Protein AF-A0A8H6YSU6-F1 (afdb_monomer)

Secondary structure (DSSP, 8-state):
-HHHHHHHT-------TTS-TTTHHHHHHT-------------------PPPPPPPPPPS------------------------TT----TT-EEEEES--HHHHHHHHHHHHTTT-SS-SEEEEE-TTSSS-------TT--EEEE-TT--TTTHHHHHHHHHHHH--SS-------TTHHHHHHHHHHHHHT-----SS---EEETTTEE-TTTT-SHHHHHHTTTTS--SEEEEES-HHHHHHHHHHHHHHSS--SEEEE--SSSS-SS-HHHHHHHHHH-TT--EEEEE-BTTBSSS-GGGGGSSS----SSTT-S-SSGGGSHHHHHHHHHHTT----SSTTTHHHHHHHHHHHHHHTTSS-PPPP-PPPPPPPPHHHHHHTTS-----TT----S-B-SSSS-EETTEEHHHHHHTT--TTGGG---HHHHHHHHHHHHHTS---TTSHHHHHHHHHHHHHHHHHS----S-----

pLDDT: mean 74.39, std 20.7, range [24.02, 95.62]

Sequence (482 aa):
MRLLGESLGILIKVYNPDTHITDIVPIALGIGLFEQGSCCARSRPEHDRAAASPIEMICSSGKRTQPNDQIVHFDTSRSGSSHPAYRPFDSTMRSFVYRLEPRVIQGMLEFEYSYGLRMPSMMAMIYPFGDTPSRISTGERRRFCLCTPASTSRSVYSSTLEIFVTNLQHRDHRKFGVPKRHARKLPWLAKEVGMLVIGPATVGGIKPGCFSIGNSGSMMDNIIASKLYHASSVGYVSKSGGMSNELNNILSLMMNGMYEGIAIGGDRYPGSTFIDHLLRYEADPQCKMLVLLGEVGASAIGTCAKMFDMEVQFGHTRSMADSEMETADAKNKVMHAAGFVVPETFKELLHVLEETYENLVKKGVVVPKAEMDPPVIPMYYKWAQELGLICKPTVAFIFTIGDECGQELVCPGMRISDVFKEDIGLSGVASLPTWATKFIEMVLMLTTDHSPTVSGYVQVLYPARTLLRSITPSSRRAQGKI

Solvent-accessible surface area (backbone atoms only — not comparable to full-atom values): 29496 Å² total; per-residue (Å²): 106,55,68,54,16,65,74,70,75,42,95,54,90,82,84,57,91,91,49,63,91,69,58,60,55,42,58,74,70,69,77,58,84,84,72,87,72,86,78,72,84,67,74,76,76,80,78,73,84,75,80,81,75,84,78,81,80,81,79,93,68,98,69,87,77,77,81,70,87,76,79,78,81,75,83,84,72,85,76,85,71,85,71,57,86,58,57,86,74,42,71,83,42,38,28,36,35,48,46,90,51,69,68,38,53,48,44,36,51,51,52,40,49,31,54,65,54,90,62,75,43,70,74,52,70,46,49,94,90,55,93,69,84,80,77,81,77,82,66,84,93,66,83,65,48,75,38,67,61,85,55,59,87,82,50,45,61,62,55,54,48,54,54,54,51,71,73,44,81,85,72,84,93,76,91,83,88,60,83,74,55,50,49,55,45,49,32,53,52,27,61,76,73,71,49,91,40,77,9,56,72,44,48,34,26,37,28,28,61,40,45,53,32,43,61,36,59,59,56,69,72,48,28,59,73,21,42,41,40,43,58,34,38,32,28,38,40,23,31,46,41,70,57,44,50,50,46,40,42,52,36,30,72,59,41,82,20,39,30,35,39,38,15,28,13,36,41,78,49,34,34,38,52,70,64,65,52,50,55,21,40,71,68,32,88,66,40,73,44,80,46,82,46,38,32,26,46,50,35,67,33,56,63,64,59,78,77,45,97,56,94,62,78,48,95,38,82,34,28,40,56,96,45,73,76,30,30,9,58,51,35,42,53,52,40,41,74,72,69,46,92,68,61,96,44,81,78,47,39,59,59,54,51,29,54,54,50,50,53,34,40,76,70,62,74,45,76,88,74,84,88,74,86,62,64,88,74,85,79,54,68,68,58,35,43,75,73,63,77,48,85,79,83,68,80,88,67,88,78,80,70,50,44,72,87,58,98,56,48,28,38,61,96,40,44,53,69,54,48,63,72,67,65,44,62,93,52,22,63,75,78,52,58,73,69,55,22,51,48,52,51,50,50,52,64,67,66,68,71,76,66,78,83,37,69,70,48,45,65,52,48,55,57,52,54,51,53,57,54,68,73,52,77,78,77,87,82,78,80,78,92,131

Organism: NCBI:txid230812

Foldseek 3Di:
DCVVCVVVVHDDDDDDLVDPPCPVPCVVVVNDDDDPPDPDPPPDPDPDPDDDDDDDDDDDDPDDDDDDPPPDDDPPDDPPDPDDLLDLWFQPAAEEEEADDVVQQVQFVVLLQQQPRPDRSYDYYHHPPDPDDPDDPPDPDDRHHYQHPDDPPVCVLVVLVVVLVVLPPDDDDDDDDDPPVSLVVLLVSCVVSVHQAADDAACWKAAACTGDRGCQQHHPVSCVQLVSNHAFQAEEEEQDRVVQSVVSNLCVSLHVGHGMYGHSYLAPRGSDDPVNNVVSLVVDLSHQHYYYYYAQQTEDHDLCCVVDPDFDDDDRPRRTHPDPCSGRVVRLVVCVVVVDQHDPDPVCVSVSSNVVNVVCVVVVSGDDDDRDRTDDDDDDPVVCVVVVVDDDPPPPDDDQQWDPPDPATDGRNRGPVVCVVVVCPPQNSVVDPSVVSVVVVVVCVVVVDDDCPDPVNVVVVVVVVVVVVVVDPDPPPDDDDD

Radius of gyration: 31.28 Å; Cα contacts (8 Å, |Δi|>4): 545; chains: 1; bounding box: 71×84×93 Å

Mean predicted aligned error: 13.74 Å

Nearest PDB structures (foldseek):
  6qfb-assembly2_D-3  TM=7.611E-01  e=5.315E-38  Homo sapiens
  6qfb-assembly1_A-2  TM=7.585E-01  e=9.240E-38  Homo sapiens
  5tdm-assembly1_B  TM=8.981E-01  e=1.890E-30  Homo sapiens
  5teq-assembly2_B  TM=7.872E-01  e=2.495E-29  Homo sapiens
  3mwe-assembly1_B  TM=8.169E-01  e=4.212E-28  Homo sapiens

Structure (mmCIF, N/CA/C/O backbone):
data_AF-A0A8H6YSU6-F1
#
_entry.id   AF-A0A8H6YSU6-F1
#
loop_
_atom_site.group_PDB
_atom_site.id
_atom_site.type_symbol
_atom_site.label_atom_id
_atom_site.label_alt_id
_atom_site.label_comp_id
_atom_site.label_asym_id
_atom_site.label_entity_id
_atom_site.label_seq_id
_atom_site.pdbx_PDB_ins_code
_atom_site.Cartn_x
_atom_site.Cartn_y
_atom_site.Cartn_z
_atom_site.occupancy
_atom_site.B_iso_or_equiv
_atom_site.auth_seq_id
_atom_site.auth_comp_id
_atom_site.auth_asym_id
_atom_site.auth_atom_id
_atom_site.pdbx_PDB_model_num
ATOM 1 N N . MET A 1 1 ? 8.506 17.849 -7.786 1.00 85.38 1 MET A N 1
ATOM 2 C CA . MET A 1 1 ? 7.347 18.759 -7.618 1.00 85.38 1 MET A CA 1
ATOM 3 C C . MET A 1 1 ? 7.759 20.210 -7.429 1.00 85.38 1 MET A C 1
ATOM 5 O O . MET A 1 1 ? 7.381 21.013 -8.264 1.00 85.38 1 MET A O 1
ATOM 9 N N . ARG A 1 2 ? 8.574 20.565 -6.426 1.00 88.38 2 ARG A N 1
ATOM 10 C CA . ARG A 1 2 ? 9.037 21.957 -6.252 1.00 88.38 2 ARG A CA 1
ATOM 11 C C . ARG A 1 2 ? 9.742 22.532 -7.492 1.00 88.38 2 ARG A C 1
ATOM 13 O O . ARG A 1 2 ? 9.307 23.554 -8.002 1.00 88.38 2 ARG A O 1
ATOM 20 N N . LEU A 1 3 ? 10.740 21.816 -8.024 1.00 90.69 3 LEU A N 1
ATOM 21 C CA . LEU A 1 3 ? 11.457 22.208 -9.251 1.00 90.69 3 LEU A CA 1
ATOM 22 C C . LEU A 1 3 ? 10.521 22.405 -10.455 1.00 90.69 3 LEU A C 1
ATOM 24 O O . LEU A 1 3 ? 10.744 23.281 -11.281 1.00 90.69 3 LEU A O 1
ATOM 28 N N . LEU A 1 4 ? 9.446 21.612 -10.536 1.00 92.00 4 LEU A N 1
ATOM 29 C CA . LEU A 1 4 ? 8.441 21.749 -11.590 1.00 92.00 4 LEU A CA 1
ATOM 30 C C . LEU A 1 4 ? 7.689 23.082 -11.452 1.00 92.00 4 LEU A C 1
ATOM 32 O O . LEU A 1 4 ? 7.516 23.785 -12.441 1.00 92.00 4 LEU A O 1
ATOM 36 N N . GLY A 1 5 ? 7.297 23.452 -10.230 1.00 91.19 5 GLY A N 1
ATOM 37 C CA . GLY A 1 5 ? 6.654 24.739 -9.952 1.00 91.19 5 GLY A CA 1
ATOM 38 C C . GLY A 1 5 ? 7.550 25.923 -10.306 1.00 91.19 5 GLY A C 1
ATOM 39 O O . GLY A 1 5 ? 7.113 26.830 -11.006 1.00 91.19 5 GLY A O 1
ATOM 40 N N . GLU A 1 6 ? 8.825 25.861 -9.917 1.00 93.56 6 GLU A N 1
ATOM 41 C CA . GLU A 1 6 ? 9.828 26.875 -10.266 1.00 93.56 6 GLU A CA 1
ATOM 42 C C . GLU A 1 6 ? 9.999 26.998 -11.791 1.00 93.56 6 GLU A C 1
ATOM 44 O O . GLU A 1 6 ? 9.977 28.107 -12.317 1.00 93.56 6 GLU A O 1
ATOM 49 N N . SER A 1 7 ? 10.069 25.874 -12.516 1.00 95.56 7 SER A N 1
ATOM 50 C CA . SER A 1 7 ? 10.206 25.878 -13.981 1.00 95.56 7 SER A CA 1
ATOM 51 C C . SER A 1 7 ? 8.986 26.436 -14.723 1.00 95.56 7 SER A C 1
ATOM 53 O O . SER A 1 7 ? 9.135 27.033 -15.785 1.00 95.56 7 SER A O 1
ATOM 55 N N . LEU A 1 8 ? 7.782 26.254 -14.171 1.00 95.62 8 LEU A N 1
ATOM 56 C CA . LEU A 1 8 ? 6.525 26.693 -14.783 1.00 95.62 8 LEU A CA 1
ATOM 57 C C . LEU A 1 8 ? 6.062 28.071 -14.282 1.00 95.62 8 LEU A C 1
ATOM 59 O O . LEU A 1 8 ? 5.055 28.581 -14.767 1.00 95.62 8 LEU A O 1
ATOM 63 N N . GLY A 1 9 ? 6.745 28.661 -13.294 1.00 93.38 9 GLY A N 1
ATOM 64 C CA . GLY A 1 9 ? 6.290 29.879 -12.615 1.00 93.38 9 GLY A CA 1
ATOM 65 C C . GLY A 1 9 ? 5.021 29.681 -11.773 1.00 93.38 9 GLY A C 1
ATOM 66 O O . GLY A 1 9 ? 4.316 30.644 -11.481 1.00 93.38 9 GLY A O 1
ATOM 67 N N . ILE A 1 10 ? 4.708 28.439 -11.390 1.00 95.19 10 ILE A N 1
ATOM 68 C CA . ILE A 1 10 ? 3.528 28.081 -10.595 1.00 95.19 10 ILE A CA 1
ATOM 69 C C . ILE A 1 10 ? 3.954 27.878 -9.140 1.00 95.19 10 ILE A C 1
ATOM 71 O O . ILE A 1 10 ? 4.860 27.096 -8.846 1.00 95.19 10 ILE A O 1
ATOM 75 N N . LEU A 1 11 ? 3.266 28.537 -8.204 1.00 90.38 11 LEU A N 1
ATOM 76 C CA . LEU A 1 11 ? 3.507 28.345 -6.775 1.00 90.38 11 LEU A CA 1
ATOM 77 C C . LEU A 1 11 ? 3.054 26.943 -6.338 1.00 90.38 11 LEU A C 1
ATOM 79 O O . LEU A 1 11 ? 1.869 26.700 -6.123 1.00 90.38 11 LEU A O 1
ATOM 83 N N . ILE A 1 12 ? 4.011 26.031 -6.163 1.00 92.88 12 ILE A N 1
ATOM 84 C CA . ILE A 1 12 ? 3.776 24.682 -5.634 1.00 92.88 12 ILE A CA 1
ATOM 85 C C . ILE A 1 12 ? 4.437 24.570 -4.258 1.00 92.88 12 ILE A C 1
ATOM 87 O O . ILE A 1 12 ? 5.663 24.518 -4.150 1.00 92.88 12 ILE A O 1
ATOM 91 N N . LYS A 1 13 ? 3.625 24.500 -3.197 1.00 89.75 13 LYS A N 1
ATOM 92 C CA . LYS A 1 13 ? 4.093 24.191 -1.836 1.00 89.75 13 LYS A CA 1
ATOM 93 C C . LYS A 1 13 ? 4.117 22.674 -1.644 1.00 89.75 13 LYS A C 1
ATOM 95 O O . LYS A 1 13 ? 3.117 22.008 -1.896 1.00 89.75 13 LYS A O 1
ATOM 100 N N . VAL A 1 14 ? 5.261 22.132 -1.229 1.00 90.94 14 VAL A N 1
ATOM 101 C CA . VAL A 1 14 ? 5.469 20.689 -1.028 1.00 90.94 14 VAL A CA 1
ATOM 102 C C . VAL A 1 14 ? 5.630 20.415 0.462 1.00 90.94 14 VAL A C 1
ATOM 104 O O . VAL A 1 14 ? 6.395 21.110 1.125 1.00 90.94 14 VAL A O 1
ATOM 107 N N . TYR A 1 15 ? 4.924 19.399 0.953 1.00 90.75 15 TYR A N 1
ATOM 108 C CA . TYR A 1 15 ? 4.936 18.959 2.347 1.00 90.75 15 TYR A CA 1
ATOM 109 C C . TYR A 1 15 ? 5.374 17.493 2.426 1.00 90.75 15 TYR A C 1
ATOM 111 O O . TYR A 1 15 ? 5.191 16.736 1.471 1.00 90.75 15 TYR A O 1
ATOM 119 N N . ASN A 1 16 ? 5.974 17.123 3.555 1.00 87.56 16 ASN A N 1
ATOM 120 C CA . ASN A 1 16 ? 6.543 15.800 3.821 1.00 87.56 16 ASN A CA 1
ATOM 121 C C . ASN A 1 16 ? 5.641 15.002 4.781 1.00 87.56 16 ASN A C 1
ATOM 123 O O . ASN A 1 16 ? 4.719 15.588 5.348 1.00 87.56 16 ASN A O 1
ATOM 127 N N . PRO A 1 17 ? 5.925 13.706 5.021 1.00 82.75 17 PRO A N 1
ATOM 128 C CA . PRO A 1 17 ? 5.202 12.890 6.006 1.00 82.75 17 PRO A CA 1
ATOM 129 C C . PRO A 1 17 ? 5.192 13.450 7.440 1.00 82.75 17 PRO A C 1
ATOM 131 O O . PRO A 1 17 ? 4.354 13.050 8.238 1.00 82.75 17 PRO A O 1
ATOM 134 N N . ASP A 1 18 ? 6.087 14.391 7.759 1.00 84.38 18 ASP A N 1
ATOM 135 C CA . ASP A 1 18 ? 6.102 15.108 9.043 1.00 84.38 18 ASP A CA 1
ATOM 136 C C . ASP A 1 18 ? 4.917 16.083 9.198 1.00 84.38 18 ASP A C 1
ATOM 138 O O . ASP A 1 18 ? 4.614 16.543 10.295 1.00 84.38 18 ASP A O 1
ATOM 142 N N . THR A 1 19 ? 4.262 16.454 8.094 1.00 88.12 19 THR A N 1
ATOM 143 C CA . THR A 1 19 ? 3.065 17.303 8.097 1.00 88.12 19 THR A CA 1
ATOM 144 C C . THR A 1 19 ? 1.825 16.423 8.158 1.00 88.12 19 THR A C 1
ATOM 146 O O . THR A 1 19 ? 1.668 15.526 7.331 1.00 88.12 19 THR A O 1
ATOM 149 N N . HIS A 1 20 ? 0.908 16.709 9.084 1.00 86.19 20 HIS A N 1
ATOM 150 C CA . HIS A 1 20 ? -0.333 15.948 9.182 1.00 86.19 20 HIS A CA 1
ATOM 151 C C . HIS A 1 20 ? -1.152 16.048 7.884 1.00 86.19 20 HIS A C 1
ATOM 153 O O . HIS A 1 20 ? -1.289 17.120 7.286 1.00 86.19 20 HIS A O 1
ATOM 159 N N . ILE A 1 21 ? -1.738 14.923 7.466 1.00 87.56 21 ILE A N 1
ATOM 160 C CA . ILE A 1 21 ? -2.355 14.743 6.143 1.00 87.56 21 ILE A CA 1
ATOM 161 C C . ILE A 1 21 ? -3.410 15.805 5.784 1.00 87.56 21 ILE A C 1
ATOM 163 O O . ILE A 1 21 ? -3.536 16.181 4.618 1.00 87.56 21 ILE A O 1
ATOM 167 N N . THR A 1 22 ? -4.154 16.333 6.764 1.00 87.94 22 THR A N 1
ATOM 168 C CA . THR A 1 22 ? -5.209 17.337 6.526 1.00 87.94 22 THR A CA 1
ATOM 169 C C . THR A 1 22 ? -4.760 18.787 6.706 1.00 87.94 22 THR A C 1
ATOM 171 O O . THR A 1 22 ? -5.555 19.688 6.444 1.00 87.94 22 THR A O 1
ATOM 174 N N . ASP A 1 23 ? -3.527 19.055 7.145 1.00 89.00 23 ASP A N 1
ATOM 175 C CA . ASP A 1 23 ? -3.088 20.423 7.472 1.00 89.00 23 ASP A CA 1
ATOM 176 C C . ASP A 1 23 ? -2.900 21.308 6.239 1.00 89.00 23 ASP A C 1
ATOM 178 O O . ASP A 1 23 ? -3.022 22.529 6.319 1.00 89.00 23 ASP A O 1
ATOM 182 N N . ILE A 1 24 ? -2.707 20.708 5.066 1.00 90.81 24 ILE A N 1
ATOM 183 C CA . ILE A 1 24 ? -2.609 21.448 3.805 1.00 90.81 24 ILE A CA 1
ATOM 184 C C . ILE A 1 24 ? -3.932 22.115 3.394 1.00 90.81 24 ILE A C 1
ATOM 186 O O . ILE A 1 24 ? -3.912 23.108 2.670 1.00 90.81 24 ILE A O 1
ATOM 190 N N . VAL A 1 25 ? -5.081 21.608 3.860 1.00 90.12 25 VAL A N 1
ATOM 191 C CA . VAL A 1 25 ? -6.416 22.112 3.492 1.00 90.12 25 VAL A CA 1
ATOM 192 C C . VAL A 1 25 ? -6.674 23.522 4.041 1.00 90.12 25 VAL A C 1
ATOM 194 O O . VAL A 1 25 ? -6.933 24.417 3.236 1.00 90.12 25 VAL A O 1
ATOM 197 N N . PRO A 1 26 ? -6.572 23.794 5.360 1.00 88.69 26 PRO A N 1
ATOM 198 C CA . PRO A 1 26 ? -6.750 25.150 5.878 1.00 88.69 26 PRO A CA 1
ATOM 199 C C . PRO A 1 26 ? -5.691 26.125 5.347 1.00 88.69 26 PRO A C 1
ATOM 201 O O . PRO A 1 26 ? -6.006 27.297 5.146 1.00 88.69 26 PRO A O 1
ATOM 204 N N . ILE A 1 27 ? -4.470 25.648 5.060 1.00 87.06 27 ILE A N 1
ATOM 205 C CA . ILE A 1 27 ? -3.410 26.456 4.437 1.00 87.06 27 ILE A CA 1
ATOM 206 C C . ILE A 1 27 ? -3.819 26.891 3.027 1.00 87.06 27 ILE A C 1
ATOM 208 O O . ILE A 1 27 ? -3.635 28.052 2.664 1.00 87.06 27 ILE A O 1
ATOM 212 N N . ALA A 1 28 ? -4.375 25.975 2.232 1.00 89.75 28 ALA A N 1
ATOM 213 C CA . ALA A 1 28 ? -4.847 26.274 0.885 1.00 89.75 28 ALA A CA 1
ATOM 214 C C . ALA A 1 28 ? -6.066 27.211 0.887 1.00 89.75 28 ALA A C 1
ATOM 216 O O . ALA A 1 28 ? -6.192 28.045 -0.005 1.00 89.75 28 ALA A O 1
ATOM 217 N N . LEU A 1 29 ? -6.937 27.100 1.896 1.00 90.88 29 LEU A N 1
ATOM 218 C CA . LEU A 1 29 ? -8.127 27.943 2.052 1.00 90.88 29 LEU A CA 1
ATOM 219 C C . LEU A 1 29 ? -7.845 29.305 2.714 1.00 90.88 29 LEU A C 1
ATOM 221 O O . LEU A 1 29 ? -8.716 30.169 2.708 1.00 90.88 29 LEU A O 1
ATOM 225 N N . GLY A 1 30 ? -6.658 29.506 3.298 1.00 86.50 30 GLY A N 1
ATOM 226 C CA . GLY A 1 30 ? -6.292 30.741 4.004 1.00 86.50 30 GLY A CA 1
ATOM 227 C C . GLY A 1 30 ? -6.964 30.921 5.373 1.00 86.50 30 GLY A C 1
ATOM 228 O O . GLY A 1 30 ? -7.071 32.047 5.848 1.00 86.50 30 GLY A O 1
ATOM 229 N N . ILE A 1 31 ? -7.429 29.835 6.004 1.00 83.19 31 ILE A N 1
ATOM 230 C CA . ILE A 1 31 ? -8.282 29.870 7.212 1.00 83.19 31 ILE A CA 1
ATOM 231 C C . ILE A 1 31 ? -7.469 29.769 8.527 1.00 83.19 31 ILE A C 1
ATOM 233 O O . ILE A 1 31 ? -8.023 29.965 9.603 1.00 83.19 31 ILE A O 1
ATOM 237 N N . GLY A 1 32 ? -6.151 29.523 8.492 1.00 62.56 32 GLY A N 1
ATOM 238 C CA . GLY A 1 32 ? -5.351 29.366 9.719 1.00 62.56 32 GLY A CA 1
ATOM 239 C C . GLY A 1 32 ? -3.900 29.844 9.632 1.00 62.56 32 GLY A C 1
ATOM 240 O O . GLY A 1 32 ? -3.186 29.516 8.684 1.00 62.56 32 GLY A O 1
ATOM 241 N N . LEU A 1 33 ? -3.489 30.593 10.666 1.00 50.19 33 LEU A N 1
ATOM 242 C CA . LEU A 1 33 ? -2.109 30.944 11.015 1.00 50.19 33 LEU A CA 1
ATOM 243 C C . LEU A 1 33 ? -1.329 29.684 11.405 1.00 50.19 33 LEU A C 1
ATOM 245 O O . LEU A 1 33 ? -1.816 28.828 12.139 1.00 50.19 33 LEU A O 1
ATOM 249 N N . PHE A 1 34 ? -0.100 29.597 10.915 1.00 43.75 34 PHE A N 1
ATOM 250 C CA . PHE A 1 34 ? 0.853 28.562 11.282 1.00 43.75 34 PHE A CA 1
ATOM 251 C C . PHE A 1 34 ? 1.350 28.852 12.708 1.00 43.75 34 PHE A C 1
ATOM 253 O O . PHE A 1 34 ? 2.254 29.667 12.882 1.00 43.75 34 PHE A O 1
ATOM 260 N N . GLU A 1 35 ? 0.787 28.215 13.736 1.00 42.66 35 GLU A N 1
ATOM 261 C CA . GLU A 1 35 ? 1.597 27.971 14.928 1.00 42.66 35 GLU A CA 1
ATOM 262 C C . GLU A 1 35 ? 2.580 26.863 14.551 1.00 42.66 35 GLU A C 1
ATOM 264 O O . GLU A 1 35 ? 2.180 25.736 14.260 1.00 42.66 35 GLU A O 1
ATOM 269 N N . GLN A 1 36 ? 3.878 27.181 14.529 1.00 39.69 36 GLN A N 1
ATOM 270 C CA . GLN A 1 36 ? 4.929 26.172 14.663 1.00 39.69 36 GLN A CA 1
ATOM 271 C C . GLN A 1 36 ? 4.814 25.555 16.065 1.00 39.69 36 GLN A C 1
ATOM 273 O O . GLN A 1 36 ? 5.620 25.816 16.953 1.00 39.69 36 GLN A O 1
ATOM 278 N N . GLY A 1 37 ? 3.759 24.775 16.281 1.00 33.22 37 GLY A N 1
ATOM 279 C CA . GLY A 1 37 ? 3.545 23.972 17.466 1.00 33.22 37 GLY A CA 1
ATOM 280 C C . GLY A 1 37 ? 4.477 22.777 17.405 1.00 33.22 37 GLY A C 1
ATOM 281 O O . GLY A 1 37 ? 4.251 21.826 16.665 1.00 33.22 37 GLY A O 1
ATOM 282 N N . SER A 1 38 ? 5.559 22.878 18.166 1.00 38.06 38 SER A N 1
ATOM 283 C CA . SER A 1 38 ? 6.461 21.804 18.556 1.00 38.06 38 SER A CA 1
ATOM 284 C C . SER A 1 38 ? 5.711 20.509 18.914 1.00 38.06 38 SER A C 1
ATOM 286 O O . SER A 1 38 ? 5.319 20.312 20.061 1.00 38.06 38 SER A O 1
ATOM 288 N N . CYS A 1 39 ? 5.638 19.572 17.973 1.00 28.66 39 CYS A N 1
ATOM 289 C CA . CYS A 1 39 ? 5.568 18.144 18.270 1.00 28.66 39 CYS A CA 1
ATOM 290 C C . CYS A 1 39 ? 6.927 17.539 17.906 1.00 28.66 39 CYS A C 1
ATOM 292 O O . CYS A 1 39 ? 7.155 17.065 16.800 1.00 28.66 39 CYS A O 1
ATOM 294 N N . CYS A 1 40 ? 7.862 17.679 18.848 1.00 29.27 40 CYS A N 1
ATOM 295 C CA . CYS A 1 40 ? 9.122 16.952 18.967 1.00 29.27 40 CYS A CA 1
ATOM 296 C C . CYS A 1 40 ? 9.849 16.576 17.662 1.00 29.27 40 CYS A C 1
ATOM 298 O O . CYS A 1 40 ? 10.011 15.400 17.343 1.00 29.27 40 CYS A O 1
ATOM 300 N N . ALA A 1 41 ? 10.527 17.554 17.060 1.00 27.22 41 ALA A N 1
ATOM 301 C CA . ALA A 1 41 ? 11.890 17.288 16.616 1.00 27.22 41 ALA A CA 1
ATOM 302 C C . ALA A 1 41 ? 12.737 17.005 17.872 1.00 27.22 41 ALA A C 1
ATOM 304 O O . ALA A 1 41 ? 13.408 17.890 18.401 1.00 27.22 41 ALA A O 1
ATOM 305 N N . ARG A 1 42 ? 12.676 15.776 18.409 1.00 28.17 42 ARG A N 1
ATOM 306 C CA . ARG A 1 42 ? 13.787 15.293 19.232 1.00 28.17 42 ARG A CA 1
ATOM 307 C C . ARG A 1 42 ? 14.981 15.287 18.293 1.00 28.17 42 ARG A C 1
ATOM 309 O O . ARG A 1 42 ? 14.985 14.565 17.298 1.00 28.17 42 ARG A O 1
ATOM 316 N N . SER A 1 43 ? 15.937 16.164 18.578 1.00 25.98 43 SER A N 1
ATOM 317 C CA . SER A 1 43 ? 17.253 16.181 17.958 1.00 25.98 43 SER A CA 1
ATOM 318 C C . SER A 1 43 ? 17.725 14.743 17.769 1.00 25.98 43 SER A C 1
ATOM 320 O O . SER A 1 43 ? 17.845 14.008 18.754 1.00 25.98 43 SER A O 1
ATOM 322 N N . ARG A 1 44 ? 17.964 14.335 16.517 1.00 24.75 44 ARG A N 1
ATOM 323 C CA . ARG A 1 44 ? 18.758 13.133 16.254 1.00 24.75 44 ARG A CA 1
ATOM 324 C C . ARG A 1 44 ? 20.041 13.271 17.080 1.00 24.75 44 ARG A C 1
ATOM 326 O O . ARG A 1 44 ? 20.688 14.312 16.946 1.00 24.75 44 ARG A O 1
ATOM 333 N N . PRO A 1 45 ? 20.406 12.298 17.929 1.00 27.88 45 PRO A N 1
ATOM 334 C CA . PRO A 1 45 ? 21.748 12.293 18.474 1.00 27.88 45 PRO A CA 1
ATOM 335 C C . PRO A 1 45 ? 22.709 12.239 17.285 1.00 27.88 45 PRO A C 1
ATOM 337 O O . PRO A 1 45 ? 22.528 11.436 16.365 1.00 27.88 45 PRO A O 1
ATOM 340 N N . GLU A 1 46 ? 23.679 13.150 17.267 1.00 25.55 46 GLU A N 1
ATOM 341 C CA . GLU A 1 46 ? 24.832 13.034 16.387 1.00 25.55 46 GLU A CA 1
ATOM 342 C C . GLU A 1 46 ? 25.436 11.649 16.631 1.00 25.55 46 GLU A C 1
ATOM 344 O O . GLU A 1 46 ? 25.866 11.329 17.739 1.00 25.55 46 GLU A O 1
ATOM 349 N N . HIS A 1 47 ? 25.393 10.783 15.617 1.00 30.17 47 HIS A N 1
ATOM 350 C CA . HIS A 1 47 ? 26.123 9.528 15.670 1.00 30.17 47 HIS A CA 1
ATOM 351 C C . HIS A 1 47 ? 27.610 9.868 15.617 1.00 30.17 47 HIS A C 1
ATOM 353 O O . HIS A 1 47 ? 28.167 10.120 14.544 1.00 30.17 47 HIS A O 1
ATOM 359 N N . ASP A 1 48 ? 28.244 9.849 16.786 1.00 26.41 48 ASP A N 1
ATOM 360 C CA . ASP A 1 48 ? 29.683 9.682 16.894 1.00 26.41 48 ASP A CA 1
ATOM 361 C C . ASP A 1 48 ? 30.101 8.496 16.020 1.00 26.41 48 ASP A C 1
ATOM 363 O O . ASP A 1 48 ? 29.517 7.407 16.066 1.00 26.41 48 ASP A O 1
ATOM 367 N N . ARG A 1 49 ? 31.105 8.733 15.172 1.00 29.06 49 ARG A N 1
ATOM 368 C CA . ARG A 1 49 ? 31.701 7.723 14.297 1.00 29.06 49 ARG A CA 1
ATOM 369 C C . ARG A 1 49 ? 32.328 6.627 15.158 1.00 29.06 49 ARG A C 1
ATOM 371 O O . ARG A 1 49 ? 33.501 6.705 15.513 1.00 29.06 49 ARG A O 1
ATOM 378 N N . ALA A 1 50 ? 31.554 5.592 15.466 1.00 26.47 50 ALA A N 1
ATOM 379 C CA . ALA A 1 50 ? 32.077 4.363 16.032 1.00 26.47 50 ALA A CA 1
ATOM 380 C C . ALA A 1 50 ? 33.016 3.709 15.009 1.00 26.47 50 ALA A C 1
ATOM 382 O O . ALA A 1 50 ? 32.643 3.450 13.862 1.00 26.47 50 ALA A O 1
ATOM 383 N N . ALA A 1 51 ? 34.262 3.494 15.425 1.00 26.67 51 ALA A N 1
ATOM 384 C CA . ALA A 1 51 ? 35.287 2.839 14.634 1.00 26.67 51 ALA A CA 1
ATOM 385 C C . ALA A 1 51 ? 34.830 1.428 14.232 1.00 26.67 51 ALA A C 1
ATOM 387 O O . ALA A 1 51 ? 34.498 0.602 15.082 1.00 26.67 51 ALA A O 1
ATOM 388 N N . ALA A 1 52 ? 34.821 1.164 12.925 1.00 27.67 52 ALA A N 1
ATOM 389 C CA . ALA A 1 52 ? 34.547 -0.152 12.371 1.00 27.67 52 ALA A CA 1
ATOM 390 C C . ALA A 1 52 ? 35.627 -1.150 12.820 1.00 27.67 52 ALA A C 1
ATOM 392 O O . ALA A 1 52 ? 36.822 -0.907 12.641 1.00 27.67 52 ALA A O 1
ATOM 393 N N . SER A 1 53 ? 35.207 -2.283 13.380 1.00 29.67 53 SER A N 1
ATOM 394 C CA . SER A 1 53 ? 36.066 -3.454 13.538 1.00 29.67 53 SER A CA 1
ATOM 395 C C . SER A 1 53 ? 36.363 -4.083 12.165 1.00 29.67 53 SER A C 1
ATOM 397 O O . SER A 1 53 ? 35.558 -3.949 11.237 1.00 29.67 53 SER A O 1
ATOM 399 N N . PRO A 1 54 ? 37.522 -4.745 11.984 1.00 26.86 54 PRO A N 1
ATOM 400 C CA . PRO A 1 54 ? 37.961 -5.194 10.670 1.00 26.86 54 PRO A CA 1
ATOM 401 C C . PRO A 1 54 ? 37.064 -6.321 10.155 1.00 26.86 54 PRO A C 1
ATOM 403 O O . PRO A 1 54 ? 36.897 -7.347 10.812 1.00 26.86 54 PRO A O 1
ATOM 406 N N . ILE A 1 55 ? 36.514 -6.117 8.961 1.00 29.91 55 ILE A N 1
ATOM 407 C CA . ILE A 1 55 ? 35.788 -7.125 8.188 1.00 29.91 55 ILE A CA 1
ATOM 408 C C . ILE A 1 55 ? 36.776 -8.236 7.809 1.00 29.91 55 ILE A C 1
ATOM 410 O O . ILE A 1 55 ? 37.843 -7.964 7.254 1.00 29.91 55 ILE A O 1
ATOM 414 N N . GLU A 1 56 ? 36.421 -9.479 8.133 1.00 26.27 56 GLU A N 1
ATOM 415 C CA . GLU A 1 56 ? 37.197 -10.675 7.808 1.00 26.27 56 GLU A CA 1
ATOM 416 C C . GLU A 1 56 ? 37.505 -10.772 6.305 1.00 26.27 56 GLU A C 1
ATOM 418 O O . GLU A 1 56 ? 36.680 -10.480 5.437 1.00 26.27 56 GLU A O 1
ATOM 423 N N . MET A 1 57 ? 38.743 -11.175 6.015 1.00 27.27 57 MET A N 1
ATOM 424 C CA . MET A 1 57 ? 39.322 -11.246 4.678 1.00 27.27 57 MET A CA 1
ATOM 425 C C . MET A 1 57 ? 38.589 -12.224 3.753 1.00 27.27 57 MET A C 1
ATOM 427 O O . MET A 1 57 ? 38.311 -13.374 4.088 1.00 27.27 57 MET A O 1
ATOM 431 N N . ILE A 1 58 ? 38.390 -11.761 2.522 1.00 31.08 58 ILE A N 1
ATOM 432 C CA . ILE A 1 58 ? 37.884 -12.513 1.375 1.00 31.08 58 ILE A CA 1
ATOM 433 C C . ILE A 1 58 ? 38.869 -13.643 1.020 1.00 31.08 58 ILE A C 1
ATOM 435 O O . ILE A 1 58 ? 40.038 -13.390 0.728 1.00 31.08 58 ILE A O 1
ATOM 439 N N . CYS A 1 59 ? 38.392 -14.892 1.000 1.00 32.94 59 CYS A N 1
ATOM 440 C CA . 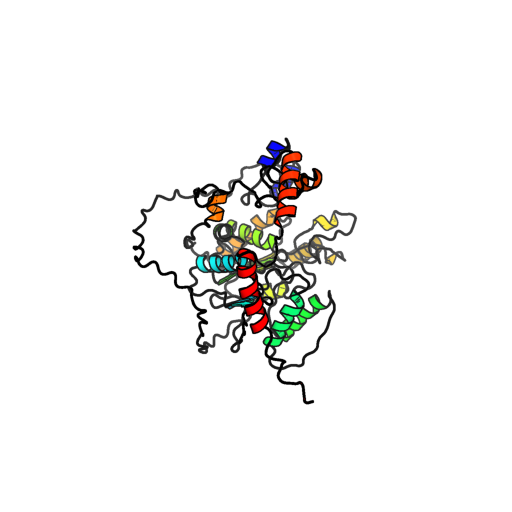CYS A 1 59 ? 39.152 -16.040 0.496 1.00 32.94 59 CYS A CA 1
ATOM 441 C C . CYS A 1 59 ? 39.452 -15.910 -1.011 1.00 32.94 59 CYS A C 1
ATOM 443 O O . CYS A 1 59 ? 38.582 -15.605 -1.826 1.00 32.94 59 CYS A O 1
ATOM 445 N N . SER A 1 60 ? 40.699 -16.205 -1.379 1.00 32.97 60 SER A N 1
ATOM 446 C CA . SER A 1 60 ? 41.354 -15.967 -2.674 1.00 32.97 60 SER A CA 1
ATOM 447 C C . SER A 1 60 ? 41.044 -16.980 -3.791 1.00 32.97 60 SER A C 1
ATOM 449 O O . SER A 1 60 ? 41.852 -17.171 -4.700 1.00 32.97 60 SER A O 1
ATOM 451 N N . SER A 1 61 ? 39.882 -17.633 -3.785 1.00 39.31 61 SER A N 1
ATOM 452 C CA . SER A 1 61 ? 39.531 -18.619 -4.816 1.00 39.31 61 SER A CA 1
ATOM 453 C C . SER A 1 61 ? 38.283 -18.196 -5.583 1.00 39.31 61 SER A C 1
ATOM 455 O O . SER A 1 61 ? 37.163 -18.559 -5.225 1.00 39.31 61 SER A O 1
ATOM 457 N N . GLY A 1 62 ? 38.484 -17.439 -6.664 1.00 38.62 62 GLY A N 1
ATOM 458 C CA . GLY A 1 62 ? 37.455 -16.983 -7.600 1.00 38.62 62 GLY A CA 1
ATOM 459 C C . GLY A 1 62 ? 36.759 -18.116 -8.364 1.00 38.62 62 GLY A C 1
ATOM 460 O O . GLY A 1 62 ? 36.901 -18.231 -9.578 1.00 38.62 62 GLY A O 1
ATOM 461 N N . LYS A 1 63 ? 35.976 -18.942 -7.666 1.00 24.88 63 LYS A N 1
ATOM 462 C CA . LYS A 1 63 ? 35.022 -19.883 -8.256 1.00 24.88 63 LYS A CA 1
ATOM 463 C C . LYS A 1 63 ? 33.608 -19.454 -7.887 1.00 24.88 63 LYS A C 1
ATOM 465 O O . LYS A 1 63 ? 33.206 -19.507 -6.731 1.00 24.88 63 LYS A O 1
ATOM 470 N N . ARG A 1 64 ? 32.854 -19.029 -8.900 1.00 28.47 64 ARG A N 1
ATOM 471 C CA . ARG A 1 64 ? 31.426 -18.722 -8.804 1.00 28.47 64 ARG A CA 1
ATOM 472 C C . ARG A 1 64 ? 30.649 -20.030 -8.942 1.00 28.47 64 ARG A C 1
ATOM 474 O O . ARG A 1 64 ? 30.412 -20.495 -10.052 1.00 28.47 64 ARG A O 1
ATOM 481 N N . THR A 1 65 ? 30.299 -20.649 -7.823 1.00 29.81 65 THR A N 1
ATOM 482 C CA . THR A 1 65 ? 29.374 -21.786 -7.787 1.00 29.81 65 THR A CA 1
ATOM 483 C C . THR A 1 65 ? 27.959 -21.256 -7.995 1.00 29.81 65 THR A C 1
ATOM 485 O O . THR A 1 65 ? 27.462 -20.478 -7.183 1.00 29.81 65 THR A O 1
ATOM 488 N N . GLN A 1 66 ? 27.307 -21.638 -9.094 1.00 32.12 66 GLN A N 1
ATOM 489 C CA . GLN A 1 66 ? 25.852 -21.516 -9.168 1.00 32.12 66 GLN A CA 1
ATOM 490 C C . GLN A 1 66 ? 25.249 -22.507 -8.160 1.00 32.12 66 GLN A C 1
ATOM 492 O O . GLN A 1 66 ? 25.699 -23.657 -8.130 1.00 32.12 66 GLN A O 1
ATOM 497 N N . PRO A 1 67 ? 24.291 -22.103 -7.311 1.00 36.50 67 PRO A N 1
ATOM 498 C CA . PRO A 1 67 ? 23.611 -23.055 -6.455 1.00 36.50 67 PRO A CA 1
ATOM 499 C C . PRO A 1 67 ? 22.716 -23.921 -7.347 1.00 36.50 67 PRO A C 1
ATOM 501 O O . PRO A 1 67 ? 21.728 -23.438 -7.889 1.00 36.50 67 PRO A O 1
ATOM 504 N N . ASN A 1 68 ? 23.081 -25.197 -7.515 1.00 39.09 68 ASN A N 1
ATOM 505 C CA . ASN A 1 68 ? 22.111 -26.233 -7.870 1.00 39.09 68 ASN A CA 1
ATOM 506 C C . ASN A 1 68 ? 20.906 -26.072 -6.940 1.00 39.09 68 ASN A C 1
ATOM 508 O O . ASN A 1 68 ? 21.124 -25.882 -5.742 1.00 39.09 68 ASN A O 1
ATOM 512 N N . ASP A 1 69 ? 19.690 -26.153 -7.483 1.00 35.97 69 ASP A N 1
ATOM 513 C CA . ASP A 1 69 ? 18.426 -26.090 -6.746 1.00 35.97 69 ASP A CA 1
ATOM 514 C C . ASP A 1 69 ? 18.467 -27.011 -5.515 1.00 35.97 69 ASP A C 1
ATOM 516 O O . ASP A 1 69 ? 18.170 -28.205 -5.576 1.00 35.97 69 ASP A O 1
ATOM 520 N N . GLN A 1 70 ? 18.878 -26.461 -4.371 1.00 34.78 70 GLN A N 1
ATOM 521 C CA . GLN A 1 70 ? 18.815 -27.140 -3.090 1.00 34.78 70 GLN A CA 1
ATOM 522 C C . GLN A 1 70 ? 17.363 -27.072 -2.645 1.00 34.78 70 GLN A C 1
ATOM 524 O O . GLN A 1 70 ? 16.948 -26.156 -1.936 1.00 34.78 70 GLN A O 1
ATOM 529 N N . ILE A 1 71 ? 16.570 -28.045 -3.085 1.00 41.09 71 ILE A N 1
ATOM 530 C CA . ILE A 1 71 ? 15.270 -28.308 -2.479 1.00 41.09 71 ILE A CA 1
ATOM 531 C C . ILE A 1 71 ? 15.558 -28.776 -1.050 1.00 41.09 71 ILE A C 1
ATOM 533 O O . ILE A 1 71 ? 15.925 -29.925 -0.809 1.00 41.09 71 ILE A O 1
ATOM 537 N N . VAL A 1 72 ? 15.451 -27.853 -0.095 1.00 34.81 72 VAL A N 1
ATOM 538 C CA . VAL A 1 72 ? 15.564 -28.165 1.328 1.00 34.81 72 VAL A CA 1
ATOM 539 C C . VAL A 1 72 ? 14.303 -28.926 1.726 1.00 34.81 72 VAL A C 1
ATOM 541 O O . VAL A 1 72 ? 13.215 -28.359 1.826 1.00 34.81 72 VAL A O 1
ATOM 544 N N . HIS A 1 73 ? 14.437 -30.234 1.926 1.00 29.81 73 HIS A N 1
ATOM 545 C CA . HIS A 1 73 ? 13.382 -31.043 2.518 1.00 29.81 73 HIS A CA 1
ATOM 546 C C . HIS A 1 73 ? 13.346 -30.776 4.025 1.00 29.81 73 HIS A C 1
ATOM 548 O O . HIS A 1 73 ? 14.317 -31.021 4.735 1.00 29.81 73 HIS A O 1
ATOM 554 N N . PHE A 1 74 ? 12.228 -30.237 4.508 1.00 39.22 74 PHE A N 1
ATOM 555 C CA . PHE A 1 74 ? 12.015 -30.008 5.932 1.00 39.22 74 PHE A CA 1
ATOM 556 C C . PHE A 1 74 ? 11.451 -31.269 6.582 1.00 39.22 74 PHE A C 1
ATOM 558 O O . PHE A 1 74 ? 10.402 -31.758 6.161 1.00 39.22 74 PHE A O 1
ATOM 565 N N . ASP A 1 75 ? 12.092 -31.741 7.652 1.00 33.88 75 ASP A N 1
ATOM 566 C CA . ASP A 1 75 ? 11.509 -32.761 8.517 1.00 33.88 75 ASP A CA 1
ATOM 567 C C . ASP A 1 75 ? 10.200 -32.235 9.126 1.00 33.88 75 ASP A C 1
ATOM 569 O O . ASP A 1 75 ? 10.167 -31.291 9.922 1.00 33.88 75 ASP A O 1
ATOM 573 N N . THR A 1 76 ? 9.084 -32.858 8.752 1.00 38.84 76 THR A N 1
ATOM 574 C CA . THR A 1 76 ? 7.756 -32.664 9.350 1.00 38.84 76 THR A CA 1
ATOM 575 C C . THR A 1 76 ? 7.675 -33.340 10.719 1.00 38.84 76 THR A C 1
ATOM 577 O O . THR A 1 76 ? 6.802 -34.171 10.972 1.00 38.84 76 THR A O 1
ATOM 580 N N . SER A 1 77 ? 8.586 -33.003 11.632 1.00 34.22 77 SER A N 1
ATOM 581 C CA . SER A 1 77 ? 8.437 -33.402 13.027 1.00 34.22 77 SER A CA 1
ATOM 582 C C . SER A 1 77 ? 7.228 -32.668 13.627 1.00 34.22 77 SER A C 1
ATOM 584 O O . SER A 1 77 ? 7.040 -31.455 13.485 1.00 34.22 77 SER A O 1
ATOM 586 N N . ARG A 1 78 ? 6.324 -33.457 14.217 1.00 40.16 78 ARG A N 1
ATOM 587 C CA . ARG A 1 78 ? 5.053 -33.029 14.811 1.00 40.16 78 ARG A CA 1
ATOM 588 C C . ARG A 1 78 ? 5.309 -32.121 16.022 1.00 40.16 78 ARG A C 1
ATOM 590 O O . ARG A 1 78 ? 5.407 -32.622 17.137 1.00 40.16 78 ARG A O 1
ATOM 597 N N . SER A 1 79 ? 5.350 -30.799 15.848 1.00 36.69 79 SER A N 1
ATOM 598 C CA . SER A 1 79 ? 5.100 -29.876 16.965 1.00 36.69 79 SER A CA 1
ATOM 599 C C . SER A 1 79 ? 3.602 -29.576 17.021 1.00 36.69 79 SER A C 1
ATOM 601 O O . SER A 1 79 ? 3.086 -28.746 16.273 1.00 36.69 79 SER A O 1
ATOM 603 N N . GLY A 1 80 ? 2.883 -30.296 17.877 1.00 38.50 80 GLY A N 1
ATOM 604 C CA . GLY A 1 80 ? 1.472 -30.051 18.166 1.00 38.50 80 GLY A CA 1
ATOM 605 C C . GLY A 1 80 ? 1.263 -28.798 19.018 1.00 38.50 80 GLY A C 1
ATOM 606 O O . GLY A 1 80 ? 0.834 -28.913 20.159 1.00 38.50 80 GLY A O 1
ATOM 607 N N . SER A 1 81 ? 1.555 -27.605 18.498 1.00 43.50 81 SER A N 1
ATOM 608 C CA . SER A 1 81 ? 1.077 -26.363 19.109 1.00 43.50 81 SER A CA 1
ATOM 609 C C . SER A 1 81 ? -0.341 -26.087 18.608 1.00 43.50 81 SER A C 1
ATOM 611 O O . SER A 1 81 ? -0.564 -25.762 17.441 1.00 43.50 81 SER A O 1
ATOM 613 N N . SER A 1 82 ? -1.338 -26.232 19.483 1.00 48.81 82 SER A N 1
ATOM 614 C CA . SER A 1 82 ? -2.696 -25.760 19.212 1.00 48.81 82 SER A CA 1
ATOM 615 C C . SER A 1 82 ? -2.684 -24.228 19.185 1.00 48.81 82 SER A C 1
ATOM 617 O O . SER A 1 82 ? -2.887 -23.575 20.207 1.00 48.81 82 SER A O 1
ATOM 619 N N . HIS A 1 83 ? -2.377 -23.636 18.030 1.00 59.84 83 HIS A N 1
ATOM 620 C CA . HIS A 1 83 ? -2.378 -22.181 17.893 1.00 59.84 83 HIS A CA 1
ATOM 621 C C . HIS A 1 83 ? -3.804 -21.640 18.085 1.00 59.84 83 HIS A C 1
ATOM 623 O O . HIS A 1 83 ? -4.734 -22.132 17.424 1.00 59.84 83 HIS A O 1
ATOM 629 N N . PRO A 1 84 ? -4.003 -20.622 18.941 1.00 71.62 84 PRO A N 1
ATOM 630 C CA . PRO A 1 84 ? -5.317 -20.033 19.144 1.00 71.62 84 PRO A CA 1
ATOM 631 C C . PRO A 1 84 ? -5.887 -19.502 17.825 1.00 71.62 84 PRO A C 1
ATOM 633 O O . PRO A 1 84 ? -5.162 -18.990 16.972 1.00 71.62 84 PRO A O 1
ATOM 636 N N . ALA A 1 85 ? -7.197 -19.648 17.619 1.00 73.31 85 ALA A N 1
ATOM 637 C CA . ALA A 1 85 ? -7.854 -19.185 16.393 1.00 73.31 85 ALA A CA 1
ATOM 638 C C . ALA A 1 85 ? -7.786 -17.654 16.233 1.00 73.31 85 ALA A C 1
ATOM 640 O O . ALA A 1 85 ? -7.757 -17.155 15.111 1.00 73.31 85 ALA A O 1
ATOM 641 N N . TYR A 1 86 ? -7.703 -16.915 17.346 1.00 79.50 86 TYR A N 1
ATOM 642 C CA . TYR A 1 86 ? -7.641 -15.454 17.345 1.00 79.50 86 TYR A CA 1
ATOM 643 C C . TYR A 1 86 ? -6.299 -14.884 16.861 1.00 79.50 86 TYR A C 1
ATOM 645 O O . TYR A 1 86 ? -6.243 -13.726 16.445 1.00 79.50 86 TYR A O 1
ATOM 653 N N . ARG A 1 87 ? -5.239 -15.704 16.836 1.00 82.94 87 ARG A N 1
ATOM 654 C CA . ARG A 1 87 ? -3.892 -15.300 16.430 1.00 82.94 87 ARG A CA 1
ATOM 655 C C . ARG A 1 87 ? -3.508 -15.946 15.090 1.00 82.94 87 ARG A C 1
ATOM 657 O O . ARG A 1 87 ? -2.983 -17.060 15.070 1.00 82.94 87 ARG A O 1
ATOM 664 N N . PRO A 1 88 ? -3.815 -15.293 13.954 1.00 79.25 88 PRO A N 1
ATOM 665 C CA . PRO A 1 88 ? -3.500 -15.825 12.637 1.00 79.25 88 PRO A CA 1
ATOM 666 C C . PRO A 1 88 ? -2.020 -15.672 12.294 1.00 79.25 88 PRO A C 1
ATOM 668 O O . PRO A 1 88 ? -1.519 -16.526 11.581 1.00 79.25 88 PRO A O 1
ATOM 671 N N . PHE A 1 89 ? -1.333 -14.639 12.800 1.00 85.25 89 PHE A N 1
ATOM 672 C CA . PHE A 1 89 ? 0.075 -14.359 12.504 1.00 85.25 89 PHE A CA 1
ATOM 673 C C . PHE A 1 89 ? 0.951 -14.536 13.743 1.00 85.25 89 PHE A C 1
ATOM 675 O O . PHE A 1 89 ? 0.697 -13.909 14.775 1.00 85.25 89 PHE A O 1
ATOM 682 N N . ASP A 1 90 ? 2.003 -15.336 13.593 1.00 82.12 90 ASP A N 1
ATOM 683 C CA . ASP A 1 90 ? 3.029 -15.624 14.598 1.00 82.12 90 ASP A CA 1
ATOM 684 C C . ASP A 1 90 ? 4.416 -15.649 13.931 1.00 82.12 90 ASP A C 1
ATOM 686 O O . ASP A 1 90 ? 4.526 -15.757 12.712 1.00 82.12 90 ASP A O 1
ATOM 690 N N . SER A 1 91 ? 5.498 -15.608 14.710 1.00 79.00 91 SER A N 1
ATOM 691 C CA . SER A 1 91 ? 6.877 -15.689 14.186 1.00 79.00 91 SER A CA 1
ATOM 692 C C . SER A 1 91 ? 7.207 -17.024 13.493 1.00 79.00 91 SER A C 1
ATOM 694 O O . SER A 1 91 ? 8.159 -17.130 12.718 1.00 79.00 91 SER A O 1
ATOM 696 N N . THR A 1 92 ? 6.413 -18.068 13.741 1.00 80.81 92 THR A N 1
ATOM 697 C CA . THR A 1 92 ? 6.520 -19.373 13.072 1.00 80.81 92 THR A CA 1
ATOM 698 C C . THR A 1 92 ? 5.695 -19.459 11.787 1.00 80.81 92 THR A C 1
ATOM 700 O O . THR A 1 92 ? 5.752 -20.484 11.104 1.00 80.81 92 THR A O 1
ATOM 703 N N . MET A 1 93 ? 4.946 -18.403 11.440 1.00 77.81 93 MET A N 1
ATOM 704 C CA . MET A 1 93 ? 4.122 -18.343 10.234 1.00 77.81 93 MET A CA 1
ATOM 705 C C . MET A 1 93 ? 4.977 -18.625 9.001 1.00 77.81 93 MET A C 1
ATOM 707 O O . MET A 1 93 ? 6.107 -18.143 8.873 1.00 77.81 93 MET A O 1
ATOM 711 N N . ARG A 1 94 ? 4.422 -19.412 8.081 1.00 79.81 94 ARG A N 1
ATOM 712 C CA . ARG A 1 94 ? 4.998 -19.616 6.754 1.00 79.81 94 ARG A CA 1
ATOM 713 C C . ARG A 1 94 ? 3.994 -19.209 5.694 1.00 79.81 94 ARG A C 1
ATOM 715 O O . ARG A 1 94 ? 2.785 -19.395 5.862 1.00 79.81 94 ARG A O 1
ATOM 722 N N . SER A 1 95 ? 4.507 -18.644 4.615 1.00 79.44 95 SER A N 1
ATOM 723 C CA . SER A 1 95 ? 3.715 -18.072 3.548 1.00 79.44 95 SER A CA 1
ATOM 724 C C . SER A 1 95 ? 4.181 -18.517 2.173 1.00 79.44 95 SER A C 1
ATOM 726 O O . SER A 1 95 ? 5.339 -18.876 1.951 1.00 79.44 95 SER A O 1
ATOM 728 N N . PHE A 1 96 ? 3.232 -18.502 1.251 1.00 81.69 96 PHE A N 1
ATOM 729 C CA . PHE A 1 96 ? 3.477 -18.628 -0.174 1.00 81.69 96 PHE A CA 1
ATOM 730 C C . PHE A 1 96 ? 3.109 -17.295 -0.827 1.00 81.69 96 PHE A C 1
ATOM 732 O O . PHE A 1 96 ? 2.145 -16.648 -0.406 1.00 81.69 96 PHE A O 1
ATOM 739 N N . VAL A 1 97 ? 3.842 -16.894 -1.864 1.00 77.94 97 VAL A N 1
ATOM 740 C CA . VAL A 1 97 ? 3.444 -15.759 -2.711 1.00 77.94 97 VAL A CA 1
ATOM 741 C C . VAL A 1 97 ? 3.030 -16.280 -4.066 1.00 77.94 97 VAL A C 1
ATOM 743 O O . VAL A 1 97 ? 3.787 -16.968 -4.752 1.00 77.94 97 VAL A O 1
ATOM 746 N N . TYR A 1 98 ? 1.803 -15.953 -4.449 1.00 74.94 98 TYR A N 1
ATOM 747 C CA . TYR A 1 98 ? 1.316 -16.230 -5.787 1.00 74.94 98 TYR A CA 1
ATOM 748 C C . TYR A 1 98 ? 1.768 -15.104 -6.719 1.00 74.94 98 TYR A C 1
ATOM 750 O O . TYR A 1 98 ? 1.440 -13.950 -6.455 1.00 74.94 98 TYR A O 1
ATOM 758 N N . ARG A 1 99 ? 2.443 -15.463 -7.822 1.00 73.69 99 ARG A N 1
ATOM 759 C CA . ARG A 1 99 ? 3.123 -14.616 -8.825 1.00 73.69 99 ARG A CA 1
ATOM 760 C C . ARG A 1 99 ? 4.582 -14.266 -8.492 1.00 73.69 99 ARG A C 1
ATOM 762 O O . ARG A 1 99 ? 5.028 -14.325 -7.354 1.00 73.69 99 ARG A O 1
ATOM 769 N N . LEU A 1 100 ? 5.328 -13.901 -9.535 1.00 79.50 100 LEU A N 1
ATOM 770 C CA . LEU A 1 100 ? 6.693 -13.394 -9.444 1.00 79.50 100 LEU A CA 1
ATOM 771 C C . LEU A 1 100 ? 6.680 -11.889 -9.129 1.00 79.50 100 LEU A C 1
ATOM 773 O O . LEU A 1 100 ? 6.569 -11.062 -10.033 1.00 79.50 100 LEU A O 1
ATOM 777 N N . GLU A 1 101 ? 6.792 -11.542 -7.848 1.00 78.81 101 GLU A N 1
ATOM 778 C CA . GLU A 1 101 ? 6.845 -10.151 -7.378 1.00 78.81 101 GLU A CA 1
ATOM 779 C C . GLU A 1 101 ? 8.061 -9.915 -6.461 1.00 78.81 101 GLU A C 1
ATOM 781 O O . GLU A 1 101 ? 7.932 -9.851 -5.237 1.00 78.81 101 GLU A O 1
ATOM 786 N N . PRO A 1 102 ? 9.274 -9.771 -7.030 1.00 81.50 102 PRO A N 1
ATOM 787 C CA . PRO A 1 102 ? 10.517 -9.784 -6.257 1.00 81.50 102 PRO A CA 1
ATOM 788 C C . PRO A 1 102 ? 10.632 -8.621 -5.265 1.00 81.50 102 PRO A C 1
ATOM 790 O O . PRO A 1 102 ? 11.184 -8.803 -4.189 1.00 81.50 102 PRO A O 1
ATOM 793 N N . ARG A 1 103 ? 10.082 -7.440 -5.584 1.00 81.81 103 ARG A N 1
ATOM 794 C CA . ARG A 1 103 ? 10.115 -6.277 -4.676 1.00 81.81 103 ARG A CA 1
ATOM 795 C C . ARG A 1 103 ? 9.290 -6.500 -3.409 1.00 81.81 103 ARG A C 1
ATOM 797 O O . ARG A 1 103 ? 9.716 -6.103 -2.335 1.00 81.81 103 ARG A O 1
ATOM 804 N N . VAL A 1 104 ? 8.133 -7.145 -3.549 1.00 82.38 104 VAL A N 1
ATOM 805 C CA . VAL A 1 104 ? 7.228 -7.451 -2.433 1.00 82.38 104 VAL A CA 1
ATOM 806 C C . VAL A 1 104 ? 7.877 -8.469 -1.505 1.00 82.38 104 VAL A C 1
ATOM 808 O O . VAL A 1 104 ? 7.916 -8.290 -0.294 1.00 82.38 104 VAL A O 1
ATOM 811 N N . ILE A 1 105 ? 8.448 -9.515 -2.100 1.00 82.81 105 ILE A N 1
ATOM 812 C CA . ILE A 1 105 ? 9.150 -10.573 -1.375 1.00 82.81 105 ILE A CA 1
ATOM 813 C C . ILE A 1 105 ? 10.360 -10.003 -0.646 1.00 82.81 105 ILE A C 1
ATOM 815 O O . ILE A 1 105 ? 10.554 -10.293 0.528 1.00 82.81 105 ILE A O 1
ATOM 819 N N . GLN A 1 106 ? 11.141 -9.160 -1.321 1.00 83.69 106 GLN A N 1
ATOM 820 C CA . GLN A 1 106 ? 12.272 -8.490 -0.702 1.00 83.69 106 GLN A CA 1
ATOM 821 C C . GLN A 1 106 ? 11.823 -7.638 0.493 1.00 83.69 106 GLN A C 1
ATOM 823 O O . GLN A 1 106 ? 12.400 -7.784 1.562 1.00 83.69 106 GLN A O 1
ATOM 828 N N . GLY A 1 107 ? 10.758 -6.840 0.361 1.00 84.62 107 GLY A N 1
ATOM 829 C CA . GLY A 1 107 ? 10.225 -6.047 1.474 1.00 84.62 107 GLY A CA 1
ATOM 830 C C . GLY A 1 107 ? 9.757 -6.895 2.665 1.00 84.62 107 GLY A C 1
ATOM 831 O O . GLY A 1 107 ? 10.032 -6.550 3.811 1.00 84.62 107 GLY A O 1
ATOM 832 N N . MET A 1 108 ? 9.118 -8.046 2.415 1.00 85.19 108 MET A N 1
ATOM 833 C CA . MET A 1 108 ? 8.758 -9.000 3.477 1.00 85.19 108 MET A CA 1
ATOM 834 C C . MET A 1 108 ? 10.001 -9.556 4.194 1.00 85.19 108 MET A C 1
ATOM 836 O O . MET A 1 108 ? 10.030 -9.609 5.421 1.00 85.19 108 MET A O 1
ATOM 840 N N . LEU A 1 109 ? 11.046 -9.922 3.445 1.00 85.62 109 LEU A N 1
ATOM 841 C CA . LEU A 1 109 ? 12.298 -10.440 4.006 1.00 85.62 109 LEU A CA 1
ATOM 842 C C . LEU A 1 109 ? 13.081 -9.372 4.785 1.00 85.62 109 LEU A C 1
ATOM 844 O O . LEU A 1 109 ? 13.666 -9.669 5.824 1.00 85.62 109 LEU A O 1
ATOM 848 N N . GLU A 1 110 ? 13.088 -8.126 4.314 1.00 85.56 110 GLU A N 1
ATOM 849 C CA . GLU A 1 110 ? 13.688 -6.999 5.038 1.00 85.56 110 GLU A CA 1
ATOM 850 C C . GLU A 1 110 ? 12.965 -6.711 6.345 1.00 85.56 110 GLU A C 1
ATOM 852 O O . GLU A 1 110 ? 13.603 -6.510 7.380 1.00 85.56 110 GLU A O 1
ATOM 857 N N . PHE A 1 111 ? 11.633 -6.742 6.307 1.00 87.31 111 PHE A N 1
ATOM 858 C CA . PHE A 1 111 ? 10.821 -6.624 7.503 1.00 87.31 111 PHE A CA 1
ATOM 859 C C . PHE A 1 111 ? 11.182 -7.720 8.510 1.00 87.31 111 PHE A C 1
ATOM 861 O O . PHE A 1 111 ? 11.415 -7.416 9.673 1.00 87.31 111 PHE A O 1
ATOM 868 N N . GLU A 1 112 ? 11.319 -8.972 8.079 1.00 86.12 112 GLU A N 1
ATOM 869 C CA . GLU A 1 112 ? 11.728 -10.090 8.942 1.00 86.12 112 GLU A CA 1
ATOM 870 C C . GLU A 1 112 ? 13.129 -9.928 9.532 1.00 86.12 112 GLU A C 1
ATOM 872 O O . GLU A 1 112 ? 13.366 -10.225 10.709 1.00 86.12 112 GLU A O 1
ATOM 877 N N . TYR A 1 113 ? 14.055 -9.417 8.724 1.00 84.19 113 TYR A N 1
ATOM 878 C CA . TYR A 1 113 ? 15.402 -9.102 9.172 1.00 84.19 113 TYR A CA 1
ATOM 879 C C . TYR A 1 113 ? 15.393 -8.003 10.245 1.00 84.19 113 TYR A C 1
ATOM 881 O O . TYR A 1 113 ? 16.158 -8.091 11.203 1.00 84.19 113 TYR A O 1
ATOM 889 N N . SER A 1 114 ? 14.478 -7.027 10.152 1.00 83.38 114 SER A N 1
ATOM 890 C CA . SER A 1 114 ? 14.362 -5.893 11.087 1.00 83.38 114 SER A CA 1
ATOM 891 C C . SER A 1 114 ? 14.103 -6.280 12.550 1.00 83.38 114 SER A C 1
ATOM 893 O O . SER A 1 114 ? 14.370 -5.490 13.449 1.00 83.38 114 SER A O 1
ATOM 895 N N . TYR A 1 115 ? 13.615 -7.492 12.820 1.00 80.88 115 TYR A N 1
ATOM 896 C CA . TYR A 1 115 ? 13.419 -8.003 14.184 1.00 80.88 115 TYR A CA 1
ATOM 897 C C . TYR A 1 115 ? 14.177 -9.308 14.448 1.00 80.88 115 TYR A C 1
ATOM 899 O O . TYR A 1 115 ? 13.894 -10.020 15.413 1.00 80.88 115 TYR A O 1
ATOM 907 N N . GLY A 1 116 ? 15.167 -9.620 13.605 1.00 76.06 116 GLY A N 1
ATOM 908 C CA . GLY A 1 116 ? 16.103 -10.721 13.824 1.00 76.06 116 GLY A CA 1
ATOM 909 C C . GLY A 1 116 ? 15.500 -12.112 13.628 1.00 76.06 116 GLY A C 1
ATOM 910 O O . GLY A 1 116 ? 15.924 -13.067 14.290 1.00 76.06 116 GLY A O 1
ATOM 911 N N . LEU A 1 117 ? 14.508 -12.260 12.744 1.00 74.75 117 LEU A N 1
ATOM 912 C CA . LEU A 1 117 ? 13.923 -13.569 12.476 1.00 74.75 117 LEU A CA 1
ATOM 913 C C . LEU A 1 117 ? 14.954 -14.488 11.801 1.00 74.75 117 LEU A C 1
ATOM 915 O O . LEU A 1 117 ? 15.497 -14.183 10.744 1.00 74.75 117 LEU A O 1
ATOM 919 N N . ARG A 1 118 ? 15.221 -15.651 12.409 1.00 67.56 118 ARG A N 1
ATOM 920 C CA . ARG A 1 118 ? 16.229 -16.607 11.904 1.00 67.56 118 ARG A CA 1
ATOM 921 C C . ARG A 1 118 ? 15.800 -17.360 10.648 1.00 67.56 118 ARG A C 1
ATOM 923 O O . ARG A 1 118 ? 16.648 -17.897 9.945 1.00 67.56 118 ARG A O 1
ATOM 930 N N . MET A 1 119 ? 14.496 -17.487 10.419 1.00 72.94 119 MET A N 1
ATOM 931 C CA . MET A 1 119 ? 13.941 -18.245 9.303 1.00 72.94 119 MET A CA 1
ATOM 932 C C . MET A 1 119 ? 12.952 -17.383 8.538 1.00 72.94 119 MET A C 1
ATOM 934 O O . MET A 1 119 ? 12.057 -16.834 9.183 1.00 72.94 119 MET A O 1
ATOM 938 N N . PRO A 1 120 ? 13.056 -17.325 7.202 1.00 77.56 120 PRO A N 1
ATOM 939 C CA . PRO A 1 120 ? 12.162 -16.500 6.422 1.00 77.56 120 PRO A CA 1
ATOM 940 C C . PRO A 1 120 ? 10.722 -17.006 6.538 1.00 77.56 120 PRO A C 1
ATOM 942 O O . PRO A 1 120 ? 10.472 -18.217 6.612 1.00 77.56 120 PRO A O 1
ATOM 945 N N . SER A 1 121 ? 9.758 -16.089 6.538 1.00 76.88 121 SER A N 1
ATOM 946 C CA . SER A 1 121 ? 8.344 -16.463 6.487 1.00 76.88 121 SER A CA 1
ATOM 947 C C . SER A 1 121 ? 7.977 -17.022 5.111 1.00 76.88 121 SER A C 1
ATOM 949 O O . SER A 1 121 ? 7.093 -17.867 5.000 1.00 76.88 121 SER A O 1
ATOM 951 N N . MET A 1 122 ? 8.669 -16.585 4.062 1.00 77.81 122 MET A N 1
ATOM 952 C CA . MET A 1 122 ? 8.471 -17.004 2.678 1.00 77.81 122 MET A CA 1
ATOM 953 C C . MET A 1 122 ? 9.013 -18.415 2.432 1.00 77.81 122 MET A C 1
ATOM 955 O O . MET A 1 122 ? 10.207 -18.658 2.586 1.00 77.81 122 MET A O 1
ATOM 959 N N . MET A 1 123 ? 8.143 -19.342 2.017 1.00 77.44 123 MET A N 1
ATOM 960 C CA . MET A 1 123 ? 8.512 -20.735 1.730 1.00 77.44 123 MET A CA 1
ATOM 961 C C . MET A 1 123 ? 8.717 -20.984 0.234 1.00 77.44 123 MET A C 1
ATOM 963 O O . MET A 1 123 ? 9.743 -21.530 -0.160 1.00 77.44 123 MET A O 1
ATOM 967 N N . ALA A 1 124 ? 7.768 -20.563 -0.608 1.00 77.06 124 ALA A N 1
ATOM 968 C CA . ALA A 1 124 ? 7.908 -20.665 -2.058 1.00 77.06 124 ALA A CA 1
ATOM 969 C C . ALA A 1 124 ? 7.080 -19.615 -2.812 1.00 77.06 124 ALA A C 1
ATOM 971 O O . ALA A 1 124 ? 6.117 -19.041 -2.291 1.00 77.06 124 ALA A O 1
ATOM 972 N N . MET A 1 125 ? 7.457 -19.405 -4.072 1.00 78.62 125 MET A N 1
ATOM 973 C CA . MET A 1 125 ? 6.710 -18.615 -5.047 1.00 78.62 125 MET A CA 1
ATOM 974 C C . MET A 1 125 ? 5.952 -19.539 -5.997 1.00 78.62 125 MET A C 1
ATOM 976 O O . MET A 1 125 ? 6.490 -20.549 -6.447 1.00 78.62 125 MET A O 1
ATOM 980 N N . ILE A 1 126 ? 4.721 -19.167 -6.338 1.00 77.81 126 ILE A N 1
ATOM 981 C CA . ILE A 1 126 ? 3.883 -19.905 -7.286 1.00 77.81 126 ILE A CA 1
ATOM 982 C C . ILE A 1 126 ? 3.744 -19.055 -8.544 1.00 77.81 126 ILE A C 1
ATOM 984 O O . ILE A 1 126 ? 3.032 -18.052 -8.535 1.00 77.81 126 ILE A O 1
ATOM 988 N N . TYR A 1 127 ? 4.417 -19.432 -9.630 1.00 81.94 127 TYR A N 1
ATOM 989 C CA . TYR A 1 127 ? 4.366 -18.702 -10.897 1.00 81.94 127 TYR A CA 1
ATOM 990 C C . TYR A 1 127 ? 3.866 -19.611 -12.031 1.00 81.94 127 TYR A C 1
ATOM 992 O O . TYR A 1 127 ? 4.599 -20.499 -12.457 1.00 81.94 127 TYR A O 1
ATOM 1000 N N . PRO A 1 128 ? 2.635 -19.408 -12.538 1.00 74.00 128 PRO A N 1
ATOM 1001 C CA . PRO A 1 128 ? 1.992 -20.355 -13.455 1.00 74.00 128 PRO A CA 1
ATOM 1002 C C . PRO A 1 128 ? 2.533 -20.322 -14.893 1.00 74.00 128 PRO A C 1
ATOM 1004 O O . PRO A 1 128 ? 2.143 -21.162 -15.694 1.00 74.00 128 PRO A O 1
ATOM 1007 N N . PHE A 1 129 ? 3.394 -19.358 -15.237 1.00 78.25 129 PHE A N 1
ATOM 1008 C CA . PHE A 1 129 ? 3.953 -19.214 -16.589 1.00 78.25 129 PHE A CA 1
ATOM 1009 C C . PHE A 1 129 ? 5.387 -19.757 -16.717 1.00 78.25 129 PHE A C 1
ATOM 1011 O O . PHE A 1 129 ? 6.003 -19.574 -17.761 1.00 78.25 129 PHE A O 1
ATOM 1018 N N . GLY A 1 130 ? 5.942 -20.361 -15.659 1.00 67.50 130 GLY A N 1
ATOM 1019 C CA . GLY A 1 130 ? 7.285 -20.947 -15.673 1.00 67.50 130 GLY A CA 1
ATOM 1020 C C . GLY A 1 130 ? 7.264 -22.460 -15.890 1.00 67.50 130 GLY A C 1
ATOM 1021 O O . GLY A 1 130 ? 6.377 -23.144 -15.385 1.00 67.50 130 GLY A O 1
ATOM 1022 N N . ASP A 1 131 ? 8.278 -22.980 -16.585 1.00 53.53 131 ASP A N 1
ATOM 1023 C CA . ASP A 1 131 ? 8.438 -24.416 -16.870 1.00 53.53 131 ASP A CA 1
ATOM 1024 C C . ASP A 1 131 ? 8.954 -25.235 -15.671 1.00 53.53 131 ASP A C 1
ATOM 1026 O O . ASP A 1 131 ? 9.065 -26.458 -15.754 1.00 53.53 131 ASP A O 1
ATOM 1030 N N . THR A 1 132 ? 9.276 -24.598 -14.539 1.00 54.38 132 THR A N 1
ATOM 1031 C CA . THR A 1 132 ? 9.713 -25.300 -13.327 1.00 54.38 132 THR A CA 1
ATOM 1032 C C . THR A 1 132 ? 8.501 -25.811 -12.533 1.00 54.38 132 THR A C 1
ATOM 1034 O O . THR A 1 132 ? 7.727 -25.013 -11.993 1.00 54.38 132 THR A O 1
ATOM 1037 N N . PRO A 1 133 ? 8.298 -27.140 -12.420 1.00 41.88 133 PRO A N 1
ATOM 1038 C CA . PRO A 1 133 ? 7.160 -27.690 -11.699 1.00 41.88 133 PRO A CA 1
ATOM 1039 C C . PRO A 1 133 ? 7.321 -27.444 -10.196 1.00 41.88 133 PRO A C 1
ATOM 1041 O O . PRO A 1 133 ? 8.018 -28.174 -9.493 1.00 41.88 133 PRO A O 1
ATOM 1044 N N . SER A 1 134 ? 6.627 -26.437 -9.671 1.00 41.88 134 SER A N 1
ATOM 1045 C CA . SER A 1 134 ? 6.458 -26.264 -8.228 1.00 41.88 134 SER A CA 1
ATOM 1046 C C . SER A 1 134 ? 5.361 -27.214 -7.739 1.00 41.88 134 SER A C 1
ATOM 1048 O O . SER A 1 134 ? 4.177 -26.889 -7.690 1.00 41.88 134 SER A O 1
ATOM 1050 N N . ARG A 1 135 ? 5.743 -28.449 -7.394 1.00 35.62 135 ARG A N 1
ATOM 1051 C CA . ARG A 1 135 ? 4.848 -29.386 -6.700 1.00 35.62 135 ARG A CA 1
ATOM 1052 C C . ARG A 1 135 ? 4.700 -28.928 -5.247 1.00 35.62 135 ARG A C 1
ATOM 1054 O O . ARG A 1 135 ? 5.600 -29.119 -4.436 1.00 35.62 135 ARG A O 1
ATOM 1061 N N . ILE A 1 136 ? 3.561 -28.327 -4.915 1.00 39.19 136 ILE A N 1
ATOM 1062 C CA . ILE A 1 136 ? 3.209 -27.990 -3.533 1.00 39.19 136 ILE A CA 1
ATOM 1063 C C . ILE A 1 136 ? 2.678 -29.266 -2.874 1.00 39.19 136 ILE A C 1
ATOM 1065 O O . ILE A 1 136 ? 1.521 -29.632 -3.063 1.00 39.19 136 ILE A O 1
ATOM 1069 N N . SER A 1 137 ? 3.519 -29.974 -2.119 1.00 31.12 137 SER A N 1
ATOM 1070 C CA . SER A 1 137 ? 3.029 -30.971 -1.167 1.00 31.12 137 SER A CA 1
ATOM 1071 C C . SER A 1 137 ? 2.697 -30.255 0.140 1.00 31.12 137 SER A C 1
ATOM 1073 O O . SER A 1 137 ? 3.579 -29.998 0.963 1.00 31.12 137 SER A O 1
ATOM 1075 N N . THR A 1 138 ? 1.433 -29.895 0.340 1.00 35.06 138 THR A N 1
ATOM 1076 C CA . THR A 1 138 ? 0.936 -29.450 1.644 1.00 35.06 138 THR A CA 1
ATOM 1077 C C . THR A 1 138 ? 0.935 -30.648 2.594 1.00 35.06 138 THR A C 1
ATOM 1079 O O . THR A 1 138 ? -0.017 -31.421 2.652 1.00 35.06 138 THR A O 1
ATOM 1082 N N . GLY A 1 139 ? 2.038 -30.836 3.321 1.00 28.69 139 GLY A N 1
ATOM 1083 C CA . GLY A 1 139 ? 2.062 -31.706 4.496 1.00 28.69 139 GLY A CA 1
ATOM 1084 C C . GLY A 1 139 ? 1.029 -31.230 5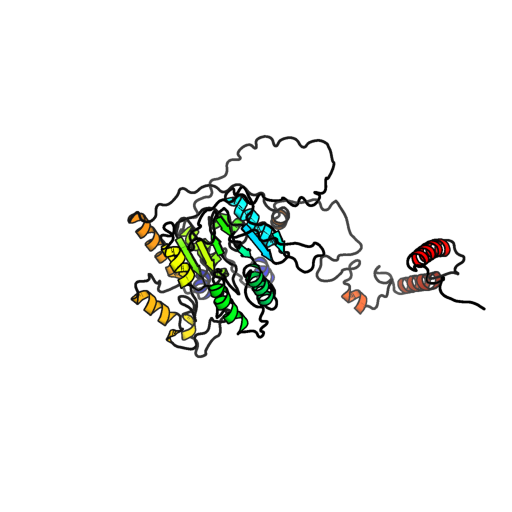.524 1.00 28.69 139 GLY A C 1
ATOM 1085 O O . GLY A 1 139 ? 0.804 -30.027 5.668 1.00 28.69 139 GLY A O 1
ATOM 1086 N N . GLU A 1 140 ? 0.372 -32.178 6.193 1.00 33.38 140 GLU A N 1
ATOM 1087 C CA . GLU A 1 140 ? -0.804 -31.973 7.048 1.00 33.38 140 GLU A CA 1
ATOM 1088 C C . GLU A 1 140 ? -0.734 -30.758 8.001 1.00 33.38 140 GLU A C 1
ATOM 1090 O O . GLU A 1 140 ? 0.249 -30.534 8.707 1.00 33.38 140 GLU A O 1
ATOM 1095 N N . ARG A 1 141 ? -1.863 -30.030 8.072 1.00 34.06 141 ARG A N 1
ATOM 1096 C CA . ARG A 1 141 ? -2.283 -29.103 9.146 1.00 34.06 141 ARG A CA 1
ATOM 1097 C C . ARG A 1 141 ? -1.243 -28.080 9.639 1.00 34.06 141 ARG A C 1
ATOM 1099 O O . ARG A 1 141 ? -1.181 -27.793 10.833 1.00 34.06 141 ARG A O 1
ATOM 1106 N N . ARG A 1 142 ? -0.497 -27.429 8.743 1.00 37.56 142 ARG A N 1
ATOM 1107 C CA . ARG A 1 142 ? 0.125 -26.124 9.050 1.00 37.56 142 ARG A CA 1
ATOM 1108 C C . ARG A 1 142 ? -0.736 -24.996 8.465 1.00 37.56 142 ARG A C 1
ATOM 1110 O O . ARG A 1 142 ? -1.173 -25.088 7.323 1.00 37.56 142 ARG A O 1
ATOM 1117 N N . ARG A 1 143 ? -1.037 -23.953 9.256 1.00 48.84 143 ARG A N 1
ATOM 1118 C CA . ARG A 1 143 ? -1.728 -22.744 8.765 1.00 48.84 143 ARG A CA 1
ATOM 1119 C C . ARG A 1 143 ? -0.742 -21.973 7.882 1.00 48.84 143 ARG A C 1
ATOM 1121 O O . ARG A 1 143 ? 0.215 -21.406 8.397 1.00 48.84 143 ARG A O 1
ATOM 1128 N N . PHE A 1 144 ? -0.950 -21.986 6.570 1.00 51.09 144 PHE A N 1
ATOM 1129 C CA . PHE A 1 144 ? -0.148 -21.212 5.621 1.00 51.09 144 PHE A CA 1
ATOM 1130 C C . PHE A 1 144 ? -0.862 -19.900 5.279 1.00 51.09 144 PHE A C 1
ATOM 1132 O O . PHE A 1 144 ? -2.061 -19.911 4.998 1.00 51.09 144 PHE A O 1
ATOM 1139 N N . CYS A 1 145 ? -0.135 -18.778 5.270 1.00 55.25 145 CYS A N 1
ATOM 1140 C CA . CYS A 1 145 ? -0.637 -17.543 4.662 1.00 55.25 145 CYS A CA 1
ATOM 1141 C C . CYS A 1 145 ? -0.362 -17.601 3.166 1.00 55.25 145 CYS A C 1
ATOM 1143 O O . CYS A 1 145 ? 0.801 -17.628 2.771 1.00 55.25 145 CYS A O 1
ATOM 1145 N N . LEU A 1 146 ? -1.382 -17.581 2.315 1.00 54.78 146 LEU A N 1
ATOM 1146 C CA . LEU A 1 146 ? -1.126 -17.252 0.919 1.00 54.78 146 LEU A CA 1
ATOM 1147 C C . LEU A 1 146 ? -1.291 -15.751 0.729 1.00 54.78 146 LEU A C 1
ATOM 1149 O O . LEU A 1 146 ? -2.393 -15.214 0.828 1.00 54.78 146 LEU A O 1
ATOM 1153 N N . CYS A 1 147 ? -0.188 -15.097 0.405 1.00 58.22 147 CYS A N 1
ATOM 1154 C CA . CYS A 1 147 ? -0.195 -13.726 -0.057 1.00 58.22 147 CYS A CA 1
ATOM 1155 C C . CYS A 1 147 ? -0.431 -13.759 -1.572 1.00 58.22 147 CYS A C 1
ATOM 1157 O O . CYS A 1 147 ? 0.395 -14.265 -2.331 1.00 58.22 147 CYS A O 1
ATOM 1159 N N . THR A 1 148 ? -1.564 -13.231 -2.030 1.00 54.03 148 THR A N 1
ATOM 1160 C CA . THR A 1 148 ? -1.809 -12.981 -3.457 1.00 54.03 148 THR A CA 1
ATOM 1161 C C . THR A 1 148 ? -1.659 -11.486 -3.721 1.00 54.03 148 THR A C 1
ATOM 1163 O O . THR A 1 148 ? -2.673 -10.784 -3.816 1.00 54.03 148 THR A O 1
ATOM 1166 N N . PRO A 1 149 ? -0.431 -10.947 -3.771 1.00 49.25 149 PRO A N 1
ATOM 1167 C CA . PRO A 1 149 ? -0.260 -9.544 -4.081 1.00 49.25 149 PRO A CA 1
ATOM 1168 C C . PRO A 1 149 ? -0.735 -9.304 -5.523 1.00 49.25 149 PRO A C 1
ATOM 1170 O O . PRO A 1 149 ? -0.426 -10.062 -6.440 1.00 49.25 149 PRO A O 1
ATOM 1173 N N . ALA A 1 150 ? -1.635 -8.329 -5.665 1.00 49.97 150 ALA A N 1
ATOM 1174 C CA . ALA A 1 150 ? -2.080 -7.721 -6.919 1.00 49.97 150 ALA A CA 1
ATOM 1175 C C . ALA A 1 150 ? -2.196 -8.653 -8.147 1.00 49.97 150 ALA A C 1
ATOM 1177 O O . ALA A 1 150 ? -1.768 -8.302 -9.252 1.00 49.97 150 ALA A O 1
ATOM 1178 N N . SER A 1 151 ? -2.818 -9.830 -8.007 1.00 49.16 151 SER A N 1
ATOM 1179 C CA . SER A 1 151 ? -3.233 -10.566 -9.204 1.00 49.16 151 SER A CA 1
ATOM 1180 C C . SER A 1 151 ? -4.278 -9.736 -9.953 1.00 49.16 151 SER A C 1
ATOM 1182 O O . SER A 1 151 ? -5.067 -9.006 -9.346 1.00 49.16 151 SER A O 1
ATOM 1184 N N . THR A 1 152 ? -4.269 -9.793 -11.290 1.00 55.03 152 THR A N 1
ATOM 1185 C CA . THR A 1 152 ? -5.313 -9.128 -12.079 1.00 55.03 152 THR A CA 1
ATOM 1186 C C . THR A 1 152 ? -6.670 -9.550 -11.528 1.00 55.03 152 THR A C 1
ATOM 1188 O O . THR A 1 152 ? -6.878 -10.741 -11.303 1.00 55.03 152 THR A O 1
ATOM 1191 N N . SER A 1 153 ? -7.600 -8.611 -11.331 1.00 62.25 153 SER A N 1
ATOM 1192 C CA . SER A 1 153 ? -8.934 -8.872 -10.752 1.00 62.25 153 SER A CA 1
ATOM 1193 C C . SER A 1 153 ? -9.675 -10.061 -11.389 1.00 62.25 153 SER A C 1
ATOM 1195 O O . SER A 1 153 ? -10.551 -10.664 -10.774 1.00 62.25 153 SER A O 1
ATOM 1197 N N . ARG A 1 154 ? -9.286 -10.428 -12.616 1.00 66.62 154 ARG A N 1
ATOM 1198 C CA . ARG A 1 154 ? -9.767 -11.577 -13.386 1.00 66.62 154 ARG A CA 1
ATOM 1199 C C . ARG A 1 154 ? -9.302 -12.942 -12.855 1.00 66.62 154 ARG A C 1
ATOM 1201 O O . ARG A 1 154 ? -10.088 -13.880 -12.909 1.00 66.62 154 ARG A O 1
ATOM 1208 N N . SER A 1 155 ? -8.071 -13.064 -12.355 1.00 70.38 155 SER A N 1
ATOM 1209 C CA . SER A 1 155 ? -7.461 -14.343 -11.951 1.00 70.38 155 SER A CA 1
ATOM 1210 C C . SER A 1 155 ? -7.528 -14.616 -10.447 1.00 70.38 155 SER A C 1
ATOM 1212 O O . SER A 1 155 ? -7.441 -15.775 -10.056 1.00 70.38 155 SER A O 1
ATOM 1214 N N . VAL A 1 156 ? -7.735 -13.584 -9.610 1.00 72.44 156 VAL A N 1
ATOM 1215 C CA . VAL A 1 156 ? -7.831 -13.717 -8.139 1.00 72.44 156 VAL A CA 1
ATOM 1216 C C . VAL A 1 156 ? -8.789 -14.849 -7.765 1.00 72.44 156 VAL A C 1
ATOM 1218 O O . VAL A 1 156 ? -8.432 -15.749 -7.019 1.00 72.44 156 VAL A O 1
ATOM 1221 N N . TYR A 1 157 ? -9.999 -14.840 -8.332 1.00 75.62 157 TYR A N 1
ATOM 1222 C CA . TYR A 1 157 ? -11.045 -15.788 -7.957 1.00 75.62 157 TYR A CA 1
ATOM 1223 C C . TYR A 1 157 ? -10.676 -17.245 -8.254 1.00 75.62 157 TYR A C 1
ATOM 1225 O O . TYR A 1 157 ? -10.851 -18.098 -7.388 1.00 75.62 157 TYR A O 1
ATOM 1233 N N . SER A 1 158 ? -10.177 -17.539 -9.460 1.00 76.12 158 SER A N 1
ATOM 1234 C CA . SER A 1 158 ? -9.797 -18.905 -9.839 1.00 76.12 158 SER A CA 1
ATOM 1235 C C . SER A 1 158 ? -8.630 -19.404 -8.998 1.00 76.12 158 SER A C 1
ATOM 1237 O O . SER A 1 158 ? -8.702 -20.515 -8.482 1.00 76.12 158 SER A O 1
ATOM 1239 N N . SER A 1 159 ? -7.616 -18.560 -8.783 1.00 73.94 159 SER A N 1
ATOM 1240 C CA . SER A 1 159 ? -6.470 -18.909 -7.948 1.00 73.94 159 SER A CA 1
ATOM 1241 C C . SER A 1 159 ? -6.910 -19.175 -6.506 1.00 73.94 159 SER A C 1
ATOM 1243 O O . SER A 1 159 ? -6.582 -20.230 -5.979 1.00 73.94 159 SER A O 1
ATOM 1245 N N . THR A 1 160 ? -7.730 -18.303 -5.891 1.00 75.38 160 THR A N 1
ATOM 1246 C CA . THR A 1 160 ? -8.272 -18.506 -4.528 1.00 75.38 160 THR A CA 1
ATOM 1247 C C . THR A 1 160 ? -9.074 -19.804 -4.400 1.00 75.38 160 THR A C 1
ATOM 1249 O O . THR A 1 160 ? -8.943 -20.513 -3.402 1.00 75.38 160 THR A O 1
ATOM 1252 N N . LEU A 1 161 ? -9.877 -20.153 -5.411 1.00 76.88 161 LEU A N 1
ATOM 1253 C CA . LEU A 1 161 ? -10.627 -21.411 -5.417 1.00 76.88 161 LEU A CA 1
ATOM 1254 C C . LEU A 1 161 ? -9.720 -22.645 -5.443 1.00 76.88 161 LEU A C 1
ATOM 1256 O O . LEU A 1 161 ? -10.000 -23.599 -4.723 1.00 76.88 161 LEU A O 1
ATOM 1260 N N . GLU A 1 162 ? -8.643 -22.640 -6.231 1.00 74.25 162 GLU A N 1
ATOM 1261 C CA . GLU A 1 162 ? -7.686 -23.758 -6.268 1.00 74.25 162 GLU A CA 1
ATOM 1262 C C . GLU A 1 162 ? -7.072 -24.030 -4.884 1.00 74.25 162 GLU A C 1
ATOM 1264 O O . GLU A 1 162 ? -6.864 -25.182 -4.499 1.00 74.25 162 GLU A O 1
ATOM 1269 N N . ILE A 1 163 ? -6.862 -22.988 -4.077 1.00 72.75 163 ILE A N 1
ATOM 1270 C CA . ILE A 1 163 ? -6.332 -23.124 -2.710 1.00 72.75 163 ILE A CA 1
ATOM 1271 C C . ILE A 1 163 ? -7.378 -23.676 -1.745 1.00 72.75 163 ILE A C 1
ATOM 1273 O O . ILE A 1 163 ? -7.060 -24.498 -0.886 1.00 72.75 163 ILE A O 1
ATOM 1277 N N . PHE A 1 164 ? -8.638 -23.258 -1.877 1.00 71.44 164 PHE A N 1
ATOM 1278 C CA . PHE A 1 164 ? -9.711 -23.859 -1.085 1.00 71.44 164 PHE A CA 1
ATOM 1279 C C . PHE A 1 164 ? -9.854 -25.349 -1.397 1.00 71.44 164 PHE A C 1
ATOM 1281 O O . PHE A 1 164 ? -9.985 -26.149 -0.476 1.00 71.44 164 PHE A O 1
ATOM 1288 N N . VAL A 1 165 ? -9.751 -25.735 -2.673 1.00 66.19 165 VAL A N 1
ATOM 1289 C CA . VAL A 1 165 ? -9.847 -27.138 -3.109 1.00 66.19 165 VAL A CA 1
ATOM 1290 C C . VAL A 1 165 ? -8.668 -27.978 -2.614 1.00 66.19 165 VAL A C 1
ATOM 1292 O O . VAL A 1 165 ? -8.874 -29.109 -2.190 1.00 66.19 165 VAL A O 1
ATOM 1295 N N . THR A 1 166 ? -7.442 -27.447 -2.609 1.00 59.16 166 THR A N 1
ATOM 1296 C CA . THR A 1 166 ? -6.272 -28.202 -2.114 1.00 59.16 166 THR A CA 1
ATOM 1297 C C . THR A 1 166 ? -6.295 -28.432 -0.599 1.00 59.16 166 THR A C 1
ATOM 1299 O O . THR A 1 166 ? -5.782 -29.453 -0.143 1.00 59.16 166 THR A O 1
ATOM 1302 N N . ASN A 1 167 ? -6.933 -27.549 0.179 1.00 51.91 167 ASN A N 1
ATOM 1303 C CA . ASN A 1 167 ? -7.179 -27.764 1.613 1.00 51.91 167 ASN A CA 1
ATOM 1304 C C . ASN A 1 167 ? -8.424 -28.628 1.893 1.00 51.91 167 ASN A C 1
ATOM 1306 O O . ASN A 1 167 ? -8.485 -29.308 2.918 1.00 51.91 167 ASN A O 1
ATOM 1310 N N . LEU A 1 168 ? -9.395 -28.651 0.976 1.00 41.12 168 LEU A N 1
ATOM 1311 C CA . LEU A 1 168 ? -10.534 -29.571 0.973 1.00 41.12 168 LEU A CA 1
ATOM 1312 C C . LEU A 1 168 ? -10.122 -30.933 0.391 1.00 41.12 168 LEU A C 1
ATOM 1314 O O . LEU A 1 168 ? -10.587 -31.352 -0.670 1.00 41.12 168 LEU A O 1
ATOM 1318 N N . GLN A 1 169 ? -9.284 -31.686 1.105 1.00 31.50 169 GLN A N 1
ATOM 1319 C CA . GLN A 1 169 ? -9.262 -33.128 0.866 1.00 31.50 169 GLN A CA 1
ATOM 1320 C C . GLN A 1 169 ? -10.627 -33.695 1.292 1.00 31.50 169 GLN A C 1
ATOM 1322 O O . GLN A 1 169 ? -10.921 -33.774 2.478 1.00 31.50 169 GLN A O 1
ATOM 1327 N N . HIS A 1 170 ? -11.443 -34.066 0.298 1.00 30.42 170 HIS A N 1
ATOM 1328 C CA . HIS A 1 170 ? -12.803 -34.631 0.389 1.00 30.42 170 HIS A CA 1
ATOM 1329 C C . HIS A 1 170 ? -13.957 -33.619 0.492 1.00 30.42 170 HIS A C 1
ATOM 1331 O O . HIS A 1 170 ? -14.528 -33.432 1.563 1.00 30.42 170 HIS A O 1
ATOM 1337 N N . ARG A 1 171 ? -14.395 -33.066 -0.649 1.00 26.72 171 ARG A N 1
ATOM 1338 C CA . ARG A 1 171 ? -15.821 -32.989 -1.048 1.00 26.72 171 ARG A CA 1
ATOM 1339 C C . ARG A 1 171 ? -15.973 -32.435 -2.472 1.00 26.72 171 ARG A C 1
ATOM 1341 O O . ARG A 1 171 ? -15.109 -31.722 -2.966 1.00 26.72 171 ARG A O 1
ATOM 1348 N N . ASP A 1 172 ? -17.048 -32.859 -3.129 1.00 25.52 172 ASP A N 1
ATOM 1349 C CA . ASP A 1 172 ? -17.296 -32.820 -4.574 1.00 25.52 172 ASP A CA 1
ATOM 1350 C C . ASP A 1 172 ? -17.007 -31.506 -5.320 1.00 25.52 172 ASP A C 1
ATOM 1352 O O . ASP A 1 172 ? -17.366 -30.402 -4.907 1.00 25.52 172 ASP A O 1
ATOM 1356 N N . HIS A 1 173 ? -16.448 -31.676 -6.521 1.00 25.45 173 HIS A N 1
ATOM 1357 C CA . HIS A 1 173 ? -16.178 -30.629 -7.500 1.00 25.45 173 HIS A CA 1
ATOM 1358 C C . HIS A 1 173 ? -17.481 -30.066 -8.092 1.00 25.45 173 HIS A C 1
ATOM 1360 O O . HIS A 1 173 ? -18.153 -30.727 -8.884 1.00 25.45 173 HIS A O 1
ATOM 1366 N N . ARG A 1 174 ? -17.798 -28.794 -7.823 1.00 25.05 174 ARG A N 1
ATOM 1367 C CA . ARG A 1 174 ? -18.769 -28.026 -8.623 1.00 25.05 174 ARG A CA 1
ATOM 1368 C C . ARG A 1 174 ? -18.156 -26.732 -9.150 1.00 25.05 174 ARG A C 1
ATOM 1370 O O . ARG A 1 174 ? -17.803 -25.836 -8.389 1.00 25.05 174 ARG A O 1
ATOM 1377 N N . LYS A 1 175 ? -18.082 -26.613 -10.479 1.00 24.02 175 LYS A N 1
ATOM 1378 C CA . LYS A 1 175 ? -17.688 -25.383 -11.185 1.00 24.02 175 LYS A CA 1
ATOM 1379 C C . LYS A 1 175 ? -18.860 -24.399 -11.228 1.00 24.02 175 LYS A C 1
ATOM 1381 O O . LYS A 1 175 ? -19.959 -24.784 -11.613 1.00 24.02 175 LYS A O 1
ATOM 1386 N N . PHE A 1 176 ? -18.629 -23.121 -10.911 1.00 27.97 176 PHE A N 1
ATOM 1387 C CA . PHE A 1 176 ? -19.660 -22.077 -11.018 1.00 27.97 176 PHE A CA 1
ATOM 1388 C C . PHE A 1 176 ? -19.093 -20.692 -11.349 1.00 27.97 176 PHE A C 1
ATOM 1390 O O . PHE A 1 176 ? -18.262 -20.178 -10.607 1.00 27.97 176 PHE A O 1
ATOM 1397 N N . GLY A 1 177 ? -19.649 -20.032 -12.370 1.00 25.42 177 GLY A N 1
ATOM 1398 C CA . GLY A 1 177 ? -19.223 -18.703 -12.827 1.00 25.42 177 GLY A CA 1
ATOM 1399 C C . GLY A 1 177 ? -20.001 -17.477 -12.304 1.00 25.42 177 GLY A C 1
ATOM 1400 O O . GLY A 1 177 ? -20.986 -17.590 -11.560 1.00 25.42 177 GLY A O 1
ATOM 1401 N N . VAL A 1 178 ? -19.523 -16.334 -12.824 1.00 27.36 178 VAL A N 1
ATOM 1402 C CA . VAL A 1 178 ? -19.994 -14.929 -12.920 1.00 27.36 178 VAL A CA 1
ATOM 1403 C C . VAL A 1 178 ? -19.579 -13.896 -11.817 1.00 27.36 178 VAL A C 1
ATOM 1405 O O . VAL A 1 178 ? -19.844 -14.117 -10.632 1.00 27.36 178 VAL A O 1
ATOM 1408 N N . PRO A 1 179 ? -18.969 -12.727 -12.171 1.00 52.78 179 PRO A N 1
ATOM 1409 C CA . PRO A 1 179 ? -18.478 -11.687 -11.236 1.00 52.78 179 PRO A CA 1
ATOM 1410 C C . PRO A 1 179 ? -19.595 -10.886 -10.522 1.00 52.78 179 PRO A C 1
ATOM 1412 O O . PRO A 1 179 ? -20.741 -10.910 -10.945 1.00 52.78 179 PRO A O 1
ATOM 1415 N N . LYS A 1 180 ? -19.281 -10.210 -9.400 1.00 49.84 180 LYS A N 1
ATOM 1416 C CA . LYS A 1 180 ? -20.142 -9.862 -8.226 1.00 49.84 180 LYS A CA 1
ATOM 1417 C C . LYS A 1 180 ? -20.572 -11.068 -7.385 1.00 49.84 180 LYS A C 1
ATOM 1419 O O . LYS A 1 180 ? -20.391 -11.050 -6.168 1.00 49.84 180 LYS A O 1
ATOM 1424 N N . ARG A 1 181 ? -21.047 -12.154 -8.003 1.00 61.53 181 ARG A N 1
ATOM 1425 C CA . ARG A 1 181 ? -21.331 -13.414 -7.286 1.00 61.53 181 ARG A CA 1
ATOM 1426 C C . ARG A 1 181 ? -20.049 -14.035 -6.718 1.00 61.53 181 ARG A C 1
ATOM 1428 O O . ARG A 1 181 ? -20.079 -14.583 -5.625 1.00 61.53 181 ARG A O 1
ATOM 1435 N N . HIS A 1 182 ? -18.924 -13.904 -7.423 1.00 65.50 182 HIS A N 1
ATOM 1436 C CA . HIS A 1 182 ? -17.604 -14.370 -6.974 1.00 65.50 182 HIS A CA 1
ATOM 1437 C C . HIS A 1 182 ? -17.174 -13.758 -5.632 1.00 65.50 182 HIS A C 1
ATOM 1439 O O . HIS A 1 182 ? -16.836 -14.500 -4.714 1.00 65.50 182 HIS A O 1
ATOM 1445 N N . ALA A 1 183 ? -17.284 -12.433 -5.486 1.00 62.25 183 ALA A N 1
ATOM 1446 C CA . ALA A 1 183 ? -16.928 -11.733 -4.251 1.00 62.25 183 ALA A CA 1
ATOM 1447 C C . ALA A 1 183 ? -17.820 -12.133 -3.061 1.00 62.25 183 ALA A C 1
ATOM 1449 O O . ALA A 1 183 ? -17.355 -12.128 -1.936 1.00 62.25 183 ALA A O 1
ATOM 1450 N N . ARG A 1 184 ? -19.078 -12.542 -3.294 1.00 73.62 184 ARG A N 1
ATOM 1451 C CA . ARG A 1 184 ? -19.955 -13.095 -2.240 1.00 73.62 184 ARG A CA 1
ATOM 1452 C C . ARG A 1 184 ? -19.663 -14.562 -1.918 1.00 73.62 184 ARG A C 1
ATOM 1454 O O . ARG A 1 184 ? -19.818 -14.981 -0.777 1.00 73.62 184 ARG A O 1
ATOM 1461 N N . LYS A 1 185 ? -19.268 -15.351 -2.923 1.00 76.69 185 LYS A N 1
ATOM 1462 C CA . LYS A 1 185 ? -18.929 -16.772 -2.756 1.00 76.69 185 LYS A CA 1
ATOM 1463 C C . LYS A 1 185 ? -17.656 -16.958 -1.935 1.00 76.69 185 LYS A C 1
ATOM 1465 O O . LYS A 1 185 ? -17.591 -17.915 -1.179 1.00 76.69 185 LYS A O 1
ATOM 1470 N N . LEU A 1 186 ? -16.668 -16.072 -2.084 1.00 75.75 186 LEU A N 1
ATOM 1471 C CA . LEU A 1 186 ? -15.383 -16.187 -1.388 1.00 75.75 186 LEU A CA 1
ATOM 1472 C C . LEU A 1 186 ? -15.526 -16.178 0.149 1.00 75.75 186 LEU A C 1
ATOM 1474 O O . LEU A 1 186 ? -15.085 -17.152 0.747 1.00 75.75 186 LEU A O 1
ATOM 1478 N N . PRO A 1 187 ? -16.183 -15.190 0.794 1.00 76.81 187 PRO A N 1
ATOM 1479 C CA . PRO A 1 187 ? -16.407 -15.210 2.241 1.00 76.81 187 PRO A CA 1
ATOM 1480 C C . PRO A 1 187 ? -17.214 -16.427 2.705 1.00 76.81 187 PRO A C 1
ATOM 1482 O O . PRO A 1 187 ? -16.953 -16.979 3.769 1.00 76.81 187 PRO A O 1
ATOM 1485 N N . TRP A 1 188 ? -18.202 -16.859 1.913 1.00 81.69 188 TRP A N 1
ATOM 1486 C CA . TRP A 1 188 ? -19.019 -18.027 2.245 1.00 81.69 188 TRP A CA 1
ATOM 1487 C C . TRP A 1 188 ? -18.191 -19.321 2.232 1.00 81.69 188 TRP A C 1
ATOM 1489 O O . TRP A 1 188 ? -18.183 -20.044 3.223 1.00 81.69 188 TRP A O 1
ATOM 1499 N N . LEU A 1 189 ? -17.417 -19.555 1.167 1.00 79.50 189 LEU A N 1
ATOM 1500 C CA . LEU A 1 189 ? -16.493 -20.691 1.066 1.00 79.50 189 LEU A CA 1
ATOM 1501 C C . LEU A 1 189 ? -15.408 -20.637 2.144 1.00 79.50 189 LEU A C 1
ATOM 1503 O O . LEU A 1 189 ? -15.093 -21.652 2.751 1.00 79.50 189 LEU A O 1
ATOM 1507 N N . ALA A 1 190 ? -14.863 -19.452 2.418 1.00 78.44 190 ALA A N 1
ATOM 1508 C CA . ALA A 1 190 ? -13.870 -19.256 3.467 1.00 78.44 190 ALA A CA 1
ATOM 1509 C C . ALA A 1 190 ? -14.402 -19.706 4.837 1.00 78.44 190 ALA A C 1
ATOM 1511 O O . ALA A 1 190 ? -13.702 -20.407 5.565 1.00 78.44 190 ALA A O 1
ATOM 1512 N N . LYS A 1 191 ? -15.664 -19.383 5.155 1.00 81.12 191 LYS A N 1
ATOM 1513 C CA . LYS A 1 191 ? -16.335 -19.849 6.377 1.00 81.12 191 LYS A CA 1
ATOM 1514 C C . LYS A 1 191 ? -16.569 -21.358 6.390 1.00 81.12 191 LYS A C 1
ATOM 1516 O O . LYS A 1 191 ? -16.359 -21.967 7.432 1.00 81.12 191 LYS A O 1
ATOM 1521 N N . GLU A 1 192 ? -16.956 -21.964 5.265 1.00 81.12 192 GLU A N 1
ATOM 1522 C CA . GLU A 1 192 ? -17.128 -23.424 5.179 1.00 81.12 192 GLU A CA 1
ATOM 1523 C C . GLU A 1 192 ? -15.812 -24.188 5.381 1.00 81.12 192 GLU A C 1
ATOM 1525 O O . GLU A 1 192 ? -15.793 -25.214 6.056 1.00 81.12 192 GLU A O 1
ATOM 1530 N N . VAL A 1 193 ? -14.708 -23.681 4.824 1.00 76.75 193 VAL A N 1
ATOM 1531 C CA . VAL A 1 193 ? -13.374 -24.297 4.950 1.00 76.75 193 VAL A CA 1
ATOM 1532 C C . VAL A 1 193 ? -12.700 -23.927 6.281 1.00 76.75 193 VAL A C 1
ATOM 1534 O O . VAL A 1 193 ? -11.742 -24.575 6.697 1.00 76.75 193 VAL A O 1
ATOM 1537 N N . GLY A 1 194 ? -13.191 -22.899 6.979 1.00 77.94 194 GLY A N 1
ATOM 1538 C CA . GLY A 1 194 ? -12.579 -22.386 8.206 1.00 77.94 194 GLY A CA 1
ATOM 1539 C C . GLY A 1 194 ? -11.277 -21.616 7.956 1.00 77.94 194 GLY A C 1
ATOM 1540 O O . GLY A 1 194 ? -10.367 -21.651 8.783 1.00 77.94 194 GLY A O 1
ATOM 1541 N N . MET A 1 195 ? -11.167 -20.938 6.811 1.00 77.88 195 MET A N 1
ATOM 1542 C CA . MET A 1 195 ? -10.011 -20.117 6.441 1.00 77.88 195 MET A CA 1
ATOM 1543 C C . MET A 1 195 ? -10.307 -18.627 6.621 1.00 77.88 195 MET A C 1
ATOM 1545 O O . MET A 1 195 ? -11.356 -18.135 6.215 1.00 77.88 195 MET A O 1
ATOM 1549 N N . LEU A 1 196 ? -9.345 -17.889 7.178 1.00 82.94 196 LEU A N 1
ATOM 1550 C CA . LEU A 1 196 ? -9.389 -16.429 7.215 1.00 82.94 196 LEU A CA 1
ATOM 1551 C C . LEU A 1 196 ? -8.942 -15.870 5.858 1.00 82.94 196 LEU A C 1
ATOM 1553 O O . LEU A 1 196 ? -7.853 -16.192 5.386 1.00 82.94 196 LEU A O 1
ATOM 1557 N N . VAL A 1 197 ? -9.760 -15.008 5.256 1.00 83.50 197 VAL A N 1
ATOM 1558 C CA . VAL A 1 197 ? -9.449 -14.327 3.992 1.00 83.50 197 VAL A CA 1
ATOM 1559 C C . VAL A 1 197 ? -9.443 -12.826 4.230 1.00 83.50 197 VAL A C 1
ATOM 1561 O O . VAL A 1 197 ? -10.483 -12.266 4.548 1.00 83.50 197 VAL A O 1
ATOM 1564 N N . ILE A 1 198 ? -8.290 -12.185 4.045 1.00 85.88 198 ILE A N 1
ATOM 1565 C CA . ILE A 1 198 ? -8.127 -10.729 4.156 1.00 85.88 198 ILE A CA 1
ATOM 1566 C C . ILE A 1 198 ? -8.124 -10.136 2.743 1.00 85.88 198 ILE A C 1
ATOM 1568 O O . ILE A 1 198 ? -7.367 -10.590 1.885 1.00 85.88 198 ILE A O 1
ATOM 1572 N N . GLY A 1 199 ? -8.968 -9.133 2.489 1.00 81.50 199 GLY A N 1
ATOM 1573 C CA . GLY A 1 199 ? -9.255 -8.628 1.141 1.00 81.50 199 GLY A CA 1
ATOM 1574 C C . GLY A 1 199 ? -10.533 -9.234 0.558 1.00 81.50 199 GLY A C 1
ATOM 1575 O O . GLY A 1 199 ? -11.283 -9.876 1.291 1.00 81.50 199 GLY A O 1
ATOM 1576 N N . PRO A 1 200 ? -10.822 -9.091 -0.749 1.00 78.50 200 PRO A N 1
ATOM 1577 C CA . PRO A 1 200 ? -10.011 -8.491 -1.823 1.00 78.50 200 PRO A CA 1
ATOM 1578 C C . PRO A 1 200 ? -9.827 -6.963 -1.726 1.00 78.50 200 PRO A C 1
ATOM 1580 O O . PRO A 1 200 ? -10.350 -6.318 -0.825 1.00 78.50 200 PRO A O 1
ATOM 1583 N N . ALA A 1 201 ? -9.057 -6.394 -2.666 1.00 81.31 201 ALA A N 1
ATOM 1584 C CA . ALA A 1 201 ? -8.758 -4.957 -2.758 1.00 81.31 201 ALA A CA 1
ATOM 1585 C C . ALA A 1 201 ? -8.119 -4.382 -1.478 1.00 81.31 201 ALA A C 1
ATOM 1587 O O . ALA A 1 201 ? -8.569 -3.376 -0.931 1.00 81.31 201 ALA A O 1
ATOM 1588 N N . THR A 1 202 ? -7.066 -5.046 -0.999 1.00 84.31 202 THR A N 1
ATOM 1589 C CA . THR A 1 202 ? -6.326 -4.674 0.209 1.00 84.31 202 THR A CA 1
ATOM 1590 C C . THR A 1 202 ? -4.818 -4.728 -0.024 1.00 84.31 202 THR A C 1
ATOM 1592 O O . THR A 1 202 ? -4.342 -5.476 -0.879 1.00 84.31 202 THR A O 1
ATOM 1595 N N . VAL A 1 203 ? -4.070 -3.962 0.771 1.00 82.31 203 VAL A N 1
ATOM 1596 C CA . VAL A 1 203 ? -2.615 -4.120 0.927 1.00 82.31 203 VAL A CA 1
ATOM 1597 C C . VAL A 1 203 ? -2.261 -5.325 1.808 1.00 82.31 203 VAL A C 1
ATOM 1599 O O . VAL A 1 203 ? -1.154 -5.844 1.708 1.00 82.31 203 VAL A O 1
ATOM 1602 N N . GLY A 1 204 ? -3.217 -5.795 2.620 1.00 88.19 204 GLY A N 1
ATOM 1603 C CA . GLY A 1 204 ? -3.063 -6.898 3.560 1.00 88.19 204 GLY A CA 1
ATOM 1604 C C . GLY A 1 204 ? -3.097 -6.414 5.006 1.00 88.19 204 GLY A C 1
ATOM 1605 O O . GLY A 1 204 ? -4.103 -5.888 5.480 1.00 88.19 204 GLY A O 1
ATOM 1606 N N . GLY A 1 205 ? -2.002 -6.625 5.717 1.00 90.38 205 GLY A N 1
ATOM 1607 C CA . GLY A 1 205 ? -1.849 -6.268 7.113 1.00 90.38 205 GLY A CA 1
ATOM 1608 C C . GLY A 1 205 ? -0.455 -6.585 7.619 1.00 90.38 205 GLY A C 1
ATOM 1609 O O . GLY A 1 205 ? 0.324 -7.282 6.967 1.00 90.38 205 GLY A O 1
ATOM 1610 N N . ILE A 1 206 ? -0.148 -6.052 8.790 1.00 91.75 206 ILE A N 1
ATOM 1611 C CA . ILE A 1 206 ? 1.162 -6.154 9.413 1.00 91.75 206 ILE A CA 1
ATOM 1612 C C . ILE A 1 206 ? 1.001 -6.477 10.891 1.00 91.75 206 ILE A C 1
ATOM 1614 O O . ILE A 1 206 ? 0.195 -5.872 11.602 1.00 91.75 206 ILE A O 1
ATOM 1618 N N . LYS A 1 207 ? 1.785 -7.446 11.353 1.00 92.44 207 LYS A N 1
ATOM 1619 C CA . LYS A 1 207 ? 1.974 -7.738 12.766 1.00 92.44 207 LYS A CA 1
ATOM 1620 C C . LYS A 1 207 ? 3.445 -7.508 13.108 1.00 92.44 207 LYS A C 1
ATOM 1622 O O . LYS A 1 207 ? 4.270 -8.378 12.796 1.00 92.44 207 LYS A O 1
ATOM 1627 N N . PRO A 1 208 ? 3.778 -6.352 13.710 1.00 91.44 208 PRO A N 1
ATOM 1628 C CA . PRO A 1 208 ? 5.128 -6.040 14.156 1.00 91.44 208 PRO A CA 1
ATOM 1629 C C . PRO A 1 208 ? 5.814 -7.185 14.900 1.00 91.44 208 PRO A C 1
ATOM 1631 O O . PRO A 1 208 ? 5.214 -7.852 15.743 1.00 91.44 208 PRO A O 1
ATOM 1634 N N . GLY A 1 209 ? 7.072 -7.449 14.547 1.00 86.44 209 GLY A N 1
ATOM 1635 C CA . GLY A 1 209 ? 7.868 -8.533 15.130 1.00 86.44 209 GLY A CA 1
ATOM 1636 C C . GLY A 1 209 ? 7.429 -9.961 14.765 1.00 86.44 209 GLY A C 1
ATOM 1637 O O . GLY A 1 209 ? 7.964 -10.917 15.326 1.00 86.44 209 GLY A O 1
ATOM 1638 N N . CYS A 1 210 ? 6.440 -10.141 13.879 1.00 87.44 210 CYS A N 1
ATOM 1639 C CA . CYS A 1 210 ? 5.924 -11.465 13.510 1.00 87.44 210 CYS A CA 1
ATOM 1640 C C . CYS A 1 210 ? 5.888 -11.697 11.999 1.00 87.44 210 CYS A C 1
ATOM 1642 O O . CYS A 1 210 ? 6.554 -12.611 11.515 1.00 87.44 210 CYS A O 1
ATOM 1644 N N . PHE A 1 211 ? 5.062 -10.937 11.274 1.00 87.94 211 PHE A N 1
ATOM 1645 C CA . PHE A 1 211 ? 4.781 -11.185 9.859 1.00 87.94 211 PHE A CA 1
ATOM 1646 C C . PHE A 1 211 ? 4.156 -9.956 9.188 1.00 87.94 211 PHE A C 1
ATOM 1648 O O . PHE A 1 211 ? 3.308 -9.286 9.782 1.00 87.94 211 PHE A O 1
ATOM 1655 N N . SER A 1 212 ? 4.536 -9.694 7.937 1.00 88.00 212 SER A N 1
ATOM 1656 C CA . SER A 1 212 ? 3.906 -8.684 7.081 1.00 88.00 212 SER A CA 1
ATOM 1657 C C . SER A 1 212 ? 3.323 -9.341 5.832 1.00 88.00 212 SER A C 1
ATOM 1659 O O . SER A 1 212 ? 3.949 -10.206 5.220 1.00 88.00 212 SER A O 1
ATOM 1661 N N . ILE A 1 213 ? 2.112 -8.939 5.449 1.00 87.75 213 ILE A N 1
ATOM 1662 C CA . ILE A 1 213 ? 1.464 -9.398 4.222 1.00 87.75 213 ILE A CA 1
ATOM 1663 C C . ILE A 1 213 ? 1.866 -8.465 3.083 1.00 87.75 213 ILE A C 1
ATOM 1665 O O . ILE A 1 213 ? 1.422 -7.315 3.016 1.00 87.75 213 ILE A O 1
ATOM 1669 N N . GLY A 1 214 ? 2.638 -8.993 2.137 1.00 83.00 214 GLY A N 1
ATOM 1670 C CA . GLY A 1 214 ? 2.941 -8.311 0.885 1.00 83.00 214 GLY A CA 1
ATOM 1671 C C . GLY A 1 214 ? 3.640 -6.966 1.102 1.00 83.00 214 GLY A C 1
ATOM 1672 O O . GLY A 1 214 ? 4.703 -6.910 1.703 1.00 83.00 214 GLY A O 1
ATOM 1673 N N . ASN A 1 215 ? 3.035 -5.885 0.603 1.00 84.31 215 ASN A N 1
ATOM 1674 C CA . ASN A 1 215 ? 3.586 -4.522 0.675 1.00 84.31 215 ASN A CA 1
ATOM 1675 C C . ASN A 1 215 ? 3.129 -3.734 1.917 1.00 84.31 215 ASN A C 1
ATOM 1677 O O . ASN A 1 215 ? 3.237 -2.506 1.946 1.00 84.31 215 ASN A O 1
ATOM 1681 N N . SER A 1 216 ? 2.559 -4.401 2.922 1.00 86.25 216 SER A N 1
ATOM 1682 C CA . SER A 1 216 ? 2.108 -3.730 4.145 1.00 86.25 216 SER A CA 1
ATOM 1683 C C . SER A 1 216 ? 3.301 -3.139 4.905 1.00 86.25 216 SER A C 1
ATOM 1685 O O . SER A 1 216 ? 4.291 -3.827 5.137 1.00 86.25 216 SER A O 1
ATOM 1687 N N . GLY A 1 217 ? 3.210 -1.861 5.287 1.00 81.62 217 GLY A N 1
ATOM 1688 C CA . GLY A 1 217 ? 4.314 -1.121 5.916 1.00 81.62 217 GLY A CA 1
ATOM 1689 C C . GLY A 1 217 ? 5.263 -0.418 4.935 1.00 81.62 217 GLY A C 1
ATOM 1690 O O . GLY A 1 217 ? 6.088 0.376 5.378 1.00 81.62 217 GLY A O 1
ATOM 1691 N N . SER A 1 218 ? 5.091 -0.607 3.620 1.00 85.69 218 SER A N 1
ATOM 1692 C CA . SER A 1 218 ? 5.899 0.020 2.560 1.00 85.69 218 SER A CA 1
ATOM 1693 C C . SER A 1 218 ? 7.397 -0.332 2.643 1.00 85.69 218 SER A C 1
ATOM 1695 O O . SER A 1 218 ? 7.749 -1.467 2.950 1.00 85.69 218 SER A O 1
ATOM 1697 N N . MET A 1 219 ? 8.284 0.602 2.278 1.00 86.31 219 MET A N 1
ATOM 1698 C CA . MET A 1 219 ? 9.737 0.412 2.324 1.00 86.31 219 MET A CA 1
ATOM 1699 C C . MET A 1 219 ? 10.263 0.382 3.763 1.00 86.31 219 MET A C 1
ATOM 1701 O O . MET A 1 219 ? 9.623 0.893 4.684 1.00 86.31 219 MET A O 1
ATOM 1705 N N . MET A 1 220 ? 11.478 -0.143 3.930 1.00 85.44 220 MET A N 1
ATOM 1706 C CA . MET A 1 220 ? 12.154 -0.245 5.224 1.00 85.44 220 MET A CA 1
ATOM 1707 C C . MET A 1 220 ? 12.241 1.090 5.983 1.00 85.44 220 MET A C 1
ATOM 1709 O O . MET A 1 220 ? 12.042 1.114 7.195 1.00 85.44 220 MET A O 1
ATOM 1713 N N . ASP A 1 221 ? 12.444 2.209 5.282 1.00 88.00 221 ASP A N 1
ATOM 1714 C CA . ASP A 1 221 ? 12.483 3.544 5.895 1.00 88.00 221 ASP A CA 1
ATOM 1715 C C . ASP A 1 221 ? 11.199 3.850 6.684 1.00 88.00 221 ASP A C 1
ATOM 1717 O O . ASP A 1 221 ? 11.255 4.371 7.796 1.00 88.00 221 ASP A O 1
ATOM 1721 N N . ASN A 1 222 ? 10.040 3.457 6.145 1.00 90.25 222 ASN A N 1
ATOM 1722 C CA . ASN A 1 222 ? 8.747 3.634 6.803 1.00 90.25 222 ASN A CA 1
ATOM 1723 C C . ASN A 1 222 ? 8.530 2.615 7.934 1.00 90.25 222 ASN A C 1
ATOM 1725 O O . ASN A 1 222 ? 7.966 2.959 8.967 1.00 90.25 222 ASN A O 1
ATOM 1729 N N . ILE A 1 223 ? 9.015 1.378 7.781 1.00 90.38 223 ILE A N 1
ATOM 1730 C CA . ILE A 1 223 ? 8.988 0.363 8.850 1.00 90.38 223 ILE A CA 1
ATOM 1731 C C . ILE A 1 223 ? 9.751 0.858 10.084 1.00 90.38 223 ILE A C 1
ATOM 1733 O O . ILE A 1 223 ? 9.270 0.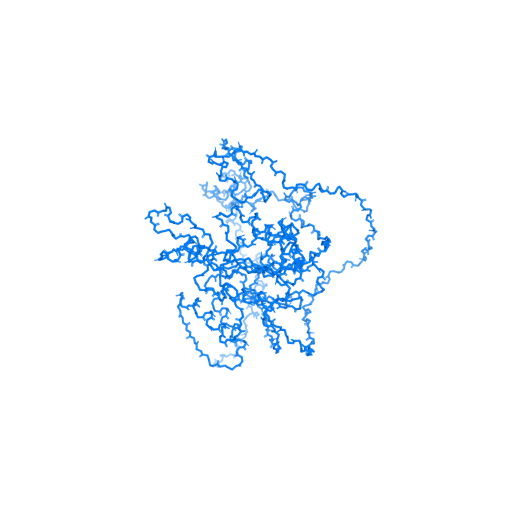697 11.206 1.00 90.38 223 ILE A O 1
ATOM 1737 N N . ILE A 1 224 ? 10.916 1.478 9.882 1.00 89.69 224 ILE A N 1
ATOM 1738 C CA . ILE A 1 224 ? 11.730 2.046 10.961 1.00 89.69 224 ILE A CA 1
ATOM 1739 C C . ILE A 1 224 ? 11.067 3.306 11.523 1.00 89.69 224 ILE A C 1
ATOM 1741 O O . ILE A 1 224 ? 10.896 3.397 12.738 1.00 89.69 224 ILE A O 1
ATOM 1745 N N . ALA A 1 225 ? 10.653 4.245 10.663 1.00 89.31 225 ALA A N 1
ATOM 1746 C CA . ALA A 1 225 ? 10.033 5.501 11.089 1.00 89.31 225 ALA A CA 1
ATOM 1747 C C . ALA A 1 225 ? 8.758 5.269 11.914 1.00 89.31 225 ALA A C 1
ATOM 1749 O O . ALA A 1 225 ? 8.585 5.883 12.962 1.00 89.31 225 ALA A O 1
ATOM 1750 N N . SER A 1 226 ? 7.911 4.323 11.494 1.00 91.44 226 SER A N 1
ATOM 1751 C CA . SER A 1 226 ? 6.685 3.949 12.205 1.00 91.44 226 SER A CA 1
ATOM 1752 C C . SER A 1 226 ? 6.885 2.872 13.284 1.00 91.44 226 SER A C 1
ATOM 1754 O O . SER A 1 226 ? 5.909 2.314 13.786 1.00 91.44 226 SER A O 1
ATOM 1756 N N . LYS A 1 227 ? 8.136 2.544 13.639 1.00 91.06 227 LYS A N 1
ATOM 1757 C CA . LYS A 1 227 ? 8.499 1.580 14.697 1.00 91.06 227 LYS A CA 1
ATOM 1758 C C . LYS A 1 227 ? 7.840 0.198 14.558 1.00 91.06 227 LYS A C 1
ATOM 1760 O O . LYS A 1 227 ? 7.539 -0.470 15.545 1.00 91.06 227 LYS A O 1
ATOM 1765 N N . LEU A 1 228 ? 7.635 -0.270 13.327 1.00 91.44 228 LEU A N 1
ATOM 1766 C CA . LEU A 1 228 ? 6.898 -1.505 13.020 1.00 91.44 228 LEU A CA 1
ATOM 1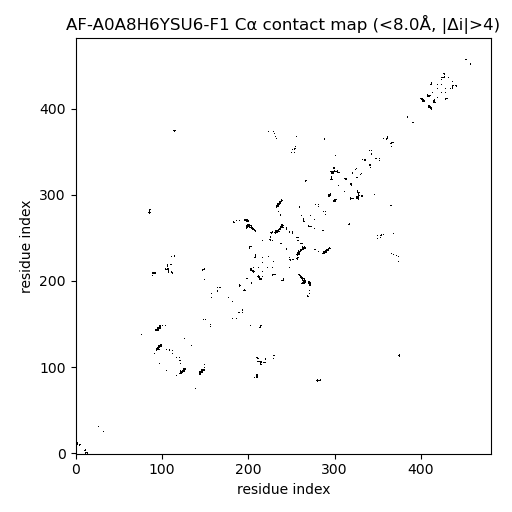767 C C . LEU A 1 228 ? 7.708 -2.788 13.256 1.00 91.44 228 LEU A C 1
ATOM 1769 O O . LEU A 1 228 ? 7.192 -3.886 13.063 1.00 91.44 228 LEU A O 1
ATOM 1773 N N . TYR A 1 229 ? 8.963 -2.683 13.682 1.00 88.88 229 TYR A N 1
ATOM 1774 C CA . TYR A 1 229 ? 9.823 -3.829 13.980 1.00 88.88 229 TYR A CA 1
ATOM 1775 C C . TYR A 1 229 ? 9.515 -4.479 15.346 1.00 88.88 229 TYR A C 1
ATOM 1777 O O . TYR A 1 229 ? 9.931 -5.609 15.587 1.00 88.88 229 TYR A O 1
ATOM 1785 N N . HIS A 1 230 ? 8.750 -3.834 16.237 1.00 87.88 230 HIS A N 1
ATOM 1786 C CA . HIS A 1 230 ? 8.375 -4.412 17.533 1.00 87.88 230 HIS A CA 1
ATOM 1787 C C . HIS A 1 230 ? 6.882 -4.246 17.850 1.00 87.88 230 HIS A C 1
ATOM 1789 O O . HIS A 1 230 ? 6.249 -3.261 17.484 1.00 87.88 230 HIS A O 1
ATOM 1795 N N . ALA A 1 231 ? 6.303 -5.235 18.539 1.00 90.00 231 ALA A N 1
ATOM 1796 C CA . ALA A 1 231 ? 4.880 -5.244 18.872 1.00 90.00 231 ALA A CA 1
ATOM 1797 C C . ALA A 1 231 ? 4.553 -4.432 20.132 1.00 90.00 231 ALA A C 1
ATOM 1799 O O . ALA A 1 231 ? 5.081 -4.699 21.223 1.00 90.00 231 ALA A O 1
ATOM 1800 N N . SER A 1 232 ? 3.590 -3.526 19.972 1.00 90.44 232 SER A N 1
ATOM 1801 C CA . SER A 1 232 ? 2.968 -2.732 21.031 1.00 90.44 232 SER A CA 1
ATOM 1802 C C . SER A 1 232 ? 1.678 -3.381 21.554 1.00 90.44 232 SER A C 1
ATOM 1804 O O . SER A 1 232 ? 1.559 -4.602 21.546 1.00 90.44 232 SER A O 1
ATOM 1806 N N . SER A 1 233 ? 0.721 -2.583 22.041 1.00 91.56 233 SER A N 1
ATOM 1807 C CA . SER A 1 233 ? -0.549 -3.056 22.626 1.00 91.56 233 SER A CA 1
ATOM 1808 C C . SER A 1 233 ? -1.804 -2.600 21.868 1.00 91.56 233 SER A C 1
ATOM 1810 O O . SER A 1 233 ? -2.916 -2.849 22.336 1.00 91.56 233 SER A O 1
ATOM 1812 N N . VAL A 1 234 ? -1.657 -1.920 20.726 1.00 93.81 234 VAL A N 1
ATOM 1813 C CA . VAL A 1 234 ? -2.782 -1.304 19.999 1.00 93.81 234 VAL A CA 1
ATOM 1814 C C . VAL A 1 234 ? -3.053 -2.025 18.685 1.00 93.81 234 VAL A C 1
ATOM 1816 O O . VAL A 1 234 ? -2.213 -2.026 17.788 1.00 93.81 234 VAL A O 1
ATOM 1819 N N . GLY A 1 235 ? -4.216 -2.656 18.568 1.00 94.75 235 GLY A N 1
ATOM 1820 C CA . GLY A 1 235 ? -4.664 -3.316 17.347 1.00 94.75 235 GLY A CA 1
ATOM 1821 C C . GLY A 1 235 ? -5.579 -2.405 16.540 1.00 94.75 235 GLY A C 1
ATOM 1822 O O . GLY A 1 235 ? -6.477 -1.786 17.110 1.00 94.75 235 GLY A O 1
ATOM 1823 N N . TYR A 1 236 ? -5.397 -2.341 15.220 1.00 95.06 236 TYR A N 1
ATOM 1824 C CA . TYR A 1 236 ? -6.322 -1.606 14.360 1.00 95.06 236 TYR A CA 1
ATOM 1825 C C . TYR A 1 236 ? -6.901 -2.446 13.230 1.00 95.06 236 TYR A C 1
ATOM 1827 O O . TYR A 1 236 ? -6.325 -3.436 12.760 1.00 95.06 236 TYR A O 1
ATOM 1835 N N . VAL A 1 237 ? -8.071 -2.019 12.773 1.00 94.50 237 VAL A N 1
ATOM 1836 C CA . VAL A 1 237 ? -8.701 -2.524 11.561 1.00 94.50 237 VAL A CA 1
ATOM 1837 C C . VAL A 1 237 ? -9.176 -1.354 10.707 1.00 94.50 237 VAL A C 1
ATOM 1839 O O . VAL A 1 237 ? -9.858 -0.448 11.182 1.00 94.50 237 VAL A O 1
ATOM 1842 N N . SER A 1 238 ? -8.791 -1.369 9.435 1.00 92.56 238 SER A N 1
ATOM 1843 C CA . SER A 1 238 ? -9.099 -0.320 8.465 1.00 92.56 238 SER A CA 1
ATOM 1844 C C . SER A 1 238 ? -9.692 -0.919 7.197 1.00 92.56 238 SER A C 1
ATOM 1846 O O . SER A 1 238 ? -9.432 -2.072 6.856 1.00 92.56 238 SER A O 1
ATOM 1848 N N . LYS A 1 239 ? -10.486 -0.140 6.465 1.00 87.00 239 LYS A N 1
ATOM 1849 C CA . LYS A 1 239 ? -10.927 -0.513 5.114 1.00 87.00 239 LYS A CA 1
ATOM 1850 C C . LYS A 1 239 ? -9.901 -0.126 4.044 1.00 87.00 239 LYS A C 1
ATOM 1852 O O . LYS A 1 239 ? -9.642 -0.908 3.130 1.00 87.00 239 LYS A O 1
ATOM 1857 N N . SER A 1 240 ? -9.296 1.053 4.191 1.00 85.25 240 SER A N 1
ATOM 1858 C CA . SER A 1 240 ? -8.323 1.619 3.254 1.00 85.25 240 SER A CA 1
ATOM 1859 C C . SER A 1 240 ? -6.903 1.179 3.590 1.00 85.25 240 SER A C 1
ATOM 1861 O O . SER A 1 240 ? -6.417 1.432 4.690 1.00 85.25 240 SER A O 1
ATOM 1863 N N . GLY A 1 241 ? -6.211 0.579 2.618 1.00 85.19 241 GLY A N 1
ATOM 1864 C CA . GLY A 1 241 ? -4.804 0.201 2.769 1.00 85.19 241 GLY A CA 1
ATOM 1865 C C . GLY A 1 241 ? -3.850 1.394 2.865 1.00 85.19 241 GLY A C 1
ATOM 1866 O O . GLY A 1 241 ? -2.872 1.328 3.603 1.00 85.19 241 GLY A O 1
ATOM 1867 N N . GLY A 1 242 ? -4.154 2.501 2.177 1.00 86.62 242 GLY A N 1
ATOM 1868 C CA . GLY A 1 242 ? -3.377 3.740 2.294 1.00 86.62 242 GLY A CA 1
ATOM 1869 C C . GLY A 1 242 ? -3.511 4.354 3.687 1.00 86.62 242 GLY A C 1
ATOM 1870 O O . GLY A 1 242 ? -2.506 4.659 4.323 1.00 86.62 242 GLY A O 1
ATOM 1871 N N . MET A 1 243 ? -4.742 4.422 4.208 1.00 89.62 243 MET A N 1
ATOM 1872 C CA . MET A 1 243 ? -4.973 4.907 5.573 1.00 89.62 243 MET A CA 1
ATOM 1873 C C . MET A 1 243 ? -4.412 3.964 6.635 1.00 89.62 243 MET A C 1
ATOM 1875 O O . MET A 1 243 ? -4.052 4.433 7.703 1.00 89.62 243 MET A O 1
ATOM 1879 N N . SER A 1 244 ? -4.291 2.659 6.372 1.00 91.19 244 SER A N 1
ATOM 1880 C CA . SER A 1 244 ? -3.579 1.754 7.285 1.00 91.19 244 SER A CA 1
ATOM 1881 C C . SER A 1 244 ? -2.119 2.164 7.468 1.00 91.19 244 SER A C 1
ATOM 1883 O O . SER A 1 244 ? -1.609 2.113 8.581 1.00 91.19 244 SER A O 1
ATOM 1885 N N . ASN A 1 245 ? -1.447 2.609 6.401 1.00 91.62 245 ASN A N 1
ATOM 1886 C CA . ASN A 1 245 ? -0.072 3.089 6.523 1.00 91.62 245 ASN A CA 1
ATOM 1887 C C . ASN A 1 245 ? 0.007 4.433 7.259 1.00 91.62 245 ASN A C 1
ATOM 1889 O O . ASN A 1 245 ? 0.922 4.636 8.048 1.00 91.62 245 ASN A O 1
ATOM 1893 N N . GLU A 1 246 ? -0.977 5.310 7.062 1.00 91.38 246 GLU A N 1
ATOM 1894 C CA . GLU A 1 246 ? -1.085 6.551 7.836 1.00 91.38 246 GLU A CA 1
ATOM 1895 C C . GLU A 1 246 ? -1.360 6.273 9.323 1.00 91.38 246 GLU A C 1
ATOM 1897 O O . GLU A 1 246 ? -0.744 6.877 10.192 1.00 91.38 246 GLU A O 1
ATOM 1902 N N . LEU A 1 247 ? -2.214 5.294 9.638 1.00 92.38 247 LEU A N 1
ATOM 1903 C CA . LEU A 1 247 ? -2.439 4.844 11.013 1.00 92.38 247 LEU A CA 1
ATOM 1904 C C . LEU A 1 247 ? -1.162 4.283 11.642 1.00 92.38 247 LEU A C 1
ATOM 1906 O O . LEU A 1 247 ? -0.927 4.537 12.816 1.00 92.38 247 LEU A O 1
ATOM 1910 N N . ASN A 1 248 ? -0.322 3.565 10.888 1.00 93.38 248 ASN A N 1
ATOM 1911 C CA . ASN A 1 248 ? 0.984 3.127 11.392 1.00 93.38 248 ASN A CA 1
ATOM 1912 C C . ASN A 1 248 ? 1.825 4.330 11.845 1.00 93.38 248 ASN A C 1
ATOM 1914 O O . ASN A 1 248 ? 2.381 4.303 12.940 1.00 93.38 248 ASN A O 1
ATOM 1918 N N . ASN A 1 249 ? 1.872 5.390 11.032 1.00 92.06 249 ASN A N 1
ATOM 1919 C CA . ASN A 1 249 ? 2.587 6.621 11.358 1.00 92.06 249 ASN A CA 1
ATOM 1920 C C . ASN A 1 249 ? 1.984 7.306 12.596 1.00 92.06 249 ASN A C 1
ATOM 1922 O O . ASN A 1 249 ? 2.674 7.506 13.593 1.00 92.06 249 ASN A O 1
ATOM 1926 N N . ILE A 1 250 ? 0.672 7.558 12.592 1.00 91.62 250 ILE A N 1
ATOM 1927 C CA . ILE A 1 250 ? -0.054 8.196 13.700 1.00 91.62 250 ILE A CA 1
ATOM 1928 C C . ILE A 1 250 ? 0.149 7.442 15.021 1.00 91.62 250 ILE A C 1
ATOM 1930 O O . ILE A 1 250 ? 0.499 8.046 16.034 1.00 91.62 250 ILE A O 1
ATOM 1934 N N . LEU A 1 251 ? -0.033 6.119 15.020 1.00 92.06 251 LEU A N 1
ATOM 1935 C CA . LEU A 1 251 ? 0.110 5.290 16.220 1.00 92.06 251 LEU A CA 1
ATOM 1936 C C . LEU A 1 251 ? 1.562 5.214 16.701 1.00 92.06 251 LEU A C 1
ATOM 1938 O O . LEU A 1 251 ? 1.795 5.039 17.890 1.00 92.06 251 LEU A O 1
ATOM 1942 N N . SER A 1 252 ? 2.543 5.350 15.809 1.00 91.31 252 SER A N 1
ATOM 1943 C CA . SER A 1 252 ? 3.957 5.395 16.198 1.00 91.31 252 SER A CA 1
ATOM 1944 C C . SER A 1 252 ? 4.378 6.718 16.843 1.00 91.31 252 SER A C 1
ATOM 1946 O O . SER A 1 252 ? 5.316 6.734 17.639 1.00 91.31 252 SER A O 1
ATOM 1948 N N . LEU A 1 253 ? 3.692 7.814 16.498 1.00 89.50 253 LEU A N 1
ATOM 1949 C CA . LEU A 1 253 ? 3.954 9.151 17.030 1.00 89.50 253 LEU A CA 1
ATOM 1950 C C . LEU A 1 253 ? 3.223 9.382 18.354 1.00 89.50 253 LEU A C 1
ATOM 1952 O O . LEU A 1 253 ? 3.825 9.863 19.308 1.00 89.50 253 LEU A O 1
ATOM 1956 N N . MET A 1 254 ? 1.939 9.018 18.410 1.00 88.31 254 MET A N 1
ATOM 1957 C CA . MET A 1 254 ? 1.079 9.241 19.581 1.00 88.31 254 MET A CA 1
ATOM 1958 C C . MET A 1 254 ? 1.225 8.142 20.639 1.00 88.31 254 MET A C 1
ATOM 1960 O O . MET A 1 254 ? 0.847 8.315 21.794 1.00 88.31 254 MET A O 1
ATOM 1964 N N . MET A 1 255 ? 1.734 6.973 20.249 1.00 86.75 255 MET A N 1
ATOM 1965 C CA . MET A 1 255 ? 1.854 5.801 21.114 1.00 86.75 255 MET A CA 1
ATOM 1966 C C . MET A 1 255 ? 3.180 5.088 20.856 1.00 86.75 255 MET A C 1
ATOM 1968 O O . MET A 1 255 ? 3.966 5.459 19.992 1.00 86.75 255 MET A O 1
ATOM 1972 N N . ASN A 1 256 ? 3.432 4.002 21.583 1.00 82.50 256 ASN A N 1
ATOM 1973 C CA . ASN A 1 256 ? 4.626 3.185 21.375 1.00 82.50 256 ASN A CA 1
ATOM 1974 C C . ASN A 1 256 ? 4.438 2.165 20.231 1.00 82.50 256 ASN A C 1
ATOM 1976 O O . ASN A 1 256 ? 4.731 0.986 20.412 1.00 82.50 256 ASN A O 1
ATOM 1980 N N . GLY A 1 257 ? 3.839 2.574 19.107 1.00 86.88 257 GLY A N 1
ATOM 1981 C CA . GLY A 1 257 ? 3.551 1.714 17.955 1.00 86.88 257 GLY A CA 1
ATOM 1982 C C . GLY A 1 257 ? 2.276 0.867 18.079 1.00 86.88 257 GLY A C 1
ATOM 1983 O O . GLY A 1 257 ? 1.369 1.154 18.858 1.00 86.88 257 GLY A O 1
ATOM 1984 N N . MET A 1 258 ? 2.204 -0.214 17.301 1.00 92.31 258 MET A N 1
ATOM 1985 C CA . MET A 1 258 ? 1.003 -1.050 17.138 1.00 92.31 258 MET A CA 1
ATOM 1986 C C . MET A 1 258 ? 1.269 -2.539 17.426 1.00 92.31 258 MET A C 1
ATOM 1988 O O . MET A 1 258 ? 2.407 -3.000 17.402 1.00 92.31 258 MET A O 1
ATOM 1992 N N . TYR A 1 259 ? 0.214 -3.303 17.706 1.00 93.81 259 TYR A N 1
ATOM 1993 C CA . TYR A 1 259 ? 0.252 -4.751 17.932 1.00 93.81 259 TYR A CA 1
ATOM 1994 C C . TYR A 1 259 ? -0.014 -5.551 16.649 1.00 93.81 259 TYR A C 1
ATOM 1996 O O . TYR A 1 259 ? 0.787 -6.400 16.270 1.00 93.81 259 TYR A O 1
ATOM 2004 N N . GLU A 1 260 ? -1.137 -5.288 15.978 1.00 94.38 260 GLU A N 1
ATOM 2005 C CA . GLU A 1 260 ? -1.547 -5.921 14.717 1.00 94.38 260 GLU A CA 1
ATOM 2006 C C . GLU A 1 260 ? -2.467 -4.951 13.964 1.00 94.38 260 GLU A C 1
ATOM 2008 O O . GLU A 1 260 ? -3.361 -4.348 14.557 1.00 94.38 260 GLU A O 1
ATOM 2013 N N . GLY A 1 261 ? -2.248 -4.781 12.663 1.00 93.69 261 GLY A N 1
ATOM 2014 C CA . GLY A 1 261 ? -3.043 -3.887 11.826 1.00 93.69 261 GLY A CA 1
ATOM 2015 C C . GLY A 1 261 ? -3.477 -4.580 10.558 1.00 93.69 261 GLY A C 1
ATOM 2016 O O . GLY A 1 261 ? -2.656 -5.145 9.836 1.00 93.69 261 GLY A O 1
ATOM 2017 N N . ILE A 1 262 ? -4.777 -4.539 10.286 1.00 93.38 262 ILE A N 1
ATOM 2018 C CA . ILE A 1 262 ? -5.373 -5.236 9.148 1.00 93.38 262 ILE A CA 1
ATOM 2019 C C . ILE A 1 262 ? -6.175 -4.257 8.306 1.00 93.38 262 ILE A C 1
ATOM 2021 O O . ILE A 1 262 ? -7.062 -3.570 8.809 1.00 93.38 262 ILE A O 1
ATOM 2025 N N . ALA A 1 263 ? -5.896 -4.242 7.005 1.00 90.88 263 ALA A N 1
ATOM 2026 C CA . ALA A 1 263 ? -6.768 -3.644 6.012 1.00 90.88 263 ALA A CA 1
ATOM 2027 C C . ALA A 1 263 ? -7.720 -4.723 5.463 1.00 90.88 263 ALA A C 1
ATOM 2029 O O . ALA A 1 263 ? -7.287 -5.638 4.761 1.00 90.88 263 ALA A O 1
ATOM 2030 N N . ILE A 1 264 ? -9.022 -4.635 5.744 1.00 88.56 264 ILE A N 1
ATOM 2031 C CA . ILE A 1 264 ? -10.007 -5.615 5.240 1.00 88.56 264 ILE A CA 1
ATOM 2032 C C . ILE A 1 264 ? -10.272 -5.471 3.735 1.00 88.56 264 ILE A C 1
ATOM 2034 O O . ILE A 1 264 ? -10.686 -6.432 3.090 1.00 88.56 264 ILE A O 1
ATOM 2038 N N . GLY A 1 265 ? -9.980 -4.291 3.179 1.00 83.69 265 GLY A N 1
ATOM 2039 C CA . GLY A 1 265 ? -10.100 -3.974 1.761 1.00 83.69 265 GLY A CA 1
ATOM 2040 C C . GLY A 1 265 ? -11.351 -3.175 1.396 1.00 83.69 265 GLY A C 1
ATOM 2041 O O . GLY A 1 265 ? -12.371 -3.200 2.086 1.00 83.69 265 GLY A O 1
ATOM 2042 N N . GLY A 1 266 ? -11.262 -2.450 0.279 1.00 78.50 266 GLY A N 1
ATOM 2043 C CA . GLY A 1 266 ? -12.286 -1.504 -0.183 1.00 78.50 266 GLY A CA 1
ATOM 2044 C C . GLY A 1 266 ? -13.557 -2.140 -0.761 1.00 78.50 266 GLY A C 1
ATOM 2045 O O . GLY A 1 266 ? -14.518 -1.421 -1.058 1.00 78.50 266 GLY A O 1
ATOM 2046 N N . ASP A 1 267 ? -13.573 -3.465 -0.929 1.00 80.69 267 ASP A N 1
ATOM 2047 C CA . ASP A 1 267 ? -14.640 -4.167 -1.635 1.00 80.69 267 ASP A CA 1
ATOM 2048 C C . ASP A 1 267 ? -15.955 -4.285 -0.850 1.00 80.69 267 ASP A C 1
ATOM 2050 O O . ASP A 1 267 ? -15.987 -4.313 0.379 1.00 80.69 267 ASP A O 1
ATOM 2054 N N . ARG A 1 268 ? -17.088 -4.376 -1.569 1.00 77.44 268 ARG A N 1
ATOM 2055 C CA . ARG A 1 268 ? -18.429 -4.468 -0.946 1.00 77.44 268 ARG A CA 1
ATOM 2056 C C . ARG A 1 268 ? -18.604 -5.690 -0.040 1.00 77.44 268 ARG A C 1
ATOM 2058 O O . ARG A 1 268 ? -19.350 -5.608 0.938 1.00 77.44 268 ARG A O 1
ATOM 2065 N N . TYR A 1 269 ? -17.953 -6.798 -0.389 1.00 81.31 269 TYR A N 1
ATOM 2066 C CA . TYR A 1 269 ? -17.982 -8.064 0.343 1.00 81.31 269 TYR A CA 1
ATOM 2067 C C . TYR A 1 269 ? -16.543 -8.496 0.637 1.00 81.31 269 TYR A C 1
ATOM 2069 O O . TYR A 1 269 ? -15.985 -9.278 -0.137 1.00 81.31 269 TYR A O 1
ATOM 2077 N N . PRO A 1 270 ? -15.921 -7.959 1.700 1.00 82.44 270 PRO A N 1
ATOM 2078 C CA . PRO A 1 270 ? -14.604 -8.418 2.107 1.00 82.44 270 PRO A CA 1
ATOM 2079 C C . PRO A 1 270 ? -14.704 -9.858 2.638 1.00 82.44 270 PRO A C 1
ATOM 2081 O O . PRO A 1 270 ? -15.747 -10.280 3.145 1.00 82.44 270 PRO A O 1
ATOM 2084 N N . GLY A 1 271 ? -13.623 -10.621 2.491 1.00 80.44 271 GLY A N 1
ATOM 2085 C CA . GLY A 1 271 ? -13.478 -11.990 2.989 1.00 80.44 271 GLY A CA 1
ATOM 2086 C C . GLY A 1 271 ? -13.623 -12.076 4.506 1.00 80.44 271 GLY A C 1
ATOM 2087 O O . GLY A 1 271 ? -14.222 -13.025 5.011 1.00 80.44 271 GLY A O 1
ATOM 2088 N N . SER A 1 272 ? -13.149 -11.044 5.199 1.00 87.31 272 SER A N 1
ATOM 2089 C CA . SER A 1 272 ? -13.266 -10.835 6.636 1.00 87.31 272 SER A CA 1
ATOM 2090 C C . SER A 1 272 ? -13.779 -9.425 6.927 1.00 87.31 272 SER A C 1
ATOM 2092 O O . SER A 1 272 ? -13.493 -8.465 6.213 1.00 87.31 272 SER A O 1
ATOM 2094 N N . THR A 1 273 ? -14.587 -9.292 7.970 1.00 90.88 273 THR A N 1
ATOM 2095 C CA . THR A 1 273 ? -15.239 -8.034 8.348 1.00 90.88 273 THR A CA 1
ATOM 2096 C C . THR A 1 273 ? -14.532 -7.361 9.522 1.00 90.88 273 THR A C 1
ATOM 2098 O O . THR A 1 273 ? -13.693 -7.964 10.190 1.00 90.88 273 THR A O 1
ATOM 2101 N N . PHE A 1 274 ? -14.896 -6.109 9.818 1.00 91.88 274 PHE A N 1
ATOM 2102 C CA . PHE A 1 274 ? -14.395 -5.397 10.998 1.00 91.88 274 PHE A CA 1
ATOM 2103 C C . PHE A 1 274 ? -14.574 -6.198 12.288 1.00 91.88 274 PHE A C 1
ATOM 2105 O O . PHE A 1 274 ? -13.630 -6.346 13.058 1.00 91.88 274 PHE A O 1
ATOM 2112 N N . ILE A 1 275 ? -15.772 -6.751 12.486 1.00 91.94 275 ILE A N 1
ATOM 2113 C CA . ILE A 1 275 ? -16.131 -7.505 13.689 1.00 91.94 275 ILE A CA 1
ATOM 2114 C C . ILE A 1 275 ? -15.268 -8.763 13.808 1.00 91.94 275 ILE A C 1
ATOM 2116 O O . ILE A 1 275 ? -14.782 -9.052 14.895 1.00 91.94 275 ILE A O 1
ATOM 2120 N N . ASP A 1 276 ? -14.999 -9.459 12.697 1.00 91.31 276 ASP A N 1
ATOM 2121 C CA . ASP A 1 276 ? -14.155 -10.659 12.717 1.00 91.31 276 ASP A CA 1
ATOM 2122 C C . ASP A 1 276 ? -12.752 -10.351 13.263 1.00 91.31 276 ASP A C 1
ATOM 2124 O O . ASP A 1 276 ? -12.199 -11.148 14.012 1.00 91.31 276 ASP A O 1
ATOM 2128 N N . HIS A 1 277 ? -12.165 -9.194 12.937 1.00 92.69 277 HIS A N 1
ATOM 2129 C CA . HIS A 1 277 ? -10.854 -8.808 13.469 1.00 92.69 277 HIS A CA 1
ATOM 2130 C C . HIS A 1 277 ? -10.928 -8.203 14.873 1.00 92.69 277 HIS A C 1
ATOM 2132 O O . HIS A 1 277 ? -10.058 -8.508 15.684 1.00 92.69 277 HIS A O 1
ATOM 2138 N N . LEU A 1 278 ? -11.960 -7.415 15.187 1.00 93.38 278 LEU A N 1
ATOM 2139 C CA . LEU A 1 278 ? -12.153 -6.861 16.530 1.00 93.38 278 LEU A CA 1
ATOM 2140 C C . LEU A 1 278 ? -12.350 -7.960 17.578 1.00 93.38 278 LEU A C 1
ATOM 2142 O O . LEU A 1 278 ? -11.701 -7.912 18.613 1.00 93.38 278 LEU A O 1
ATOM 2146 N N . LEU A 1 279 ? -13.149 -8.991 17.282 1.00 94.00 279 LEU A N 1
ATOM 2147 C CA . LEU A 1 279 ? -13.337 -10.138 18.178 1.00 94.00 279 LEU A CA 1
ATOM 2148 C C . LEU A 1 279 ? -12.035 -10.921 18.397 1.00 94.00 279 LEU A C 1
ATOM 2150 O O . LEU A 1 279 ? -11.783 -11.418 19.492 1.00 94.00 279 LEU A O 1
ATOM 2154 N N . ARG A 1 280 ? -11.177 -11.029 17.371 1.00 92.56 280 ARG A N 1
ATOM 2155 C CA . ARG A 1 280 ? -9.847 -11.642 17.533 1.00 92.56 280 ARG A CA 1
ATOM 2156 C C . ARG A 1 280 ? -8.958 -10.818 18.451 1.00 92.56 280 ARG A C 1
ATOM 2158 O O . ARG A 1 280 ? -8.246 -11.386 19.269 1.00 92.56 280 ARG A O 1
ATOM 2165 N N . TYR A 1 281 ? -8.971 -9.503 18.280 1.00 94.38 281 TYR A N 1
ATOM 2166 C CA . TYR A 1 281 ? -8.174 -8.608 19.101 1.00 94.38 281 TYR A CA 1
ATOM 2167 C C . TYR A 1 281 ? -8.672 -8.580 20.548 1.00 94.38 281 TYR A C 1
ATOM 2169 O O . TYR A 1 281 ? -7.856 -8.631 21.455 1.00 94.38 281 TYR A O 1
ATOM 2177 N N . GLU A 1 282 ? -9.987 -8.584 20.769 1.00 93.81 282 GLU A N 1
ATOM 2178 C CA . GLU A 1 282 ? -10.592 -8.693 22.101 1.00 93.81 282 GLU A CA 1
ATOM 2179 C C . GLU A 1 282 ? -10.215 -10.010 22.798 1.00 93.81 282 GLU A C 1
ATOM 2181 O O . GLU A 1 282 ? -9.936 -10.028 23.995 1.00 93.81 282 GLU A O 1
ATOM 2186 N N . ALA A 1 283 ? -10.143 -11.110 22.043 1.00 92.81 283 ALA A N 1
ATOM 2187 C CA . ALA A 1 283 ? -9.712 -12.403 22.564 1.00 92.81 283 ALA A CA 1
ATOM 2188 C C . ALA A 1 283 ? -8.197 -12.493 22.843 1.00 92.81 283 ALA A C 1
ATOM 2190 O O . ALA A 1 283 ? -7.775 -13.392 23.577 1.00 92.81 283 ALA A O 1
ATOM 2191 N N . ASP A 1 284 ? -7.364 -11.612 22.272 1.00 92.56 284 ASP A N 1
ATOM 2192 C CA . ASP A 1 284 ? -5.919 -11.630 22.503 1.00 92.56 284 ASP A CA 1
ATOM 2193 C C . ASP A 1 284 ? -5.546 -10.762 23.717 1.00 92.56 284 ASP A C 1
ATOM 2195 O O . ASP A 1 284 ? -5.640 -9.535 23.653 1.00 92.56 284 ASP A O 1
ATOM 2199 N N . PRO A 1 285 ? -5.022 -11.346 24.812 1.00 90.69 285 PRO A N 1
ATOM 2200 C CA . PRO A 1 285 ? -4.676 -10.579 26.005 1.00 90.69 285 PRO A CA 1
ATOM 2201 C C . PRO A 1 285 ? -3.560 -9.551 25.772 1.00 90.69 285 PRO A C 1
ATOM 2203 O O . PRO A 1 285 ? -3.357 -8.695 26.633 1.00 90.69 285 PRO A O 1
ATOM 2206 N N . GLN A 1 286 ? -2.814 -9.625 24.664 1.00 90.69 286 GLN A N 1
ATOM 2207 C CA . GLN A 1 286 ? -1.777 -8.646 24.327 1.00 90.69 286 GLN A CA 1
ATOM 2208 C C . GLN A 1 286 ? -2.340 -7.369 23.689 1.00 90.69 286 GLN A C 1
ATOM 2210 O O . GLN A 1 286 ? -1.689 -6.328 23.760 1.00 90.69 286 GLN A O 1
ATOM 2215 N N . CYS A 1 287 ? -3.540 -7.422 23.107 1.00 92.12 287 CYS A N 1
ATOM 2216 C CA . CYS A 1 287 ? -4.193 -6.257 22.529 1.00 92.12 287 CYS A CA 1
ATOM 2217 C C . CYS A 1 287 ? -5.038 -5.562 23.604 1.00 92.12 287 CYS A C 1
ATOM 2219 O O . CYS A 1 287 ? -5.964 -6.140 24.162 1.00 92.12 287 CYS A O 1
ATOM 2221 N N . LYS A 1 288 ? -4.690 -4.319 23.937 1.00 93.12 288 LYS A N 1
ATOM 2222 C CA . LYS A 1 288 ? -5.318 -3.543 25.020 1.00 93.12 288 LYS A CA 1
ATOM 2223 C C . LYS A 1 288 ? -6.175 -2.392 24.522 1.00 93.12 288 LYS A C 1
ATOM 2225 O O . LYS A 1 288 ? -7.052 -1.930 25.244 1.00 93.12 288 LYS A O 1
ATOM 2230 N N . MET A 1 289 ? -5.911 -1.931 23.307 1.00 93.62 289 MET A N 1
ATOM 2231 C CA . MET A 1 289 ? -6.639 -0.848 22.667 1.00 93.62 289 MET A CA 1
ATOM 2232 C C . MET A 1 289 ? -6.983 -1.251 21.239 1.00 93.62 289 MET A C 1
ATOM 2234 O O . MET A 1 289 ? -6.160 -1.840 20.538 1.00 93.62 289 MET A O 1
ATOM 2238 N N . LEU A 1 290 ? -8.210 -0.942 20.833 1.00 94.62 290 LEU A N 1
ATOM 2239 C CA . LEU A 1 290 ? -8.786 -1.309 19.547 1.00 94.62 290 LEU A CA 1
ATOM 2240 C C . LEU A 1 290 ? -9.104 -0.028 18.785 1.00 94.62 290 LEU A C 1
ATOM 2242 O O . LEU A 1 290 ? -9.844 0.814 19.286 1.00 94.62 290 LEU A O 1
ATOM 2246 N N . VAL A 1 291 ? -8.575 0.105 17.574 1.00 93.69 291 VAL A N 1
ATOM 2247 C CA . VAL A 1 291 ? -8.848 1.249 16.700 1.00 93.69 291 VAL A CA 1
ATOM 2248 C C . VAL A 1 291 ? -9.565 0.759 15.449 1.00 93.69 291 VAL A C 1
ATOM 2250 O O . VAL A 1 291 ? -9.082 -0.120 14.735 1.00 93.69 291 VAL A O 1
ATOM 2253 N N . LEU A 1 292 ? -10.735 1.324 15.167 1.00 92.75 292 LEU A N 1
ATOM 2254 C CA . LEU A 1 292 ? -11.488 1.038 13.951 1.00 92.75 292 LEU A CA 1
ATOM 2255 C C . LEU A 1 292 ? -11.519 2.283 13.075 1.00 92.75 292 LEU A C 1
ATOM 2257 O O . LEU A 1 292 ? -11.985 3.334 13.508 1.00 92.75 292 LEU A O 1
ATOM 2261 N N . LEU A 1 293 ? -11.077 2.138 11.826 1.00 90.19 293 LEU A N 1
ATOM 2262 C CA . LEU A 1 293 ? -11.178 3.182 10.815 1.00 90.19 293 LEU A CA 1
ATOM 2263 C C . LEU A 1 293 ? -11.999 2.693 9.622 1.00 90.19 293 LEU A C 1
ATOM 2265 O O . LEU A 1 293 ? -11.575 1.834 8.846 1.00 90.19 293 LEU A O 1
ATOM 2269 N N . GLY A 1 294 ? -13.196 3.240 9.472 1.00 83.19 294 GLY A N 1
ATOM 2270 C CA . GLY A 1 294 ? -14.079 2.909 8.363 1.00 83.19 294 GLY A CA 1
ATOM 2271 C C . GLY A 1 294 ? -14.190 4.007 7.293 1.00 83.19 294 GLY A C 1
ATOM 2272 O O . GLY A 1 294 ? -13.431 4.972 7.290 1.00 83.19 294 GLY A O 1
ATOM 2273 N N . GLU A 1 295 ? -15.197 3.885 6.418 1.00 75.12 295 GLU A N 1
ATOM 2274 C CA . GLU A 1 295 ? -15.590 4.860 5.387 1.00 75.12 295 GLU A CA 1
ATOM 2275 C C . GLU A 1 295 ? -17.118 5.061 5.257 1.00 75.12 295 GLU A C 1
ATOM 2277 O O . GLU A 1 295 ? -17.915 4.369 5.883 1.00 75.12 295 GLU A O 1
ATOM 2282 N N . VAL A 1 296 ? -17.579 5.930 4.350 1.00 60.62 296 VAL A N 1
ATOM 2283 C CA . VAL A 1 296 ? -18.995 5.995 3.926 1.00 60.62 296 VAL A CA 1
ATOM 2284 C C . VAL A 1 296 ? -19.421 4.627 3.398 1.00 60.62 296 VAL A C 1
ATOM 2286 O O . VAL A 1 296 ? -18.648 3.948 2.722 1.00 60.62 296 VAL A O 1
ATOM 2289 N N . GLY A 1 297 ? -20.613 4.160 3.771 1.00 44.53 297 GLY A N 1
ATOM 2290 C CA . GLY A 1 297 ? -21.015 2.771 3.532 1.00 44.53 297 GLY A CA 1
ATOM 2291 C C . GLY A 1 297 ? -20.453 1.779 4.567 1.00 44.53 297 GLY A C 1
ATOM 2292 O O . GLY A 1 297 ? -21.025 0.703 4.733 1.00 44.53 297 GLY A O 1
ATOM 2293 N N . ALA A 1 298 ? -19.459 2.162 5.390 1.00 47.22 298 ALA A N 1
ATOM 2294 C CA . ALA A 1 298 ? -18.910 1.393 6.521 1.00 47.22 298 ALA A CA 1
ATOM 2295 C C . ALA A 1 298 ? -18.093 2.229 7.571 1.00 47.22 298 ALA A C 1
ATOM 2297 O O . ALA A 1 298 ? -16.893 2.052 7.628 1.00 47.22 298 ALA A O 1
ATOM 2298 N N . SER A 1 299 ? -18.736 3.076 8.400 1.00 46.28 299 SER A N 1
ATOM 2299 C CA . SER A 1 299 ? -18.281 3.868 9.595 1.00 46.28 299 SER A CA 1
ATOM 2300 C C . SER A 1 299 ? -17.163 4.937 9.486 1.00 46.28 299 SER A C 1
ATOM 2302 O O . SER A 1 299 ? -16.259 4.774 8.717 1.00 46.28 299 SER A O 1
ATOM 2304 N N . ALA A 1 300 ? -17.131 5.998 10.302 1.00 59.47 300 ALA A N 1
ATOM 2305 C CA . ALA A 1 300 ? -16.012 6.953 10.504 1.00 59.47 300 ALA A CA 1
ATOM 2306 C C . ALA A 1 300 ? -15.700 8.024 9.423 1.00 59.47 300 ALA A C 1
ATOM 2308 O O . ALA A 1 300 ? -15.882 9.206 9.717 1.00 59.47 300 ALA A O 1
ATOM 2309 N N . ILE A 1 301 ? -15.220 7.693 8.213 1.00 71.62 301 ILE A N 1
ATOM 2310 C CA . ILE A 1 301 ? -14.738 8.701 7.225 1.00 71.62 301 ILE A CA 1
ATOM 2311 C C . ILE A 1 301 ? -15.783 9.023 6.139 1.00 71.62 301 ILE A C 1
ATOM 2313 O O . ILE A 1 301 ? -16.548 8.158 5.726 1.00 71.62 301 ILE A O 1
ATOM 2317 N N . GLY A 1 302 ? -15.769 10.264 5.627 1.00 75.19 302 GLY A N 1
ATOM 2318 C CA . GLY A 1 302 ? -16.563 10.740 4.480 1.00 75.19 302 GLY A CA 1
ATOM 2319 C C . GLY A 1 302 ? -17.889 11.402 4.862 1.00 75.19 302 GLY A C 1
ATOM 2320 O O . GLY A 1 302 ? -18.897 11.319 4.162 1.00 75.19 302 GLY A O 1
ATOM 2321 N N . THR A 1 303 ? -17.850 12.127 5.973 1.00 82.06 303 THR A N 1
ATOM 2322 C CA . THR A 1 303 ? -18.898 13.035 6.457 1.00 82.06 303 THR A CA 1
ATOM 2323 C C . THR A 1 303 ? -19.262 14.136 5.448 1.00 82.06 303 THR A C 1
ATOM 2325 O O . THR A 1 303 ? -20.344 14.709 5.533 1.00 82.06 303 THR A O 1
ATOM 2328 N N . CYS A 1 304 ? -18.410 14.401 4.447 1.00 84.88 304 CYS A N 1
ATOM 2329 C CA . CYS A 1 304 ? -18.688 15.333 3.351 1.00 84.88 304 CYS A CA 1
ATOM 2330 C C . CYS A 1 304 ? -19.779 14.849 2.386 1.00 84.88 304 CYS A C 1
ATOM 2332 O O . CYS A 1 304 ? -20.346 15.673 1.680 1.00 84.88 304 CYS A O 1
ATOM 2334 N N . ALA A 1 305 ? -20.115 13.551 2.365 1.00 83.56 305 ALA A N 1
ATOM 2335 C CA . ALA A 1 305 ? -21.109 13.002 1.439 1.00 83.56 305 ALA A CA 1
ATOM 2336 C C . ALA A 1 305 ? -22.471 13.717 1.529 1.00 83.56 305 ALA A C 1
ATOM 2338 O O . ALA A 1 305 ? -23.116 13.928 0.513 1.00 83.56 305 ALA A O 1
ATOM 2339 N N . LYS A 1 306 ? -22.868 14.153 2.732 1.00 83.25 306 LYS A N 1
ATOM 2340 C CA . LYS A 1 306 ? -24.120 14.893 2.974 1.00 83.25 306 LYS A CA 1
ATOM 2341 C C . LYS A 1 306 ? -24.119 16.333 2.448 1.00 83.25 306 LYS A C 1
ATOM 2343 O O . LYS A 1 306 ? -25.164 16.967 2.437 1.00 83.25 306 LYS A O 1
ATOM 2348 N N . MET A 1 307 ? -22.941 16.885 2.146 1.00 85.69 307 MET A N 1
ATOM 2349 C CA . MET A 1 307 ? -22.795 18.260 1.657 1.00 85.69 307 MET A CA 1
ATOM 2350 C C . MET A 1 307 ? -23.019 18.349 0.145 1.00 85.69 307 MET A C 1
ATOM 2352 O O . MET A 1 307 ? -23.115 19.451 -0.382 1.00 85.69 307 MET A O 1
ATOM 2356 N N . PHE A 1 308 ? -23.058 17.210 -0.550 1.00 84.44 308 PHE A N 1
ATOM 2357 C CA . PHE A 1 308 ? -23.347 17.149 -1.975 1.00 84.44 308 PHE A CA 1
ATOM 2358 C C . PHE A 1 308 ? -24.843 16.946 -2.204 1.00 84.44 308 PHE A C 1
ATOM 2360 O O . PHE A 1 308 ? -25.468 16.118 -1.547 1.00 84.44 308 PHE A O 1
ATOM 2367 N N . ASP A 1 309 ? -25.391 17.649 -3.194 1.00 82.38 309 ASP A N 1
ATOM 2368 C CA . ASP A 1 309 ? -26.803 17.524 -3.581 1.00 82.38 309 ASP A CA 1
ATOM 2369 C C . ASP A 1 309 ? -27.118 16.196 -4.293 1.00 82.38 309 ASP A C 1
ATOM 2371 O O . ASP A 1 309 ? -28.277 15.808 -4.420 1.00 82.38 309 ASP A O 1
ATOM 2375 N N . MET A 1 310 ? -26.090 15.495 -4.783 1.00 82.81 310 MET A N 1
ATOM 2376 C CA . MET A 1 310 ? -26.214 14.223 -5.495 1.00 82.81 310 MET A CA 1
ATOM 2377 C C . MET A 1 310 ? -25.455 13.108 -4.780 1.00 82.81 310 MET A C 1
ATOM 2379 O O . MET A 1 310 ? -24.457 13.347 -4.100 1.00 82.81 310 MET A O 1
ATOM 2383 N N . GLU A 1 311 ? -25.878 11.868 -5.015 1.00 80.81 311 GLU A N 1
ATOM 2384 C CA . GLU A 1 311 ? -25.154 10.682 -4.565 1.00 80.81 311 GLU A CA 1
ATOM 2385 C C . GLU A 1 311 ? -23.787 10.588 -5.260 1.00 80.81 311 GLU A C 1
ATOM 2387 O O . GLU A 1 311 ? -23.687 10.455 -6.482 1.00 80.81 311 GLU A O 1
ATOM 2392 N N . VAL A 1 312 ? -22.714 10.650 -4.468 1.00 83.19 312 VAL A N 1
ATOM 2393 C CA . VAL A 1 312 ? -21.336 10.544 -4.959 1.00 83.19 312 VAL A CA 1
ATOM 2394 C C . VAL A 1 312 ? -20.763 9.176 -4.603 1.00 83.19 312 VAL A C 1
ATOM 2396 O O . VAL A 1 312 ? -20.639 8.812 -3.433 1.00 83.19 312 VAL A O 1
ATOM 2399 N N . GLN A 1 313 ? -20.350 8.430 -5.627 1.00 81.69 313 GLN A N 1
ATOM 2400 C CA . GLN A 1 313 ? -19.544 7.224 -5.474 1.00 81.69 313 GLN A CA 1
ATOM 2401 C C . GLN A 1 313 ? -18.068 7.616 -5.322 1.00 81.69 313 GLN A C 1
ATOM 2403 O O . GLN A 1 313 ? -17.430 8.057 -6.278 1.00 81.69 313 GLN A O 1
ATOM 2408 N N . PHE A 1 314 ? -17.505 7.428 -4.128 1.00 83.44 314 PHE A N 1
ATOM 2409 C CA . PHE A 1 314 ? -16.069 7.606 -3.890 1.00 83.44 314 PHE A CA 1
ATOM 2410 C C . PHE A 1 314 ? -15.264 6.388 -4.396 1.00 83.44 314 PHE A C 1
ATOM 2412 O O . PHE A 1 314 ? -15.834 5.388 -4.840 1.00 83.44 314 PHE A O 1
ATOM 2419 N N . GLY A 1 315 ? -13.929 6.459 -4.331 1.00 77.25 315 GLY A N 1
ATOM 2420 C CA . GLY A 1 315 ? -13.027 5.528 -5.026 1.00 77.25 315 GLY A CA 1
ATOM 2421 C C . GLY A 1 315 ? -13.154 4.036 -4.673 1.00 77.25 315 GLY A C 1
ATOM 2422 O O . GLY A 1 315 ? -12.887 3.193 -5.527 1.00 77.25 315 GLY A O 1
ATOM 2423 N N . HIS A 1 316 ? -13.571 3.672 -3.457 1.00 76.38 316 HIS A N 1
ATOM 2424 C CA . HIS A 1 316 ? -13.785 2.268 -3.090 1.00 76.38 316 HIS A CA 1
ATOM 2425 C C . HIS A 1 316 ? -15.148 1.759 -3.559 1.00 76.38 316 HIS A C 1
ATOM 2427 O O . HIS A 1 316 ? -16.142 2.469 -3.512 1.00 76.38 316 HIS A O 1
ATOM 2433 N N . THR A 1 317 ? -15.263 0.482 -3.934 1.00 65.19 317 THR A N 1
ATOM 2434 C CA . THR A 1 317 ? -16.485 -0.036 -4.590 1.00 65.19 317 THR A CA 1
ATOM 2435 C C . THR A 1 317 ? -17.761 0.022 -3.731 1.00 65.19 317 THR A C 1
ATOM 2437 O O . THR A 1 317 ? -18.855 -0.138 -4.268 1.00 65.19 317 THR A O 1
ATOM 2440 N N . ARG A 1 318 ? -17.647 0.256 -2.413 1.00 68.56 318 ARG A N 1
ATOM 2441 C CA . ARG A 1 318 ? -18.774 0.485 -1.481 1.00 68.56 318 ARG A CA 1
ATOM 2442 C C . ARG A 1 318 ? -18.737 1.844 -0.771 1.00 68.56 318 ARG A C 1
ATOM 2444 O O . ARG A 1 318 ? -19.405 2.010 0.240 1.00 68.56 318 ARG A O 1
ATOM 2451 N N . SER A 1 319 ? -17.922 2.794 -1.214 1.00 74.38 319 SER A N 1
ATOM 2452 C CA . SER A 1 319 ? -17.938 4.141 -0.636 1.00 74.38 319 SER A CA 1
ATOM 2453 C C . SER A 1 319 ? -19.022 4.995 -1.295 1.00 74.38 319 SER A C 1
ATOM 2455 O O . SER A 1 319 ? -18.725 5.932 -2.023 1.00 74.38 319 SER A O 1
ATOM 2457 N N . MET A 1 320 ? -20.272 4.599 -1.071 1.00 77.25 320 MET A N 1
ATOM 2458 C CA . MET A 1 320 ? -21.506 5.289 -1.451 1.00 77.25 320 MET A CA 1
ATOM 2459 C C . MET A 1 320 ? -22.556 4.901 -0.408 1.00 77.25 320 MET A C 1
ATOM 2461 O O . MET A 1 320 ? -22.537 3.765 0.077 1.00 77.25 320 MET A O 1
ATOM 2465 N N . ALA A 1 321 ? -23.399 5.845 0.003 1.00 77.12 321 ALA A N 1
ATOM 2466 C CA . ALA A 1 321 ? -24.471 5.579 0.956 1.00 77.12 321 ALA A CA 1
ATOM 2467 C C . ALA A 1 321 ? -25.787 5.439 0.190 1.00 77.12 321 ALA A C 1
ATOM 2469 O O . ALA A 1 321 ? -26.259 6.424 -0.363 1.00 77.12 321 ALA A O 1
ATOM 2470 N N . ASP A 1 322 ? -26.376 4.239 0.199 1.00 77.25 322 ASP A N 1
ATOM 2471 C CA . ASP A 1 322 ? -27.688 3.991 -0.423 1.00 77.25 322 ASP A CA 1
ATOM 2472 C C . ASP A 1 322 ? -28.842 4.451 0.506 1.00 77.25 322 ASP A C 1
ATOM 2474 O O . ASP A 1 322 ? -30.009 4.466 0.123 1.00 77.25 322 ASP A O 1
ATOM 2478 N N . SER A 1 323 ? -28.545 4.760 1.776 1.00 81.56 323 SER A N 1
ATOM 2479 C CA . SER A 1 323 ? -29.527 5.184 2.784 1.00 81.56 323 SER A CA 1
ATOM 2480 C C . SER A 1 323 ? -28.901 6.064 3.868 1.00 81.56 323 SER A C 1
ATOM 2482 O O . SER A 1 323 ? -27.690 6.015 4.100 1.00 81.56 323 SER A O 1
ATOM 2484 N N . GLU A 1 324 ? -29.731 6.808 4.608 1.00 81.38 324 GLU A N 1
ATOM 2485 C CA . GLU A 1 324 ? -29.279 7.662 5.718 1.00 81.38 324 GLU A CA 1
ATOM 2486 C C . GLU A 1 324 ? -28.490 6.884 6.784 1.00 81.38 324 GLU A C 1
ATOM 2488 O O . GLU A 1 324 ? -27.470 7.361 7.283 1.00 81.38 324 GLU A O 1
ATOM 2493 N N . MET A 1 325 ? -28.897 5.642 7.075 1.00 83.06 325 MET A N 1
ATOM 2494 C CA . MET A 1 325 ? -28.197 4.758 8.017 1.00 83.06 325 MET A CA 1
ATOM 2495 C C . MET A 1 325 ? -26.798 4.348 7.537 1.00 83.06 325 MET A C 1
ATOM 2497 O O . MET A 1 325 ? -25.947 3.965 8.342 1.00 83.06 325 MET A O 1
ATOM 2501 N N . GLU A 1 326 ? -26.534 4.399 6.229 1.00 81.94 326 GLU A N 1
ATOM 2502 C CA . GLU A 1 326 ? -25.228 4.061 5.671 1.00 81.94 326 GLU A CA 1
ATOM 2503 C C . GLU A 1 326 ? -24.230 5.226 5.687 1.00 81.94 326 GLU A C 1
ATOM 2505 O O . GLU A 1 326 ? -23.025 4.978 5.511 1.00 81.94 326 GLU A O 1
ATOM 2510 N N . THR A 1 327 ? -24.695 6.450 5.963 1.00 85.19 327 THR A N 1
ATOM 2511 C CA . THR A 1 327 ? -23.839 7.637 6.079 1.00 85.19 327 THR A CA 1
ATOM 2512 C C . THR A 1 327 ? -22.834 7.520 7.228 1.00 85.19 327 THR A C 1
ATOM 2514 O O . THR A 1 327 ? -23.060 6.824 8.223 1.00 85.19 327 THR A O 1
ATOM 2517 N N . ALA A 1 328 ? -21.689 8.194 7.083 1.00 85.81 328 ALA A N 1
ATOM 2518 C CA . ALA A 1 328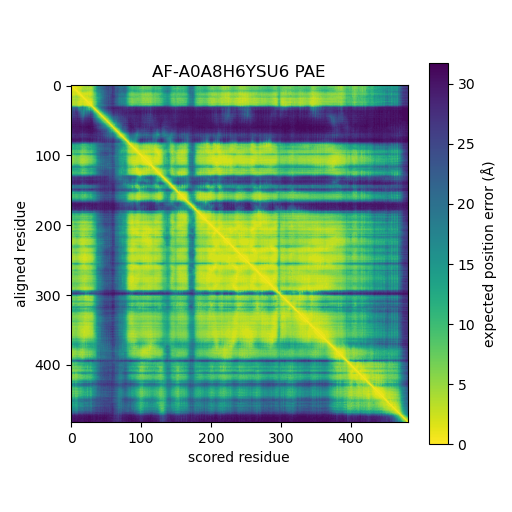 ? -20.653 8.217 8.115 1.00 85.81 328 ALA A CA 1
ATOM 2519 C C . ALA A 1 328 ? -21.170 8.855 9.417 1.00 85.81 328 ALA A C 1
ATOM 2521 O O . ALA A 1 328 ? -20.983 8.293 10.491 1.00 85.81 328 ALA A O 1
ATOM 2522 N N . ASP A 1 329 ? -21.908 9.962 9.314 1.00 85.38 329 ASP A N 1
ATOM 2523 C CA . ASP A 1 329 ? -22.467 10.688 10.458 1.00 85.38 329 ASP A CA 1
ATOM 2524 C C . ASP A 1 329 ? -23.425 9.847 11.302 1.00 85.38 329 ASP A C 1
ATOM 2526 O O . ASP A 1 329 ? -23.310 9.825 12.528 1.00 85.38 329 ASP A O 1
ATOM 2530 N N . ALA A 1 330 ? -24.375 9.153 10.663 1.00 87.56 330 ALA A N 1
ATOM 2531 C CA . ALA A 1 330 ? -25.326 8.303 11.374 1.00 87.56 330 ALA A CA 1
ATOM 2532 C C . ALA A 1 330 ? -24.594 7.202 12.154 1.00 87.56 330 ALA A C 1
ATOM 2534 O O . ALA A 1 330 ? -24.903 6.944 13.317 1.00 87.56 330 ALA A O 1
ATOM 2535 N N . LYS A 1 331 ? -23.565 6.605 11.544 1.00 86.81 331 LYS A N 1
ATOM 2536 C CA . LYS A 1 331 ? -22.743 5.572 12.183 1.00 86.81 331 LYS A CA 1
ATOM 2537 C C . LYS A 1 331 ? -21.913 6.125 13.334 1.00 86.81 331 LYS A C 1
ATOM 2539 O O . LYS A 1 331 ? -21.894 5.501 14.389 1.00 86.81 331 LYS A O 1
ATOM 2544 N N . ASN A 1 332 ? -21.302 7.296 13.172 1.00 88.38 332 ASN A N 1
ATOM 2545 C CA . ASN A 1 332 ? -20.523 7.942 14.228 1.00 88.38 332 ASN A CA 1
ATOM 2546 C C . ASN A 1 332 ? -21.400 8.259 15.445 1.00 88.38 332 ASN A C 1
ATOM 2548 O O . ASN A 1 332 ? -21.014 7.953 16.569 1.00 88.38 332 ASN A O 1
ATOM 2552 N N . LYS A 1 333 ? -22.622 8.765 15.224 1.00 90.00 333 LYS A N 1
ATOM 2553 C CA . LYS A 1 333 ? -23.603 9.009 16.296 1.00 90.00 333 LYS A CA 1
ATOM 2554 C C . LYS A 1 333 ? -23.983 7.727 17.039 1.00 90.00 333 LYS A C 1
ATOM 2556 O O . LYS A 1 333 ? -24.004 7.718 18.266 1.00 90.00 333 LYS A O 1
ATOM 2561 N N . VAL A 1 334 ? -24.263 6.644 16.310 1.00 91.25 334 VAL A N 1
ATOM 2562 C CA . VAL A 1 334 ? -24.621 5.348 16.914 1.00 91.25 334 VAL A CA 1
ATOM 2563 C C . VAL A 1 334 ? -23.437 4.736 17.665 1.00 91.25 334 VAL A C 1
ATOM 2565 O O . VAL A 1 334 ? -23.622 4.224 18.764 1.00 91.25 334 VAL A O 1
ATOM 2568 N N . MET A 1 335 ? -22.222 4.816 17.119 1.00 89.88 335 MET A N 1
ATOM 2569 C CA . MET A 1 335 ? -21.014 4.330 17.794 1.00 89.88 335 MET A CA 1
ATOM 2570 C C . MET A 1 335 ? -20.731 5.116 19.073 1.00 89.88 335 MET A C 1
ATOM 2572 O O . MET A 1 335 ? -20.484 4.511 20.113 1.00 89.88 335 MET A O 1
ATOM 2576 N N . HIS A 1 336 ? -20.852 6.442 19.029 1.00 90.44 336 HIS A N 1
ATOM 2577 C CA . HIS A 1 336 ? -20.723 7.281 20.215 1.00 90.44 336 HIS A CA 1
ATOM 2578 C C . HIS A 1 336 ? -21.776 6.915 21.277 1.00 90.44 336 HIS A C 1
ATOM 2580 O O . HIS A 1 336 ? -21.448 6.730 22.445 1.00 90.44 336 HIS A O 1
ATOM 2586 N N . ALA A 1 337 ? -23.039 6.718 20.876 1.00 93.44 337 ALA A N 1
ATOM 2587 C CA . ALA A 1 337 ? -24.104 6.274 21.782 1.00 93.44 337 ALA A CA 1
ATOM 2588 C C . ALA A 1 337 ? -23.866 4.864 22.362 1.00 93.44 337 ALA A C 1
ATOM 2590 O O . ALA A 1 337 ? -24.292 4.580 23.478 1.00 93.44 337 ALA A O 1
ATOM 2591 N N . ALA A 1 338 ? -23.167 3.993 21.630 1.00 93.31 338 ALA A N 1
ATOM 2592 C CA . ALA A 1 338 ? -22.772 2.662 22.085 1.00 93.31 338 ALA A CA 1
ATOM 2593 C C . ALA A 1 338 ? -21.532 2.664 23.005 1.00 93.31 338 ALA A C 1
ATOM 2595 O O . ALA A 1 338 ? -21.111 1.598 23.451 1.00 93.31 338 ALA A O 1
ATOM 2596 N N . GLY A 1 339 ? -20.950 3.834 23.298 1.00 92.38 339 GLY A N 1
ATOM 2597 C CA . GLY A 1 339 ? -19.802 3.984 24.197 1.00 92.38 339 GLY A CA 1
ATOM 2598 C C . GLY A 1 339 ? -18.433 3.903 23.516 1.00 92.38 339 GLY A C 1
ATOM 2599 O O . GLY A 1 339 ? -17.423 3.774 24.205 1.00 92.38 339 GLY A O 1
ATOM 2600 N N . PHE A 1 340 ? -18.370 3.977 22.182 1.00 91.44 340 PHE A N 1
ATOM 2601 C CA . PHE A 1 340 ? -17.099 4.123 21.473 1.00 91.44 340 PHE A CA 1
ATOM 2602 C C . PHE A 1 340 ? -16.556 5.538 21.671 1.00 91.44 340 PHE A C 1
ATOM 2604 O O . PHE A 1 340 ? -17.311 6.510 21.670 1.00 91.44 340 PHE A O 1
ATOM 2611 N N . VAL A 1 341 ? -15.233 5.662 21.755 1.00 91.62 341 VAL A N 1
ATOM 2612 C CA . VAL A 1 341 ? -14.570 6.967 21.715 1.00 91.62 341 VAL A CA 1
ATOM 2613 C C . VAL A 1 341 ? -14.473 7.401 20.252 1.00 91.62 341 VAL A C 1
ATOM 2615 O O . VAL A 1 341 ? -13.708 6.823 19.481 1.00 91.62 341 VAL A O 1
ATOM 2618 N N . VAL A 1 342 ? -15.296 8.372 19.854 1.00 90.75 342 VAL A N 1
ATOM 2619 C CA . VAL A 1 342 ? -15.407 8.844 18.466 1.00 90.75 342 VAL A CA 1
ATOM 2620 C C . VAL A 1 342 ? -15.034 10.329 18.417 1.00 90.75 342 VAL A C 1
ATOM 2622 O O . VAL A 1 342 ? -15.717 11.114 19.072 1.00 90.75 342 VAL A O 1
ATOM 2625 N N . PRO A 1 343 ? -13.986 10.733 17.673 1.00 89.44 343 PRO A N 1
ATOM 2626 C CA . PRO A 1 343 ? -13.652 12.147 17.499 1.00 89.44 343 PRO A CA 1
ATOM 2627 C C . PRO A 1 343 ? -14.681 12.853 16.600 1.00 89.44 343 PRO A C 1
ATOM 2629 O O . PRO A 1 343 ? -15.316 12.205 15.761 1.00 89.44 343 PRO A O 1
ATOM 2632 N N . GLU A 1 344 ? -14.825 14.178 16.719 1.00 83.75 344 GLU A N 1
ATOM 2633 C CA . GLU A 1 344 ? -15.735 14.933 15.843 1.00 83.75 344 GLU A CA 1
ATOM 2634 C C . GLU A 1 344 ? -15.173 15.034 14.423 1.00 83.75 344 GLU A C 1
ATOM 2636 O O . GLU A 1 344 ? -15.898 14.911 13.430 1.00 83.75 344 GLU A O 1
ATOM 2641 N N . THR A 1 345 ? -13.854 15.213 14.325 1.00 85.62 345 THR A N 1
ATOM 2642 C CA . THR A 1 345 ? -13.131 15.324 13.060 1.00 85.62 345 THR A CA 1
ATOM 2643 C C . THR A 1 345 ? -11.959 14.350 12.981 1.00 85.62 345 THR A C 1
ATOM 2645 O O . THR A 1 345 ? -11.414 13.897 13.985 1.00 85.62 345 THR A O 1
ATOM 2648 N N . PHE A 1 346 ? -11.508 14.039 11.761 1.00 85.88 346 PHE A N 1
ATOM 2649 C CA . PHE A 1 346 ? -10.318 13.199 11.582 1.00 85.88 346 PHE A CA 1
ATOM 2650 C C . PHE A 1 346 ? -9.049 13.847 12.165 1.00 85.88 346 PHE A C 1
ATOM 2652 O O . PHE A 1 346 ? -8.141 13.139 12.576 1.00 85.88 346 PHE A O 1
ATOM 2659 N N . LYS A 1 347 ? -8.985 15.183 12.246 1.00 85.25 347 LYS A N 1
ATOM 2660 C CA . LYS A 1 347 ? -7.837 15.898 12.820 1.00 85.25 347 LYS A CA 1
ATOM 2661 C C . LYS A 1 347 ? -7.719 15.687 14.334 1.00 85.25 347 LYS A C 1
ATOM 2663 O O . LYS A 1 347 ? -6.618 15.514 14.843 1.00 85.25 347 LYS A O 1
ATOM 2668 N N . GLU A 1 348 ? -8.845 15.642 15.039 1.00 86.62 348 GLU A N 1
ATOM 2669 C CA . GLU A 1 348 ? -8.890 15.365 16.483 1.00 86.62 348 GLU A CA 1
ATOM 2670 C C . GLU A 1 348 ? -8.578 13.910 16.837 1.00 86.62 348 GLU A C 1
ATOM 2672 O O . GLU A 1 348 ? -8.303 13.612 17.999 1.00 86.62 348 GLU A O 1
ATOM 2677 N N . LEU A 1 349 ? -8.580 13.003 15.852 1.00 87.62 349 LEU A N 1
ATOM 2678 C CA . LEU A 1 349 ? -8.249 11.598 16.068 1.00 87.62 349 LEU A CA 1
ATOM 2679 C C . LEU A 1 349 ? -6.899 11.445 16.781 1.00 87.62 349 LEU A C 1
ATOM 2681 O O . LEU A 1 349 ? -6.789 10.602 17.661 1.00 87.62 349 LEU A O 1
ATOM 2685 N N . LEU A 1 350 ? -5.904 12.275 16.449 1.00 88.19 350 LEU A N 1
ATOM 2686 C CA . LEU A 1 350 ? -4.586 12.255 17.094 1.00 88.19 350 LEU A CA 1
ATOM 2687 C C . LEU A 1 350 ? -4.688 12.455 18.611 1.00 88.19 350 LEU A C 1
ATOM 2689 O O . LEU A 1 350 ? -4.217 11.618 19.377 1.00 88.19 350 LEU A O 1
ATOM 2693 N N . HIS A 1 351 ? -5.365 13.528 19.025 1.00 89.38 351 HIS A N 1
ATOM 2694 C CA . HIS A 1 351 ? -5.520 13.900 20.429 1.00 89.38 351 HIS A CA 1
ATOM 2695 C C . HIS A 1 351 ? -6.317 12.844 21.201 1.00 89.38 351 HIS A C 1
ATOM 2697 O O . HIS A 1 351 ? -5.932 12.427 22.288 1.00 89.38 351 HIS A O 1
ATOM 2703 N N . VAL A 1 352 ? -7.416 12.359 20.617 1.00 91.38 352 VAL A N 1
ATOM 2704 C CA . VAL A 1 352 ? -8.258 11.326 21.236 1.00 91.38 352 VAL A CA 1
ATOM 2705 C C . VAL A 1 352 ? -7.493 10.008 21.408 1.00 91.38 352 VAL A C 1
ATOM 2707 O O . VAL A 1 352 ? -7.632 9.328 22.428 1.00 91.38 352 VAL A O 1
ATOM 2710 N N . LEU A 1 353 ? -6.672 9.630 20.427 1.00 91.75 353 LEU A N 1
ATOM 2711 C CA . LEU A 1 353 ? -5.828 8.439 20.496 1.00 91.75 353 LEU A CA 1
ATOM 2712 C C . LEU A 1 353 ? -4.756 8.563 21.590 1.00 91.75 353 LEU A C 1
ATOM 2714 O O . LEU A 1 353 ? -4.570 7.623 22.362 1.00 91.75 353 LEU A O 1
ATOM 2718 N N . GLU A 1 354 ? -4.091 9.712 21.690 1.00 92.88 354 GLU A N 1
ATOM 2719 C CA . GLU A 1 354 ? -3.097 9.985 22.734 1.00 92.88 354 GLU A CA 1
ATOM 2720 C C . GLU A 1 354 ? -3.731 9.953 24.134 1.00 92.88 354 GLU A C 1
ATOM 2722 O O . GLU A 1 354 ? -3.294 9.192 25.001 1.00 92.88 354 GLU A O 1
ATOM 2727 N N . GLU A 1 355 ? -4.836 10.676 24.335 1.00 94.25 355 GLU A N 1
ATOM 2728 C CA . GLU A 1 355 ? -5.546 10.743 25.616 1.00 94.25 355 GLU A CA 1
ATOM 2729 C C . GLU A 1 355 ? -6.026 9.358 26.081 1.00 94.25 355 GLU A C 1
ATOM 2731 O O . GLU A 1 355 ? -5.864 8.970 27.245 1.00 94.25 355 GLU A O 1
ATOM 2736 N N . THR A 1 356 ? -6.607 8.569 25.173 1.00 92.88 356 THR A N 1
ATOM 2737 C CA . THR A 1 356 ? -7.071 7.212 25.495 1.00 92.88 356 THR A CA 1
ATOM 2738 C C . THR A 1 356 ? -5.916 6.277 25.842 1.00 92.88 356 THR A C 1
ATOM 2740 O O . THR A 1 356 ? -6.025 5.519 26.812 1.00 92.88 356 THR A O 1
ATOM 2743 N N . TYR A 1 357 ? -4.797 6.352 25.118 1.00 92.94 357 TYR A N 1
ATOM 2744 C CA . TYR A 1 357 ? -3.605 5.562 25.413 1.00 92.94 357 TYR A CA 1
ATOM 2745 C C . TYR A 1 357 ? -2.994 5.935 26.768 1.00 92.94 357 TYR A C 1
ATOM 2747 O O . TYR A 1 357 ? -2.752 5.053 27.596 1.00 92.94 357 TYR A O 1
ATOM 2755 N N . GLU A 1 358 ? -2.822 7.227 27.056 1.00 94.12 358 GLU A N 1
ATOM 2756 C CA . GLU A 1 358 ? -2.333 7.690 28.356 1.00 94.12 358 GLU A CA 1
ATOM 2757 C C . GLU A 1 358 ? -3.219 7.223 29.509 1.00 94.12 358 GLU A C 1
ATOM 2759 O O . GLU A 1 358 ? -2.722 6.791 30.550 1.00 94.12 358 GLU A O 1
ATOM 2764 N N . ASN A 1 359 ? -4.539 7.284 29.334 1.00 94.69 359 ASN A N 1
ATOM 2765 C CA . ASN A 1 359 ? -5.488 6.823 30.339 1.00 94.69 359 ASN A CA 1
ATOM 2766 C C . ASN A 1 359 ? -5.350 5.315 30.606 1.00 94.69 359 ASN A C 1
ATOM 2768 O O . ASN A 1 359 ? -5.480 4.879 31.752 1.00 94.69 359 ASN A O 1
ATOM 2772 N N . LEU A 1 360 ? -5.049 4.509 29.584 1.00 93.12 360 LEU A N 1
ATOM 2773 C CA . LEU A 1 360 ? -4.776 3.076 29.742 1.00 93.12 360 LEU A CA 1
ATOM 2774 C C . LEU A 1 360 ? -3.431 2.801 30.425 1.00 93.12 360 LEU A C 1
ATOM 2776 O O . LEU A 1 360 ? -3.339 1.863 31.222 1.00 93.12 360 LEU A O 1
ATOM 2780 N N . VAL A 1 361 ? -2.413 3.625 30.162 1.00 93.50 361 VAL A N 1
ATOM 2781 C CA . VAL A 1 361 ? -1.113 3.558 30.847 1.00 93.50 361 VAL A CA 1
ATOM 2782 C C . VAL A 1 361 ? -1.258 3.951 32.321 1.00 93.50 361 VAL A C 1
ATOM 2784 O O . VAL A 1 361 ? -0.795 3.218 33.192 1.00 93.50 361 VAL A O 1
ATOM 2787 N N . LYS A 1 362 ? -1.982 5.037 32.631 1.00 95.06 362 LYS A N 1
ATOM 2788 C CA . LYS A 1 362 ? -2.277 5.485 34.009 1.00 95.06 362 LYS A CA 1
ATOM 2789 C C . LYS A 1 362 ? -3.042 4.426 34.810 1.00 95.06 362 LYS A C 1
ATOM 2791 O O . LYS A 1 362 ? -2.787 4.247 35.996 1.00 95.06 362 LYS A O 1
ATOM 2796 N N . LYS A 1 363 ? -3.946 3.685 34.159 1.00 94.75 363 LYS A N 1
ATOM 2797 C CA . LYS A 1 363 ? -4.671 2.547 34.757 1.00 94.75 363 LYS A CA 1
ATOM 2798 C C . LYS A 1 363 ? -3.822 1.273 34.892 1.00 94.75 363 LYS A C 1
ATOM 2800 O O . LYS A 1 363 ? -4.308 0.293 35.448 1.00 94.75 363 LYS A O 1
ATOM 2805 N N . GLY A 1 364 ? -2.598 1.250 34.360 1.00 90.31 364 GLY A N 1
ATOM 2806 C CA . GLY A 1 364 ? -1.718 0.077 34.363 1.00 90.31 364 GLY A CA 1
ATOM 2807 C C . GLY A 1 364 ? -2.164 -1.057 33.432 1.00 90.31 364 GLY A C 1
ATOM 2808 O O . GLY A 1 364 ? -1.646 -2.166 33.528 1.00 90.31 364 GLY A O 1
ATOM 2809 N N . VAL A 1 365 ? -3.123 -0.807 32.531 1.00 91.25 365 VAL A N 1
ATOM 2810 C CA . VAL A 1 365 ? -3.610 -1.806 31.561 1.00 91.25 365 VAL A CA 1
ATOM 2811 C C . VAL A 1 365 ? -2.583 -2.018 30.450 1.00 91.25 365 VAL A C 1
ATOM 2813 O O . VAL A 1 365 ? -2.379 -3.146 29.992 1.00 91.25 365 VAL A O 1
ATOM 2816 N N . VAL A 1 366 ? -1.934 -0.931 30.028 1.00 89.62 366 VAL A N 1
ATOM 2817 C CA . VAL A 1 366 ? -0.830 -0.937 29.066 1.00 89.62 366 VAL A CA 1
ATOM 2818 C C . VAL A 1 366 ? 0.463 -0.655 29.812 1.00 89.62 366 VAL A C 1
ATOM 2820 O O . VAL A 1 366 ? 0.580 0.352 30.504 1.00 89.62 366 VAL A O 1
ATOM 2823 N N . VAL A 1 367 ? 1.449 -1.530 29.630 1.00 87.56 367 VAL A N 1
ATOM 2824 C CA . VAL A 1 367 ? 2.812 -1.329 30.128 1.00 87.56 367 VAL A CA 1
ATOM 2825 C C . VAL A 1 367 ? 3.706 -1.057 28.918 1.00 87.56 367 VAL A C 1
ATOM 2827 O O . VAL A 1 367 ? 3.954 -1.984 28.138 1.00 87.56 367 VAL A O 1
ATOM 2830 N N . PRO A 1 368 ? 4.162 0.194 28.712 1.00 85.94 368 PRO A N 1
ATOM 2831 C CA . PRO A 1 368 ? 5.061 0.523 27.614 1.00 85.94 368 PRO A CA 1
ATOM 2832 C C . PRO A 1 368 ? 6.352 -0.294 27.709 1.00 85.94 368 PRO A C 1
ATOM 2834 O O . PRO A 1 368 ? 7.009 -0.325 28.749 1.00 85.94 368 PRO A O 1
ATOM 2837 N N . LYS A 1 369 ? 6.714 -0.971 26.618 1.00 83.81 369 LYS A N 1
ATOM 2838 C CA . LYS A 1 369 ? 7.998 -1.671 26.509 1.00 83.81 369 LYS A CA 1
ATOM 2839 C C . LYS A 1 369 ? 9.105 -0.687 26.144 1.00 83.81 369 LYS A C 1
ATOM 2841 O O . LYS A 1 369 ? 8.851 0.286 25.438 1.00 83.81 369 LYS A O 1
ATOM 2846 N N . ALA A 1 370 ? 10.324 -0.968 26.600 1.00 82.81 370 ALA A N 1
ATOM 2847 C CA . ALA A 1 370 ? 11.501 -0.226 26.169 1.00 82.81 370 ALA A CA 1
ATOM 2848 C C . ALA A 1 370 ? 11.709 -0.395 24.656 1.00 82.81 370 ALA A C 1
ATOM 2850 O O . ALA A 1 370 ? 11.550 -1.496 24.124 1.00 82.81 370 ALA A O 1
ATOM 2851 N N . GLU A 1 371 ? 12.047 0.703 23.988 1.00 80.12 371 GLU A N 1
ATOM 2852 C CA . GLU A 1 371 ? 12.379 0.706 22.567 1.00 80.12 371 GLU A CA 1
ATOM 2853 C C . GLU A 1 371 ? 13.699 -0.046 22.348 1.00 80.12 371 GLU A C 1
ATOM 2855 O O . GLU A 1 371 ? 14.632 0.069 23.145 1.00 80.12 371 GLU A O 1
ATOM 2860 N N . MET A 1 372 ? 13.748 -0.862 21.296 1.00 79.69 372 MET A N 1
ATOM 2861 C CA . MET A 1 372 ? 14.941 -1.600 20.890 1.00 79.69 372 MET A CA 1
ATOM 2862 C C . MET A 1 372 ? 15.390 -1.088 19.533 1.00 79.69 372 MET A C 1
ATOM 2864 O O . MET A 1 372 ? 14.565 -0.980 18.632 1.00 79.69 372 MET A O 1
ATOM 2868 N N . ASP A 1 373 ? 16.683 -0.842 19.358 1.00 81.69 373 ASP A N 1
ATOM 2869 C CA . ASP A 1 373 ? 17.182 -0.421 18.055 1.00 81.69 373 ASP A CA 1
ATOM 2870 C C . ASP A 1 373 ? 17.101 -1.580 17.045 1.00 81.69 373 ASP A C 1
ATOM 2872 O O . ASP A 1 373 ? 17.555 -2.695 17.343 1.00 81.69 373 ASP A O 1
ATOM 2876 N N . PRO A 1 374 ? 16.525 -1.355 15.849 1.00 82.00 374 PRO A N 1
ATOM 2877 C CA . PRO A 1 374 ? 16.506 -2.366 14.806 1.00 82.00 374 PRO A CA 1
ATOM 2878 C C . PRO A 1 374 ? 17.929 -2.617 14.273 1.00 82.00 374 PRO A C 1
ATOM 2880 O O . PRO A 1 374 ? 18.784 -1.725 14.299 1.00 82.00 374 PRO A O 1
ATOM 2883 N N . PRO A 1 375 ? 18.207 -3.818 13.739 1.00 80.00 375 PRO A N 1
ATOM 2884 C CA . PRO A 1 375 ? 19.471 -4.104 13.091 1.00 80.00 375 PRO A CA 1
ATOM 2885 C C . PRO A 1 375 ? 19.630 -3.231 11.842 1.00 80.00 375 PRO A C 1
ATOM 2887 O O . PRO A 1 375 ? 18.679 -2.973 11.101 1.00 80.00 375 PRO A O 1
ATOM 2890 N N . VAL A 1 376 ? 20.863 -2.801 11.590 1.00 80.31 376 VAL A N 1
ATOM 2891 C CA . VAL A 1 376 ? 21.183 -1.933 10.455 1.00 80.31 376 VAL A CA 1
ATOM 2892 C C . VAL A 1 376 ? 21.102 -2.734 9.154 1.00 80.31 376 VAL A C 1
ATOM 2894 O O . VAL A 1 376 ? 21.813 -3.726 8.980 1.00 80.31 376 VAL A O 1
ATOM 2897 N N . ILE A 1 377 ? 20.254 -2.283 8.227 1.00 79.19 377 ILE A N 1
ATOM 2898 C CA . ILE A 1 377 ? 20.176 -2.812 6.861 1.00 79.19 377 ILE A CA 1
ATOM 2899 C C . ILE A 1 377 ? 20.965 -1.880 5.931 1.00 79.19 377 ILE A C 1
ATOM 2901 O O . ILE A 1 377 ? 20.732 -0.669 5.950 1.00 79.19 377 ILE A O 1
ATOM 2905 N N . PRO A 1 378 ? 21.896 -2.400 5.109 1.00 81.31 378 PRO A N 1
ATOM 2906 C CA . PRO A 1 378 ? 22.587 -1.591 4.115 1.00 81.31 378 PRO A CA 1
ATOM 2907 C C . PRO A 1 378 ? 21.615 -0.971 3.109 1.00 81.31 378 PRO A C 1
ATOM 2909 O O . PRO A 1 378 ? 20.714 -1.636 2.601 1.00 81.31 378 PRO A O 1
ATOM 2912 N N . MET A 1 379 ? 21.844 0.293 2.761 1.00 83.00 379 MET A N 1
ATOM 2913 C CA . MET A 1 379 ? 21.058 0.974 1.738 1.00 83.00 379 MET A CA 1
ATOM 2914 C C . MET A 1 379 ? 21.244 0.314 0.366 1.00 83.00 379 MET A C 1
ATOM 2916 O O . MET A 1 379 ? 22.358 -0.042 -0.032 1.00 83.00 379 MET A O 1
ATOM 2920 N N . TYR A 1 380 ? 20.160 0.214 -0.403 1.00 81.69 380 TYR A N 1
ATOM 2921 C CA . TYR A 1 380 ? 20.226 -0.259 -1.779 1.00 81.69 380 TYR A CA 1
ATOM 2922 C C . TYR A 1 380 ? 21.124 0.619 -2.642 1.00 81.69 380 TYR A C 1
ATOM 2924 O O . TYR A 1 380 ? 20.948 1.833 -2.711 1.00 81.69 380 TYR A O 1
ATOM 2932 N N . TYR A 1 381 ? 22.001 -0.026 -3.411 1.00 82.50 381 TYR A N 1
ATOM 2933 C CA . TYR A 1 381 ? 22.887 0.641 -4.363 1.00 82.50 381 TYR A CA 1
ATOM 2934 C C . TYR A 1 381 ? 22.134 1.609 -5.294 1.00 82.50 381 TYR A C 1
ATOM 2936 O O . TYR A 1 381 ? 22.537 2.757 -5.458 1.00 82.50 381 TYR A O 1
ATOM 2944 N N . LYS A 1 382 ? 21.004 1.168 -5.864 1.00 83.00 382 LYS A N 1
ATOM 2945 C CA . LYS A 1 382 ? 20.201 1.996 -6.773 1.00 83.00 382 LYS A CA 1
ATOM 2946 C C . LYS A 1 382 ? 19.636 3.239 -6.075 1.00 83.00 382 LYS A C 1
ATOM 2948 O O . LYS A 1 382 ? 19.682 4.322 -6.640 1.00 83.00 382 LYS A O 1
ATOM 2953 N N . TRP A 1 383 ? 19.163 3.082 -4.840 1.00 83.12 383 TRP A N 1
ATOM 2954 C CA . TRP A 1 383 ? 18.622 4.179 -4.037 1.00 83.12 383 TRP A CA 1
ATOM 2955 C C . TRP A 1 383 ? 19.707 5.191 -3.660 1.00 83.12 383 TRP A C 1
ATOM 2957 O O . TRP A 1 383 ? 19.539 6.391 -3.848 1.00 83.12 383 TRP A O 1
ATOM 2967 N N . ALA A 1 384 ? 20.872 4.705 -3.229 1.00 87.88 384 ALA A N 1
ATOM 2968 C CA . ALA A 1 384 ? 22.025 5.549 -2.939 1.00 87.88 384 ALA A CA 1
ATOM 2969 C C . ALA A 1 384 ? 22.507 6.324 -4.181 1.00 87.88 384 ALA A C 1
ATOM 2971 O O . ALA A 1 384 ? 22.940 7.470 -4.062 1.00 87.88 384 ALA A O 1
ATOM 2972 N N . GLN A 1 385 ? 22.421 5.719 -5.370 1.00 87.00 385 GLN A N 1
ATOM 2973 C CA . GLN A 1 385 ? 22.739 6.378 -6.637 1.00 87.00 385 GLN A CA 1
ATOM 2974 C C . GLN A 1 385 ? 21.697 7.449 -7.005 1.00 87.00 385 GLN A C 1
ATOM 2976 O O . GLN A 1 385 ? 22.077 8.544 -7.407 1.00 87.00 385 GLN A O 1
ATOM 2981 N N . GLU A 1 386 ? 20.401 7.162 -6.844 1.00 88.56 386 GLU A N 1
ATOM 2982 C CA . GLU A 1 386 ? 19.304 8.112 -7.101 1.00 88.56 386 GLU A CA 1
ATOM 2983 C C . GLU A 1 386 ? 19.359 9.331 -6.164 1.00 88.56 386 GLU A C 1
ATOM 2985 O O . GLU A 1 386 ? 19.092 10.451 -6.593 1.00 88.56 386 GLU A O 1
ATOM 2990 N N . LEU A 1 387 ? 19.773 9.132 -4.909 1.00 89.38 387 LEU A N 1
ATOM 2991 C CA . LEU A 1 387 ? 20.006 10.205 -3.937 1.00 89.38 387 LEU A CA 1
ATOM 2992 C C . LEU A 1 387 ? 21.338 10.951 -4.145 1.00 89.38 387 LEU A C 1
ATOM 2994 O O . LEU A 1 387 ? 21.604 11.926 -3.445 1.00 89.38 387 LEU A O 1
ATOM 2998 N N . GLY A 1 388 ? 22.196 10.493 -5.063 1.00 88.62 388 GLY A N 1
ATOM 2999 C CA . GLY A 1 388 ? 23.517 11.080 -5.305 1.00 88.62 388 GLY A CA 1
ATOM 3000 C C . GLY A 1 388 ? 24.537 10.847 -4.182 1.00 88.62 388 GLY A C 1
ATOM 3001 O O . GLY A 1 388 ? 25.572 11.507 -4.153 1.00 88.62 388 GLY A O 1
ATOM 3002 N N . LEU A 1 389 ? 24.275 9.910 -3.263 1.00 90.38 389 LEU A N 1
ATOM 3003 C CA . LEU A 1 389 ? 25.182 9.561 -2.160 1.00 90.38 389 LEU A CA 1
ATOM 3004 C C . LEU A 1 389 ? 26.409 8.783 -2.643 1.00 90.38 389 LEU A C 1
ATOM 3006 O O . LEU A 1 389 ? 27.471 8.836 -2.025 1.00 90.38 389 LEU A O 1
ATOM 3010 N N . ILE A 1 390 ? 26.256 8.044 -3.742 1.00 89.75 390 ILE A N 1
ATOM 3011 C CA . ILE A 1 390 ? 27.333 7.292 -4.380 1.00 89.75 390 ILE A CA 1
ATOM 3012 C C . ILE A 1 390 ? 27.373 7.591 -5.874 1.00 89.75 390 ILE A C 1
ATOM 3014 O O . ILE A 1 390 ? 26.344 7.704 -6.538 1.00 89.75 390 ILE A O 1
ATOM 3018 N N . CYS A 1 391 ? 28.582 7.653 -6.422 1.00 83.31 391 CYS A N 1
ATOM 3019 C CA . CYS A 1 391 ? 28.815 7.745 -7.856 1.00 83.31 391 CYS A CA 1
ATOM 3020 C C . CYS A 1 391 ? 29.512 6.466 -8.314 1.00 83.31 391 CYS A C 1
ATOM 3022 O O . CYS A 1 391 ? 30.573 6.118 -7.797 1.00 83.31 391 CYS A O 1
ATOM 3024 N N . LYS A 1 392 ? 28.935 5.761 -9.291 1.00 80.75 392 LYS A N 1
ATOM 3025 C CA . LYS A 1 392 ? 29.628 4.656 -9.961 1.00 80.75 392 LYS A CA 1
ATOM 3026 C C . LYS A 1 392 ? 30.193 5.160 -11.281 1.00 80.75 392 LYS A C 1
ATOM 3028 O O . LYS A 1 392 ? 29.420 5.671 -12.090 1.00 80.75 392 LYS A O 1
ATOM 3033 N N . PRO A 1 393 ? 31.500 4.989 -11.530 1.00 75.94 393 PRO A N 1
ATOM 3034 C CA . PRO A 1 393 ? 32.069 5.324 -12.823 1.00 75.94 393 PRO A CA 1
ATOM 3035 C C . PRO A 1 393 ? 31.397 4.470 -13.908 1.00 75.94 393 PRO A C 1
ATOM 3037 O O . PRO A 1 393 ? 31.385 3.241 -13.831 1.00 75.94 393 PRO A O 1
ATOM 3040 N N . THR A 1 394 ? 30.853 5.118 -14.938 1.00 64.50 394 THR A N 1
ATOM 3041 C CA . THR A 1 394 ? 30.206 4.503 -16.117 1.00 64.50 394 THR A CA 1
ATOM 3042 C C . THR A 1 394 ? 31.184 3.772 -17.045 1.00 64.50 394 THR A C 1
ATOM 3044 O O . THR A 1 394 ? 30.797 3.267 -18.091 1.00 64.50 394 THR A O 1
ATOM 3047 N N . VAL A 1 395 ? 32.450 3.657 -16.643 1.00 56.16 395 VAL A N 1
ATOM 3048 C CA . VAL A 1 395 ? 33.615 3.291 -17.465 1.00 56.16 395 VAL A CA 1
ATOM 3049 C C . VAL A 1 395 ? 33.574 1.849 -18.005 1.00 56.16 395 VAL A C 1
ATOM 3051 O O . VAL A 1 395 ? 34.438 1.468 -18.783 1.00 56.16 395 VAL A O 1
ATOM 3054 N N . ALA A 1 396 ? 32.581 1.029 -17.646 1.00 73.06 396 ALA A N 1
ATOM 3055 C CA . ALA A 1 396 ? 32.495 -0.340 -18.155 1.00 73.06 396 ALA A CA 1
ATOM 3056 C C . ALA A 1 396 ? 32.182 -0.403 -19.663 1.00 73.06 396 ALA A C 1
ATOM 3058 O O . ALA A 1 396 ? 32.769 -1.231 -20.352 1.00 73.06 396 ALA A O 1
ATOM 3059 N N . PHE A 1 397 ? 31.295 0.461 -20.178 1.00 81.81 397 PHE A N 1
ATOM 3060 C CA . PHE A 1 397 ? 30.909 0.490 -21.595 1.00 81.81 397 PHE A CA 1
ATOM 3061 C C . PHE A 1 397 ? 30.490 1.901 -22.019 1.00 81.81 397 PHE A C 1
ATOM 3063 O O . PHE A 1 397 ? 29.758 2.574 -21.296 1.00 81.81 397 PHE A O 1
ATOM 3070 N N . ILE A 1 398 ? 30.932 2.334 -23.201 1.00 83.81 398 ILE A N 1
ATOM 3071 C CA . ILE A 1 398 ? 30.546 3.610 -23.813 1.00 83.81 398 ILE A CA 1
ATOM 3072 C C . ILE A 1 398 ? 29.794 3.289 -25.105 1.00 83.81 398 ILE A C 1
ATOM 3074 O O . ILE A 1 398 ? 30.356 2.668 -26.006 1.00 83.81 398 ILE A O 1
ATOM 3078 N N . PHE A 1 399 ? 28.534 3.714 -25.188 1.00 81.00 399 PHE A N 1
ATOM 3079 C CA . PHE A 1 399 ? 27.690 3.557 -26.372 1.00 81.00 399 PHE A CA 1
ATOM 3080 C C . PHE A 1 399 ? 27.487 4.920 -27.033 1.00 81.00 399 PHE A C 1
ATOM 3082 O O . PHE A 1 399 ? 27.025 5.859 -26.393 1.00 81.00 399 PHE A O 1
ATOM 3089 N N . THR A 1 400 ? 27.860 5.031 -28.308 1.00 85.12 400 THR A N 1
ATOM 3090 C CA . THR A 1 400 ? 27.768 6.282 -29.087 1.00 85.12 400 THR A CA 1
ATOM 3091 C C . THR A 1 400 ? 26.865 6.172 -30.313 1.00 85.12 400 THR A C 1
ATOM 3093 O O . THR A 1 400 ? 26.556 7.182 -30.935 1.00 85.12 400 THR A O 1
ATOM 3096 N N . ILE A 1 401 ? 26.449 4.955 -30.674 1.00 86.12 401 ILE A N 1
ATOM 3097 C CA . ILE A 1 401 ? 25.719 4.667 -31.918 1.00 86.12 401 ILE A CA 1
ATOM 3098 C C . ILE A 1 401 ? 24.200 4.584 -31.737 1.00 86.12 401 ILE A C 1
ATOM 3100 O O . ILE A 1 401 ? 23.478 4.467 -32.720 1.00 86.12 401 ILE A O 1
ATOM 3104 N N . GLY A 1 402 ? 23.705 4.633 -30.504 1.00 84.44 402 GLY A N 1
ATOM 3105 C CA . GLY A 1 402 ? 22.277 4.642 -30.225 1.00 84.44 402 GLY A CA 1
ATOM 3106 C C . GLY A 1 402 ? 21.984 4.721 -28.733 1.00 84.44 402 GLY A C 1
ATOM 3107 O O . GLY A 1 402 ? 22.816 4.326 -27.914 1.00 84.44 402 GLY A O 1
ATOM 3108 N N . ASP A 1 403 ? 20.807 5.241 -28.404 1.00 87.62 403 ASP A N 1
ATOM 3109 C CA . ASP A 1 403 ? 20.275 5.309 -27.046 1.00 87.62 403 ASP A CA 1
ATOM 3110 C C . ASP A 1 403 ? 18.834 4.786 -27.026 1.00 87.62 403 ASP A C 1
ATOM 3112 O O . ASP A 1 403 ? 17.934 5.341 -27.656 1.00 87.62 403 ASP A O 1
ATOM 3116 N N . GLU A 1 404 ? 18.634 3.684 -26.308 1.00 91.06 404 GLU A N 1
ATOM 3117 C CA . GLU A 1 404 ? 17.338 3.032 -26.096 1.00 91.06 404 GLU A CA 1
ATOM 3118 C C . GLU A 1 404 ? 16.751 3.306 -24.701 1.00 91.06 404 GLU A C 1
ATOM 3120 O O . GLU A 1 404 ? 15.659 2.838 -24.389 1.00 91.06 404 GLU A O 1
ATOM 3125 N N . CYS A 1 405 ? 17.453 4.062 -23.847 1.00 86.94 405 CYS A N 1
ATOM 3126 C CA . CYS A 1 405 ? 17.021 4.335 -22.473 1.00 86.94 405 CYS A CA 1
ATOM 3127 C C . CYS A 1 405 ? 15.882 5.365 -22.400 1.00 86.94 405 CYS A C 1
ATOM 3129 O O . CYS A 1 405 ? 15.208 5.471 -21.371 1.00 86.94 405 CYS A O 1
ATOM 3131 N N . GLY A 1 406 ? 15.712 6.165 -23.456 1.00 86.75 406 GLY A N 1
ATOM 3132 C CA . GLY A 1 406 ? 14.711 7.223 -23.554 1.00 86.75 406 GLY A CA 1
ATOM 3133 C C . GLY A 1 406 ? 13.286 6.725 -23.825 1.00 86.75 406 GLY A C 1
ATOM 3134 O O . GLY A 1 406 ? 12.992 5.534 -23.833 1.00 86.75 406 GLY A O 1
ATOM 3135 N N . GLN A 1 407 ? 12.372 7.672 -24.060 1.00 88.94 407 GLN A N 1
ATOM 3136 C CA . GLN A 1 407 ? 10.993 7.360 -24.473 1.00 88.94 407 GLN A CA 1
ATOM 3137 C C . GLN A 1 407 ? 10.911 6.814 -25.904 1.00 88.94 407 GLN A C 1
ATOM 3139 O O . GLN A 1 407 ? 9.995 6.062 -26.226 1.00 88.94 407 GLN A O 1
ATOM 3144 N N . GLU A 1 408 ? 11.858 7.207 -26.751 1.00 91.44 408 GLU A N 1
ATOM 3145 C CA . GLU A 1 408 ? 11.997 6.750 -28.127 1.00 91.44 408 GLU A CA 1
ATOM 3146 C C . GLU A 1 408 ? 13.436 6.291 -28.345 1.00 91.44 408 GLU A C 1
ATOM 3148 O O . GLU A 1 408 ? 14.363 6.839 -27.742 1.00 91.44 408 GLU A O 1
ATOM 3153 N N . LEU A 1 409 ? 13.613 5.311 -29.232 1.00 90.50 409 LEU A N 1
ATOM 3154 C CA . LEU A 1 409 ? 14.933 4.925 -29.710 1.00 90.50 409 LEU A CA 1
ATOM 3155 C C . LEU A 1 409 ? 15.569 6.119 -30.428 1.00 90.50 409 LEU A C 1
ATOM 3157 O O . LEU A 1 409 ? 14.985 6.677 -31.361 1.00 90.50 409 LEU A O 1
ATOM 3161 N N . VAL A 1 410 ? 16.774 6.481 -30.007 1.00 89.25 410 VAL A N 1
ATOM 3162 C CA . VAL A 1 410 ? 17.605 7.476 -30.677 1.00 89.25 410 VAL A CA 1
ATOM 3163 C C . VAL A 1 410 ? 18.694 6.730 -31.427 1.00 89.25 410 VAL A C 1
ATOM 3165 O O . VAL A 1 410 ? 19.574 6.120 -30.826 1.00 89.25 410 VAL A O 1
ATOM 3168 N N . CYS A 1 411 ? 18.638 6.773 -32.750 1.00 83.06 411 CYS A N 1
ATOM 3169 C CA . CYS A 1 411 ? 19.761 6.408 -33.607 1.00 83.06 411 CYS A CA 1
ATOM 3170 C C . CYS A 1 411 ? 20.623 7.663 -33.805 1.00 83.06 411 CYS A C 1
ATOM 3172 O O . CYS A 1 411 ? 20.075 8.739 -33.677 1.00 83.06 411 CYS A O 1
ATOM 3174 N N . PRO A 1 412 ? 21.932 7.596 -34.076 1.00 81.69 412 PRO A N 1
ATOM 3175 C CA . PRO A 1 412 ? 22.916 8.674 -33.856 1.00 81.69 412 PRO A CA 1
ATOM 3176 C C . PRO A 1 412 ? 22.394 10.133 -33.935 1.00 81.69 412 PRO A C 1
ATOM 3178 O O . PRO A 1 412 ? 22.470 10.787 -34.971 1.00 81.69 412 PRO A O 1
ATOM 3181 N N . GLY A 1 413 ? 21.863 10.655 -32.820 1.00 77.69 413 GLY A N 1
ATOM 3182 C CA . GLY A 1 413 ? 21.314 12.018 -32.709 1.00 77.69 413 GLY A CA 1
ATOM 3183 C C . GLY A 1 413 ? 19.906 12.268 -33.285 1.00 77.69 413 GLY A C 1
ATOM 3184 O O . GLY A 1 413 ? 19.381 13.363 -33.102 1.00 77.69 413 GLY A O 1
ATOM 3185 N N . MET A 1 414 ? 19.273 11.287 -33.926 1.00 85.88 414 MET A N 1
ATOM 3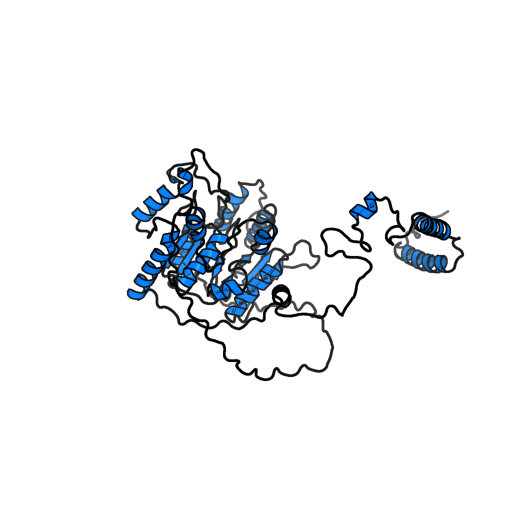186 C CA . MET A 1 414 ? 17.931 11.336 -34.514 1.00 85.88 414 MET A CA 1
ATOM 3187 C C . MET A 1 414 ? 16.968 10.373 -33.814 1.00 85.88 414 MET A C 1
ATOM 3189 O O . MET A 1 414 ? 17.268 9.197 -33.593 1.00 85.88 414 MET A O 1
ATOM 3193 N N . ARG A 1 415 ? 15.763 10.847 -33.495 1.00 89.19 415 ARG A N 1
ATOM 3194 C CA . ARG A 1 415 ? 14.705 9.968 -32.985 1.00 89.19 415 ARG A CA 1
ATOM 3195 C C . ARG A 1 415 ? 14.240 9.046 -34.097 1.00 89.19 415 ARG A C 1
ATOM 3197 O O . ARG A 1 415 ? 14.131 9.462 -35.247 1.00 89.19 415 ARG A O 1
ATOM 3204 N N . ILE A 1 416 ? 13.880 7.819 -33.745 1.00 89.69 416 ILE A N 1
ATOM 3205 C CA . ILE A 1 416 ? 13.368 6.848 -34.713 1.00 89.69 416 ILE A CA 1
ATOM 3206 C C . ILE A 1 416 ? 12.145 7.378 -35.486 1.00 89.69 416 ILE A C 1
ATOM 3208 O O . ILE A 1 416 ? 12.011 7.128 -36.680 1.00 89.69 416 ILE A O 1
ATOM 3212 N N . SER A 1 417 ? 11.297 8.180 -34.837 1.00 90.62 417 SER A N 1
ATOM 3213 C CA . SER A 1 417 ? 10.150 8.852 -35.458 1.00 90.62 417 SER A CA 1
ATOM 3214 C C . SER A 1 417 ? 10.570 9.829 -36.566 1.00 90.62 417 SER A C 1
ATOM 3216 O O . SER A 1 417 ? 9.940 9.868 -37.623 1.00 90.62 417 SER A O 1
ATOM 3218 N N . ASP A 1 418 ? 11.662 10.569 -36.361 1.00 89.06 418 ASP A N 1
ATOM 3219 C CA . ASP A 1 418 ? 12.208 11.500 -37.353 1.00 89.06 418 ASP A CA 1
ATOM 3220 C C . ASP A 1 418 ? 12.865 10.745 -38.517 1.00 89.06 418 ASP A C 1
ATOM 3222 O O . ASP A 1 418 ? 12.693 11.131 -39.670 1.00 89.06 418 ASP A O 1
ATOM 3226 N N . VAL A 1 419 ? 13.507 9.601 -38.242 1.00 86.44 419 VAL A N 1
ATOM 3227 C CA . VAL A 1 419 ? 14.074 8.720 -39.280 1.00 86.44 419 VAL A CA 1
ATOM 3228 C C . VAL A 1 419 ? 13.004 8.241 -40.267 1.00 86.44 419 VAL A C 1
ATOM 3230 O O . VAL A 1 419 ? 13.231 8.238 -41.475 1.00 86.44 419 VAL A O 1
ATOM 3233 N N . PHE A 1 420 ? 11.817 7.868 -39.783 1.00 87.00 420 PHE A N 1
ATOM 3234 C CA . PHE A 1 420 ? 10.712 7.485 -40.669 1.00 87.00 420 PHE A CA 1
ATOM 3235 C C . PHE A 1 420 ? 10.050 8.685 -41.351 1.00 87.00 420 PHE A C 1
ATOM 3237 O O . PHE A 1 420 ? 9.615 8.574 -42.495 1.00 87.00 420 PHE A O 1
ATOM 3244 N N . LYS A 1 421 ? 9.968 9.834 -40.672 1.00 89.69 421 LYS A N 1
ATOM 3245 C CA . LYS A 1 421 ? 9.363 11.052 -41.228 1.00 89.69 421 LYS A CA 1
ATOM 3246 C C . LYS A 1 421 ? 10.175 11.629 -42.386 1.00 89.69 421 LYS A C 1
ATOM 3248 O O . LYS A 1 421 ? 9.595 12.158 -43.330 1.00 89.69 421 LYS A O 1
ATOM 3253 N N . GLU A 1 422 ? 11.495 11.544 -42.296 1.00 84.81 422 GLU A N 1
ATOM 3254 C CA . GLU A 1 422 ? 12.420 12.046 -43.311 1.00 84.81 422 GLU A CA 1
ATOM 3255 C C . GLU A 1 422 ? 12.721 11.021 -44.421 1.00 84.81 422 GLU A C 1
ATOM 3257 O O . GLU A 1 422 ? 13.464 11.343 -45.344 1.00 84.81 422 GLU A O 1
ATOM 3262 N N . ASP A 1 423 ? 12.130 9.817 -44.358 1.00 82.62 423 ASP A N 1
ATOM 3263 C CA . ASP A 1 423 ? 12.295 8.720 -45.331 1.00 82.62 423 ASP A CA 1
ATOM 3264 C C . ASP A 1 423 ? 13.770 8.459 -45.691 1.00 82.62 423 ASP A C 1
ATOM 3266 O O . ASP A 1 423 ? 14.171 8.368 -46.853 1.00 82.62 423 ASP A O 1
ATOM 3270 N N . ILE A 1 424 ? 14.620 8.394 -44.660 1.00 78.00 424 ILE A N 1
ATOM 3271 C CA . ILE A 1 424 ? 16.084 8.397 -44.828 1.00 78.00 424 ILE A CA 1
ATOM 3272 C C . ILE A 1 424 ? 16.609 7.044 -45.367 1.00 78.00 424 ILE A C 1
ATOM 3274 O O . ILE A 1 424 ? 17.763 6.941 -45.791 1.00 78.00 424 ILE A O 1
ATOM 3278 N N . GLY A 1 425 ? 15.765 6.006 -45.391 1.00 77.50 425 GLY A N 1
ATOM 3279 C CA . GLY A 1 425 ? 16.106 4.667 -45.879 1.00 77.50 425 GLY A CA 1
ATOM 3280 C C . GLY A 1 425 ? 16.940 3.837 -44.895 1.00 77.50 425 GLY A C 1
ATOM 3281 O O . GLY A 1 425 ? 17.248 4.262 -43.780 1.00 77.50 425 GLY A O 1
ATOM 3282 N N . LEU A 1 426 ? 17.328 2.625 -45.307 1.00 78.94 426 LEU A N 1
ATOM 3283 C CA . LEU A 1 426 ? 18.041 1.655 -44.458 1.00 78.94 426 LEU A CA 1
ATOM 3284 C C . LEU A 1 426 ? 19.428 2.174 -44.049 1.00 78.94 426 LEU A C 1
ATOM 3286 O O . LEU A 1 426 ? 19.888 1.948 -42.931 1.00 78.94 426 LEU A O 1
ATOM 3290 N N . SER A 1 427 ? 20.085 2.887 -44.966 1.00 71.06 427 SER A N 1
ATOM 3291 C CA . SER A 1 427 ? 21.444 3.416 -44.778 1.00 71.06 427 SER A CA 1
ATOM 3292 C C . SER A 1 427 ? 21.466 4.849 -44.230 1.00 71.06 427 SER A C 1
ATOM 3294 O O . SER A 1 427 ? 22.533 5.381 -43.922 1.00 71.06 427 SER A O 1
ATOM 3296 N N . GLY A 1 428 ? 20.295 5.480 -44.104 1.00 66.12 428 GLY A N 1
ATOM 3297 C CA . GLY A 1 428 ? 20.112 6.860 -43.652 1.00 66.12 428 GLY A CA 1
ATOM 3298 C C . GLY A 1 428 ? 20.421 7.123 -42.188 1.00 66.12 428 GLY A C 1
ATOM 3299 O O . GLY A 1 428 ? 20.727 8.246 -41.801 1.00 66.12 428 GLY A O 1
ATOM 3300 N N . VAL A 1 429 ? 20.419 6.061 -41.387 1.00 65.12 429 VAL A N 1
ATOM 3301 C CA . VAL A 1 429 ? 20.625 6.090 -39.935 1.00 65.12 429 VAL A CA 1
ATOM 3302 C C . VAL A 1 429 ? 22.001 6.660 -39.538 1.00 65.12 429 VAL A C 1
ATOM 3304 O O . VAL A 1 429 ? 22.200 7.075 -38.401 1.00 65.12 429 VAL A O 1
ATOM 3307 N N . ALA A 1 430 ? 22.951 6.724 -40.475 1.00 67.50 430 ALA A N 1
ATOM 3308 C CA . ALA A 1 430 ? 24.286 7.290 -40.278 1.00 67.50 430 ALA A CA 1
ATOM 3309 C C . ALA A 1 430 ? 24.393 8.807 -40.569 1.00 67.50 430 ALA A C 1
ATOM 3311 O O . ALA A 1 430 ? 25.509 9.321 -40.650 1.00 67.50 430 ALA A O 1
ATOM 3312 N N . SER A 1 431 ? 23.273 9.520 -40.757 1.00 70.25 431 SER A N 1
ATOM 3313 C CA . SER A 1 431 ? 23.238 10.970 -41.037 1.00 70.25 431 SER A CA 1
ATOM 3314 C C . SER A 1 431 ? 24.066 11.375 -42.267 1.00 70.25 431 SER A C 1
ATOM 3316 O O . SER A 1 431 ? 24.726 12.417 -42.295 1.00 70.25 431 SER A O 1
ATOM 3318 N N . LEU A 1 432 ? 24.068 10.517 -43.290 1.00 79.69 432 LEU A N 1
ATOM 3319 C CA . LEU A 1 432 ? 24.801 10.722 -44.537 1.00 79.69 432 LEU A CA 1
ATOM 3320 C C . LEU A 1 432 ? 23.951 11.481 -45.572 1.00 79.69 432 LEU A C 1
ATOM 3322 O O . LEU A 1 432 ? 22.724 11.381 -45.558 1.00 79.69 432 LEU A O 1
ATOM 3326 N N . PRO A 1 433 ? 24.578 12.193 -46.528 1.00 84.00 433 PRO A N 1
ATOM 3327 C CA . PRO A 1 433 ? 23.863 12.785 -47.656 1.00 84.00 433 PRO A CA 1
ATOM 3328 C C . PRO A 1 433 ? 23.057 11.744 -48.449 1.00 84.00 433 PRO A C 1
ATOM 3330 O O . PRO A 1 433 ? 23.498 10.608 -48.622 1.00 84.00 433 PRO A O 1
ATOM 3333 N N . THR A 1 434 ? 21.928 12.154 -49.032 1.00 83.31 434 THR A N 1
ATOM 3334 C CA . THR A 1 434 ? 20.988 11.261 -49.745 1.00 83.31 434 THR A CA 1
ATOM 3335 C C . THR A 1 434 ? 21.600 10.474 -50.909 1.00 83.31 434 THR A C 1
ATOM 3337 O O . THR A 1 434 ? 21.144 9.382 -51.239 1.00 83.31 434 THR A O 1
ATOM 3340 N N . TRP A 1 435 ? 22.638 11.001 -51.563 1.00 88.12 435 TRP A N 1
ATOM 3341 C CA . TRP A 1 435 ? 23.353 10.266 -52.610 1.00 88.12 435 TRP A CA 1
ATOM 3342 C C . TRP A 1 435 ? 24.183 9.112 -52.029 1.00 88.12 435 TRP A C 1
ATOM 3344 O O . TRP A 1 435 ? 24.282 8.056 -52.650 1.00 88.12 435 TRP A O 1
ATOM 3354 N N . ALA A 1 436 ? 24.756 9.298 -50.837 1.00 86.94 436 ALA A N 1
ATOM 3355 C CA . ALA A 1 436 ? 25.594 8.309 -50.173 1.00 86.94 436 ALA A CA 1
ATOM 3356 C C . ALA A 1 436 ? 24.739 7.181 -49.590 1.00 86.94 436 ALA A C 1
ATOM 3358 O O . ALA A 1 436 ? 25.099 6.015 -49.729 1.00 86.94 436 ALA A O 1
ATOM 3359 N N . THR A 1 437 ? 23.574 7.504 -49.021 1.00 85.00 437 THR A N 1
ATOM 3360 C CA . THR A 1 437 ? 22.621 6.495 -48.534 1.00 85.00 437 THR A CA 1
ATOM 3361 C C . THR A 1 437 ? 22.141 5.597 -49.675 1.00 85.00 437 THR A C 1
ATOM 3363 O O . THR A 1 437 ? 22.263 4.377 -49.581 1.00 85.00 437 THR A O 1
ATOM 3366 N N . LYS A 1 438 ? 21.725 6.185 -50.807 1.00 86.44 438 LYS A N 1
ATOM 3367 C CA . LYS A 1 438 ? 21.338 5.440 -52.019 1.00 86.44 438 LYS A CA 1
ATOM 3368 C C . LYS A 1 438 ? 22.481 4.618 -52.609 1.00 86.44 438 LYS A C 1
ATOM 3370 O O . LYS A 1 438 ? 22.253 3.513 -53.095 1.00 86.44 438 LYS A O 1
ATOM 3375 N N . PHE A 1 439 ? 23.708 5.138 -52.582 1.00 90.06 439 PHE A N 1
ATOM 3376 C CA . PHE A 1 439 ? 24.880 4.394 -53.036 1.00 90.06 439 PHE A CA 1
ATOM 3377 C C . PHE A 1 439 ? 25.122 3.149 -52.173 1.00 90.06 439 PHE A C 1
ATOM 3379 O O . PHE A 1 439 ? 25.325 2.069 -52.721 1.00 90.06 439 PHE A O 1
ATOM 3386 N N . ILE A 1 440 ? 25.041 3.272 -50.844 1.00 88.81 440 ILE A N 1
ATOM 3387 C CA . ILE A 1 440 ? 25.185 2.133 -49.924 1.00 88.81 440 ILE A CA 1
ATOM 3388 C C . ILE A 1 440 ? 24.073 1.106 -50.166 1.00 88.81 440 ILE A C 1
ATOM 3390 O O . ILE A 1 440 ? 24.359 -0.084 -50.276 1.00 88.81 440 ILE A O 1
ATOM 3394 N N . GLU A 1 441 ? 22.825 1.551 -50.323 1.00 89.06 441 GLU A N 1
ATOM 3395 C CA . GLU A 1 441 ? 21.702 0.661 -50.644 1.00 89.06 441 GLU A CA 1
ATOM 3396 C C . GLU A 1 441 ? 21.907 -0.068 -51.978 1.00 89.06 441 GLU A C 1
ATOM 3398 O O . GLU A 1 441 ? 21.673 -1.273 -52.069 1.00 89.06 441 GLU A O 1
ATOM 3403 N N . MET A 1 442 ? 22.418 0.620 -53.002 1.00 90.69 442 MET A N 1
ATOM 3404 C CA . MET A 1 442 ? 22.765 0.005 -54.284 1.00 90.69 442 MET A CA 1
ATOM 3405 C C . MET A 1 442 ? 23.873 -1.043 -54.143 1.00 90.69 442 MET A C 1
ATOM 3407 O O . MET A 1 442 ? 23.763 -2.125 -54.720 1.00 90.69 442 MET A O 1
ATOM 3411 N N . VAL A 1 443 ? 24.921 -0.753 -53.366 1.00 92.06 443 VAL A N 1
ATOM 3412 C CA . VAL A 1 443 ? 25.992 -1.718 -53.086 1.00 92.06 443 VAL A CA 1
ATOM 3413 C C . VAL A 1 443 ? 25.420 -2.950 -52.387 1.00 92.06 443 VAL A C 1
ATOM 3415 O O . VAL A 1 443 ? 25.669 -4.058 -52.852 1.00 92.06 443 VAL A O 1
ATOM 3418 N N . LEU A 1 444 ? 24.593 -2.771 -51.350 1.00 90.19 444 LEU A N 1
ATOM 3419 C CA . LEU A 1 444 ? 23.939 -3.876 -50.641 1.00 90.19 444 LEU A CA 1
ATOM 3420 C C . LEU A 1 444 ? 23.125 -4.759 -51.597 1.00 90.19 444 LEU A C 1
ATOM 3422 O O . LEU A 1 444 ? 23.285 -5.982 -51.575 1.00 90.19 444 LEU A O 1
ATOM 3426 N N . MET A 1 445 ? 22.326 -4.153 -52.484 1.00 90.62 445 MET A N 1
ATOM 3427 C CA . MET A 1 445 ? 21.547 -4.879 -53.496 1.00 90.62 445 MET A CA 1
ATOM 3428 C C . 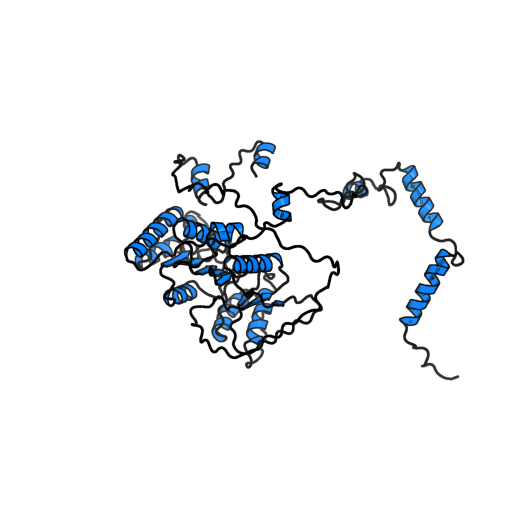MET A 1 445 ? 22.435 -5.676 -54.463 1.00 90.62 445 MET A C 1
ATOM 3430 O O . MET A 1 445 ? 22.152 -6.840 -54.735 1.00 90.62 445 MET A O 1
ATOM 3434 N N . LEU A 1 446 ? 23.530 -5.090 -54.957 1.00 92.81 446 LEU A N 1
ATOM 3435 C CA . LEU A 1 446 ? 24.443 -5.764 -55.891 1.00 92.81 446 LEU A CA 1
ATOM 3436 C C . LEU A 1 446 ? 25.250 -6.890 -55.230 1.00 92.81 446 LEU A C 1
ATOM 3438 O O . LEU A 1 446 ? 25.566 -7.880 -55.884 1.00 92.81 446 LEU A O 1
ATOM 3442 N N . THR A 1 447 ? 25.582 -6.755 -53.944 1.00 91.00 447 THR A N 1
ATOM 3443 C CA . THR A 1 447 ? 26.379 -7.746 -53.201 1.00 91.00 447 THR A CA 1
ATOM 3444 C C . THR A 1 447 ? 25.548 -8.831 -52.518 1.00 91.00 447 THR A C 1
ATOM 3446 O O . THR A 1 447 ? 26.116 -9.666 -51.821 1.00 91.00 447 THR A O 1
ATOM 3449 N N . THR A 1 448 ? 24.220 -8.818 -52.674 1.00 90.62 448 THR A N 1
ATOM 3450 C CA . THR A 1 448 ? 23.322 -9.696 -51.904 1.00 90.62 448 THR A CA 1
ATOM 3451 C C . THR A 1 448 ? 23.617 -11.185 -52.126 1.00 90.62 448 THR A C 1
ATOM 3453 O O . THR A 1 448 ? 23.597 -11.952 -51.167 1.00 90.62 448 THR A O 1
ATOM 3456 N N . ASP A 1 449 ? 23.919 -11.607 -53.358 1.00 88.50 449 ASP A N 1
AT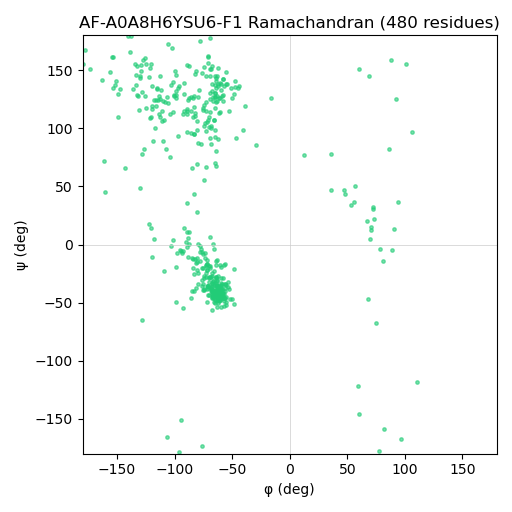OM 3457 C CA . ASP A 1 449 ? 24.346 -12.979 -53.650 1.00 88.50 449 ASP A CA 1
ATOM 3458 C C . ASP A 1 449 ? 25.172 -13.036 -54.946 1.00 88.50 449 ASP A C 1
ATOM 3460 O O . ASP A 1 449 ? 24.942 -12.266 -55.879 1.00 88.50 449 ASP A O 1
ATOM 3464 N N . HIS A 1 450 ? 26.129 -13.962 -55.019 1.00 87.75 450 HIS A N 1
ATOM 3465 C CA . HIS A 1 450 ? 26.961 -14.186 -56.202 1.00 87.75 450 HIS A CA 1
ATOM 3466 C C . HIS A 1 450 ? 27.253 -15.682 -56.398 1.00 87.75 450 HIS A C 1
ATOM 3468 O O . HIS A 1 450 ? 28.402 -16.125 -56.359 1.00 87.75 450 HIS A O 1
ATOM 3474 N N . SER A 1 451 ? 26.201 -16.454 -56.685 1.00 83.06 451 SER A N 1
ATOM 3475 C CA . SER A 1 451 ? 26.241 -17.893 -56.995 1.00 83.06 451 SER A CA 1
ATOM 3476 C C . SER A 1 451 ? 26.620 -18.802 -55.808 1.00 83.06 451 SER A C 1
ATOM 3478 O O . SER A 1 451 ? 27.511 -18.490 -55.019 1.00 83.06 451 SER A O 1
ATOM 3480 N N . PRO A 1 452 ? 26.039 -20.015 -55.714 1.00 82.25 452 PRO A N 1
ATOM 3481 C CA . PRO A 1 452 ? 26.298 -20.962 -54.625 1.00 82.25 452 PRO A CA 1
ATOM 3482 C C . PRO A 1 452 ? 27.722 -21.547 -54.585 1.00 82.25 452 PRO A C 1
ATOM 3484 O O . PRO A 1 452 ? 28.028 -22.391 -53.742 1.00 82.25 452 PRO A O 1
ATOM 3487 N N . THR A 1 453 ? 28.589 -21.151 -55.515 1.00 84.38 453 THR A N 1
ATOM 3488 C CA . THR A 1 453 ? 29.967 -21.636 -55.650 1.00 84.38 453 THR A CA 1
ATOM 3489 C C . THR A 1 453 ? 30.977 -20.846 -54.820 1.00 84.38 453 THR A C 1
ATOM 3491 O O . THR A 1 453 ? 32.126 -21.269 -54.710 1.00 84.38 453 THR A O 1
ATOM 3494 N N . VAL A 1 454 ? 30.586 -19.703 -54.246 1.00 90.62 454 VAL A N 1
ATOM 3495 C CA . VAL A 1 454 ? 31.486 -18.885 -53.419 1.00 90.62 454 VAL A CA 1
ATOM 3496 C C . VAL A 1 454 ? 31.692 -19.499 -52.033 1.00 90.62 454 VAL A C 1
ATOM 3498 O O . VAL A 1 454 ? 30.799 -20.133 -51.467 1.00 90.62 454 VAL A O 1
ATOM 3501 N N . SER A 1 455 ? 32.882 -19.297 -51.463 1.00 89.12 455 SER A N 1
ATOM 3502 C CA . SER A 1 455 ? 33.321 -19.940 -50.215 1.00 89.12 455 SER A CA 1
ATOM 3503 C C . SER A 1 455 ? 32.363 -19.718 -49.042 1.00 89.12 455 SER A C 1
ATOM 3505 O O . SER A 1 455 ? 32.013 -20.678 -48.355 1.00 89.12 455 SER A O 1
ATOM 3507 N N . GLY A 1 456 ? 31.895 -18.482 -48.841 1.00 85.50 456 GLY A N 1
ATOM 3508 C CA . GLY A 1 456 ? 30.954 -18.143 -47.770 1.00 85.50 456 GLY A CA 1
ATOM 3509 C C . GLY A 1 456 ? 29.618 -18.879 -47.902 1.00 85.50 456 GLY A C 1
ATOM 3510 O O . GLY A 1 456 ? 29.108 -19.414 -46.919 1.00 85.50 456 GLY A O 1
ATOM 3511 N N . TYR A 1 457 ? 29.094 -19.004 -49.125 1.00 85.31 457 TYR A N 1
ATOM 3512 C CA . TYR A 1 457 ? 27.851 -19.734 -49.376 1.00 85.31 457 TYR A CA 1
ATOM 3513 C C . TYR A 1 457 ? 28.006 -21.222 -49.050 1.00 85.31 457 TYR A C 1
ATOM 3515 O O . TYR A 1 457 ? 27.176 -21.803 -48.352 1.00 85.31 457 TYR A O 1
ATOM 3523 N N . VAL A 1 458 ? 29.103 -21.842 -49.494 1.00 83.19 458 VAL A N 1
ATOM 3524 C CA . VAL A 1 458 ? 29.413 -23.252 -49.212 1.00 83.19 458 VAL A CA 1
ATOM 3525 C C . VAL A 1 458 ? 29.549 -23.498 -47.703 1.00 83.19 458 VAL A C 1
ATOM 3527 O O . VAL A 1 458 ? 28.999 -24.477 -47.189 1.00 83.19 458 VAL A O 1
ATOM 3530 N N . GLN A 1 459 ? 30.216 -22.594 -46.976 1.00 86.81 459 GLN A N 1
ATOM 3531 C CA . GLN A 1 459 ? 30.378 -22.678 -45.521 1.00 86.81 459 GLN A CA 1
ATOM 3532 C C . GLN A 1 459 ? 29.054 -22.587 -44.752 1.00 86.81 459 GLN A C 1
ATOM 3534 O O . GLN A 1 459 ? 28.935 -23.222 -43.711 1.00 86.81 459 GLN A O 1
ATOM 3539 N N . VAL A 1 460 ? 28.053 -21.859 -45.256 1.00 86.38 460 VAL A N 1
ATOM 3540 C CA . VAL A 1 460 ? 26.711 -21.795 -44.647 1.00 86.38 460 VAL A CA 1
ATOM 3541 C C . VAL A 1 460 ? 25.843 -22.988 -45.070 1.00 86.38 460 VAL A C 1
ATOM 3543 O O . VAL A 1 460 ? 25.137 -23.580 -44.250 1.00 86.38 460 VAL A O 1
ATOM 3546 N N . LEU A 1 461 ? 25.917 -23.392 -46.342 1.00 82.25 461 LEU A N 1
ATOM 3547 C CA . LEU A 1 461 ? 25.057 -24.423 -46.925 1.00 82.25 461 LEU A CA 1
ATOM 3548 C C . LEU A 1 461 ? 25.307 -25.816 -46.334 1.00 82.25 461 LEU A C 1
ATOM 3550 O O . LEU A 1 461 ? 24.354 -26.557 -46.083 1.00 82.25 461 LEU A O 1
ATOM 3554 N N . TYR A 1 462 ? 26.568 -26.206 -46.130 1.00 79.62 462 TYR A N 1
ATOM 3555 C CA . TYR A 1 462 ? 26.905 -27.544 -45.628 1.00 79.62 462 TYR A CA 1
ATOM 3556 C C . TYR A 1 462 ? 26.393 -27.792 -44.194 1.00 79.62 462 TYR A C 1
ATOM 3558 O O . TYR A 1 462 ? 25.695 -28.793 -43.991 1.00 79.62 462 TYR A O 1
ATOM 3566 N N . PRO A 1 463 ? 26.638 -26.907 -43.206 1.00 83.81 463 PRO A N 1
ATOM 3567 C CA . PRO A 1 463 ? 26.061 -27.026 -41.868 1.00 83.81 463 PRO A CA 1
ATOM 3568 C C . PRO A 1 463 ? 24.532 -26.992 -41.882 1.00 83.81 463 PRO A C 1
ATOM 3570 O O . PRO A 1 463 ? 23.907 -27.846 -41.255 1.00 83.81 463 PRO A O 1
ATOM 3573 N N . ALA A 1 464 ? 23.923 -26.083 -42.656 1.00 83.12 464 ALA A N 1
ATOM 3574 C CA . ALA A 1 464 ? 22.468 -25.980 -42.763 1.00 83.12 464 ALA A CA 1
ATOM 3575 C C . ALA A 1 464 ? 21.840 -27.277 -43.298 1.00 83.12 464 ALA A C 1
ATOM 3577 O O . ALA A 1 464 ? 20.874 -27.791 -42.734 1.00 83.12 464 ALA A O 1
ATOM 3578 N N . ARG A 1 465 ? 22.429 -27.875 -44.342 1.00 78.69 465 ARG A N 1
ATOM 3579 C CA . ARG A 1 465 ? 21.988 -29.174 -44.877 1.00 78.69 465 ARG A CA 1
ATOM 3580 C C . ARG A 1 465 ? 22.203 -30.322 -43.897 1.00 78.69 465 ARG A C 1
ATOM 3582 O O . ARG A 1 465 ? 21.408 -31.258 -43.890 1.00 78.69 465 ARG A O 1
ATOM 3589 N N . THR A 1 466 ? 23.256 -30.267 -43.090 1.00 79.81 466 THR A N 1
ATOM 3590 C CA . THR A 1 466 ? 23.558 -31.304 -42.093 1.00 79.81 466 THR A CA 1
ATOM 3591 C C . THR A 1 466 ? 22.553 -31.264 -40.940 1.00 79.81 466 THR A C 1
ATOM 3593 O O . THR A 1 466 ? 22.003 -32.303 -40.584 1.00 79.81 466 THR A O 1
ATOM 3596 N N . LEU A 1 467 ? 22.223 -30.067 -40.444 1.00 75.25 467 LEU A N 1
ATOM 3597 C CA . LEU A 1 467 ? 21.163 -29.834 -39.455 1.00 75.25 467 LEU A CA 1
ATOM 3598 C C . LEU A 1 467 ? 19.774 -30.225 -39.984 1.00 75.25 467 LEU A C 1
ATOM 3600 O O . LEU A 1 467 ? 19.020 -30.918 -39.311 1.00 75.25 467 LEU A O 1
ATOM 3604 N N . LEU A 1 468 ? 19.434 -29.857 -41.220 1.00 69.75 468 LEU A N 1
ATOM 3605 C CA . LEU A 1 468 ? 18.141 -30.227 -41.812 1.00 69.75 468 LEU A CA 1
ATOM 3606 C C . LEU A 1 468 ? 18.006 -31.745 -42.045 1.00 69.75 468 LEU A C 1
ATOM 3608 O O . LEU A 1 468 ? 16.910 -32.300 -41.931 1.00 69.75 468 LEU A O 1
ATOM 3612 N N . ARG A 1 469 ? 19.114 -32.444 -42.333 1.00 66.19 469 ARG A N 1
ATOM 3613 C CA . ARG A 1 469 ? 19.139 -33.913 -42.449 1.00 66.19 469 ARG A CA 1
ATOM 3614 C C . ARG A 1 469 ? 19.062 -34.630 -41.102 1.00 66.19 469 ARG A C 1
ATOM 3616 O O . ARG A 1 469 ? 18.551 -35.742 -41.071 1.00 66.19 469 ARG A O 1
ATOM 3623 N N . SER A 1 470 ? 19.538 -34.036 -40.008 1.00 60.78 470 SER A N 1
ATOM 3624 C CA . SER A 1 470 ? 19.412 -34.634 -38.671 1.00 60.78 470 SER A CA 1
ATOM 3625 C C . SER A 1 470 ? 18.024 -34.430 -38.047 1.00 60.78 470 SER A C 1
ATOM 3627 O O . SER A 1 470 ? 17.602 -35.252 -37.241 1.00 60.78 470 SER A O 1
ATOM 3629 N N . ILE A 1 471 ? 17.287 -33.388 -38.456 1.00 58.75 471 ILE A N 1
ATOM 3630 C CA . ILE A 1 471 ? 15.914 -33.091 -37.996 1.00 58.75 471 ILE A CA 1
ATOM 3631 C C . ILE A 1 471 ? 14.852 -33.935 -38.732 1.00 58.75 471 ILE A C 1
ATOM 3633 O O . ILE A 1 471 ? 13.720 -34.052 -38.268 1.00 58.75 471 ILE A O 1
ATOM 3637 N N . THR A 1 472 ? 15.198 -34.576 -39.853 1.00 50.56 472 THR A N 1
ATOM 3638 C CA . THR A 1 472 ? 14.315 -35.522 -40.5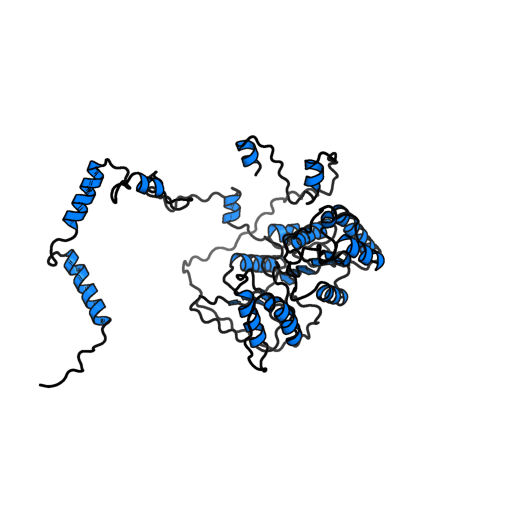54 1.00 50.56 472 THR A CA 1
ATOM 3639 C C . THR A 1 472 ? 14.655 -36.967 -40.162 1.00 50.56 472 THR A C 1
ATOM 3641 O O . THR A 1 472 ? 15.523 -37.581 -40.787 1.00 50.56 472 THR A O 1
ATOM 3644 N N . PRO A 1 473 ? 13.988 -37.573 -39.155 1.00 47.50 473 PRO A N 1
ATOM 3645 C CA . PRO A 1 473 ? 14.148 -38.994 -38.890 1.00 47.50 473 PRO A CA 1
ATOM 3646 C C . PRO A 1 473 ? 13.587 -39.772 -40.084 1.00 47.50 473 PRO A C 1
ATOM 3648 O O . PRO A 1 473 ? 12.386 -39.800 -40.331 1.00 47.50 473 PRO A O 1
ATOM 3651 N N . SER A 1 474 ? 14.498 -40.344 -40.870 1.00 49.22 474 SER A N 1
ATOM 3652 C CA . SER A 1 474 ? 14.322 -41.485 -41.773 1.00 49.22 474 SER A CA 1
ATOM 3653 C C . SER A 1 474 ? 12.872 -41.931 -42.063 1.00 49.22 474 SER A C 1
ATOM 3655 O O . SER A 1 474 ? 12.442 -42.982 -41.596 1.00 49.22 474 SER A O 1
ATOM 3657 N N . SER A 1 475 ? 12.145 -41.211 -42.923 1.00 42.88 475 SER A N 1
ATOM 3658 C CA . SER A 1 475 ? 10.935 -41.738 -43.582 1.00 42.88 475 SER A CA 1
ATOM 3659 C C . SER A 1 475 ? 11.242 -42.468 -44.902 1.00 42.88 475 SER A C 1
ATOM 3661 O O . SER A 1 475 ? 10.341 -42.935 -45.590 1.00 42.88 475 SER A O 1
ATOM 3663 N N . ARG A 1 476 ? 12.524 -42.662 -45.255 1.00 44.25 476 ARG A N 1
ATOM 3664 C CA . ARG A 1 476 ? 12.958 -43.438 -46.439 1.00 44.25 476 ARG A CA 1
ATOM 3665 C C . ARG A 1 476 ? 13.170 -44.939 -46.172 1.00 44.25 476 ARG A C 1
ATOM 3667 O O . ARG A 1 476 ? 14.060 -45.556 -46.747 1.00 44.25 476 ARG A O 1
ATOM 3674 N N . ARG A 1 477 ? 12.349 -45.546 -45.313 1.00 42.38 477 ARG A N 1
ATOM 3675 C CA . ARG A 1 477 ? 12.218 -47.013 -45.186 1.00 42.38 477 ARG A CA 1
ATOM 3676 C C . ARG A 1 477 ? 10.742 -47.432 -45.223 1.00 42.38 477 ARG A C 1
ATOM 3678 O O . ARG A 1 477 ? 10.291 -48.169 -44.362 1.00 42.38 477 ARG A O 1
ATOM 3685 N N . ALA A 1 478 ? 9.969 -46.937 -46.192 1.00 43.94 478 ALA A N 1
ATOM 3686 C CA . ALA A 1 478 ? 8.591 -47.402 -46.402 1.00 43.94 478 ALA A CA 1
ATOM 3687 C C . ALA A 1 478 ? 8.023 -47.102 -47.807 1.00 43.94 478 ALA A C 1
ATOM 3689 O O . ALA A 1 478 ? 6.891 -46.663 -47.918 1.00 43.94 478 ALA A O 1
ATOM 3690 N N . GLN A 1 479 ? 8.777 -47.339 -48.882 1.00 36.50 479 GLN A N 1
ATOM 3691 C CA . GLN A 1 479 ? 8.240 -47.611 -50.230 1.00 36.50 479 GLN A CA 1
ATOM 3692 C C . GLN A 1 479 ? 9.276 -48.550 -50.875 1.00 36.50 479 GLN A C 1
ATOM 3694 O O . GLN A 1 479 ? 10.432 -48.171 -50.999 1.00 36.50 479 GLN A O 1
ATOM 3699 N N . GLY A 1 480 ? 9.044 -49.837 -51.119 1.00 32.06 480 GLY A N 1
ATOM 3700 C CA . GLY A 1 480 ? 7.829 -50.463 -51.624 1.00 32.06 480 GLY A CA 1
ATOM 3701 C C . GLY A 1 480 ? 8.107 -50.855 -53.074 1.00 32.06 480 GLY A C 1
ATOM 3702 O O . GLY A 1 480 ? 8.059 -49.996 -53.939 1.00 32.06 480 GLY A O 1
ATOM 3703 N N . LYS A 1 481 ? 8.479 -52.128 -53.270 1.00 34.97 481 LYS A N 1
ATOM 3704 C CA . LYS A 1 481 ? 8.606 -52.885 -54.529 1.00 34.97 481 LYS A CA 1
ATOM 3705 C C . LYS A 1 481 ? 7.907 -52.247 -55.748 1.00 34.97 481 LYS A C 1
ATOM 3707 O O . LYS A 1 481 ? 6.693 -52.068 -55.698 1.00 34.97 481 LYS A O 1
ATOM 3712 N N . ILE A 1 482 ? 8.642 -52.048 -56.843 1.00 34.44 482 ILE A N 1
ATOM 3713 C CA . ILE A 1 482 ? 8.673 -52.864 -58.081 1.00 34.44 482 ILE A CA 1
ATOM 3714 C C . ILE A 1 482 ? 9.891 -52.419 -58.891 1.00 34.44 482 ILE A C 1
ATOM 3716 O O . ILE A 1 482 ? 10.132 -51.192 -58.942 1.00 34.44 482 ILE A O 1
#

InterPro domains:
  IPR002020 Citrate synthase [PTHR23118] (87-459)
  IPR005811 ATP-citrate synthase/succinyl-CoA ligase, C-terminal domain [PF00549] (237-298)
  IPR016102 Succinyl-CoA synthetase-like [G3DSA:3.40.50.261] (202-299)
  IPR016102 Succinyl-CoA synthetase-like [G3DSA:3.40.50.261] (300-366)
  IPR016102 Succinyl-CoA synthetase-like [SSF52210] (210-355)
  IPR033847 ATP-citrate lyase/succinyl-CoA ligase, conserved site [PS01216] (238-267)